Protein AF-0000000074159944 (afdb_homodimer)

Foldseek 3Di:
DDWDWDAACNDIAIEAEDPPDDVVLVVVQCCLAQQNVCCRNPPDPQKDWHYKYWDDFDDDVSHTQKTWIFTQIAGNVVGGTDGGTEIERAEKEFEWEWEAAPVPRFIKTKWKWADDPVVPGRTATATFMDHDDSVPPRLVVHQVSCCQQQVDHDDSVQWDWLAWDDQCVSYYPYIYTYIYGYDYDHPVVVVVRAQDWGHDDPRDTIGMHMDTLVPVCVVHDDDRRNSNSVSVVVVVVVVVVVVPPPD/DDWDWDAACNDIAIEAEDPVDDDVLVVVQCCLAQQNVCCSNPPDPQKDWRYKYWDDFDDDVSHTQKTWIFTQIAGNVVGDTDGGTEIERAEKEFEWEWEAAPVPRFIKTKWKWADDPVVPGRTATATFMDHDDSVPPRLVVHQVSCCQQQVDHDDSVQWDWLAWDDQCVSYYPYIYTYIYGYDYDHPVVVVVRAQDWGHDDPRDTIGMHMDTLVPVCVVHDGDRRNSNSVSVVVVVVVVVVVVPPPD

Radius of gyration: 23.15 Å; Cα contacts (8 Å, |Δi|>4): 1146; chains: 2; bounding box: 74×56×47 Å

Nearest PDB structures (foldseek):
  1khz-assembly1_B  TM=8.061E-01  e=1.344E-12  Escherichia coli
  9drf-assembly4_H  TM=7.857E-01  e=4.510E-12  Klebsiella pneumoniae
  1khz-assembly1_A  TM=7.782E-01  e=5.408E-12  Escherichia coli
  1ga7-assembly1_A  TM=7.471E-01  e=1.052E-11  Escherichia coli
  9dsz-assembly3_E  TM=7.545E-01  e=7.758E-11  Klebsiella pneumoniae

Organism: Giardia intestinalis (strain ATCC 50803 / WB clone C6) (NCBI:txid184922)

Solvent-accessible surface area (backbone atoms only — not comparable to full-atom values): 25478 Å² total; per-residue (Å²): 113,52,73,48,77,46,66,45,70,87,37,83,26,48,32,38,38,47,80,90,54,59,62,72,64,47,52,57,48,49,68,64,33,46,57,58,42,49,45,30,64,61,35,32,86,43,41,47,68,66,32,36,37,45,50,40,76,40,66,56,82,96,37,80,47,33,42,29,32,38,37,47,31,27,30,63,85,77,69,32,54,38,76,26,53,26,42,39,60,31,42,31,30,36,40,44,42,36,38,26,30,69,86,76,64,50,47,28,30,50,30,29,32,28,64,24,49,31,58,27,27,46,67,40,62,37,43,45,55,45,73,58,65,78,80,66,53,60,61,60,49,45,36,52,37,36,30,46,43,65,68,48,83,61,58,74,86,54,55,41,79,73,52,61,28,25,46,43,42,78,39,21,38,29,37,37,35,33,28,33,33,78,43,78,38,52,68,66,56,54,63,65,45,46,65,36,78,33,43,66,67,85,54,35,64,22,35,19,39,68,43,49,50,76,74,37,68,82,74,48,47,38,41,65,43,47,42,48,52,52,52,49,49,51,56,52,53,59,57,56,63,60,64,62,62,82,107,114,50,74,48,78,44,66,44,71,87,37,83,25,49,32,37,39,47,80,91,54,57,62,70,63,48,53,54,48,49,69,63,34,46,56,58,44,48,44,30,63,61,35,33,86,43,41,48,68,69,30,36,38,45,48,42,76,39,67,55,81,94,38,80,47,33,42,29,33,37,36,47,30,26,30,64,85,76,70,30,54,40,75,26,53,24,41,37,59,31,41,31,30,36,41,44,42,34,38,26,31,66,86,78,63,50,49,29,31,51,31,29,31,28,63,23,49,30,60,27,28,47,67,38,65,38,44,43,57,46,72,57,64,78,80,65,53,60,62,61,50,45,37,51,38,37,31,45,43,64,68,47,82,62,57,75,84,54,56,41,78,73,51,60,28,25,46,44,42,79,39,21,39,29,38,36,36,34,29,32,33,77,43,78,38,53,68,65,55,54,62,66,46,45,65,37,77,33,43,64,67,85,54,35,63,22,33,19,40,68,44,49,50,77,74,40,68,80,76,48,48,36,40,64,44,50,43,48,50,53,51,50,48,50,57,53,52,60,58,57,63,58,64,62,62,82,106

pLDDT: mean 92.78, std 12.34, range [22.58, 98.94]

Secondary structure (DSSP, 8-state):
-EEEEEEETTEEEEEEE-TTS-HHHHHHHHHH-HHHHHHHHHS-TTEEEEEEEEEEEEEETTEEEEEEEEEEEEETTTTEEE--EEEE---EEEEEEEEEETTT--EEEEEEEEEEGGGTEEEEEE--EEE--TT--HHHHHHHHHHHHH-----GGG-EEEEEEES-TTTB--EEEEEEEEEEE-HHHHHHHTT-EE-SSTT--EEEEEEESTTGGGG--BHHHHHHHHHHHHHHHHHHTTTTTT-/-EEEEEEETTEEEEEEE-TTS-HHHHHHHHHH-HHHHHHHHHS-TTEEEEEEEEEEEEEETTEEEEEEEEEEEEETTTTEEE--EEEE---EEEEEEEEEETTT--EEEEEEEEEEGGGTEEEEEE--EEE--TT--HHHHHHHHHHHHH-----GGG-EEEEEEES-TTTB--EEEEEEEEEEE-HHHHHHHTT-EE-SSTT--EEEEEEESTTGGGG--BHHHHHHHHHHHHHHHHHHTTTTT--

Structure (mmCIF, N/CA/C/O backbone):
data_AF-0000000074159944-model_v1
#
loop_
_entity.id
_entity.type
_entity.pdbx_description
1 polymer 'ADP-sugar diphosphatase'
#
loop_
_atom_site.group_PDB
_atom_site.id
_atom_site.type_symbol
_atom_site.label_atom_id
_atom_site.label_alt_id
_atom_site.label_comp_id
_atom_site.label_asym_id
_atom_site.label_entity_id
_atom_site.label_seq_id
_atom_site.pdbx_PDB_ins_code
_atom_site.Cartn_x
_atom_site.Cartn_y
_atom_site.Cartn_z
_atom_site.occupancy
_atom_site.B_iso_or_equiv
_atom_site.auth_seq_id
_atom_site.auth_comp_id
_atom_site.auth_asym_id
_atom_site.auth_atom_id
_atom_site.pdbx_PDB_model_num
ATOM 1 N N . MET A 1 1 ? 32.938 -4.969 1.12 1 65.81 1 MET A N 1
ATOM 2 C CA . MET A 1 1 ? 31.625 -5.148 1.756 1 65.81 1 MET A CA 1
ATOM 3 C C . MET A 1 1 ? 31.781 -5.824 3.115 1 65.81 1 MET A C 1
ATOM 5 O O . MET A 1 1 ? 32.625 -6.688 3.295 1 65.81 1 MET A O 1
ATOM 9 N N . SER A 1 2 ? 31.344 -5.168 4.141 1 83.44 2 SER A N 1
ATOM 10 C CA . SER A 1 2 ? 31.391 -5.707 5.496 1 83.44 2 SER A CA 1
ATOM 11 C C . SER A 1 2 ? 30.188 -6.594 5.781 1 83.44 2 SER A C 1
ATOM 13 O O . SER A 1 2 ? 29.172 -6.531 5.066 1 83.44 2 SER A O 1
ATOM 15 N N . GLU A 1 3 ? 30.422 -7.637 6.598 1 89.88 3 GLU A N 1
ATOM 16 C CA . GLU A 1 3 ? 29.359 -8.57 6.953 1 89.88 3 GLU A CA 1
ATOM 17 C C . GLU A 1 3 ? 29.125 -8.602 8.461 1 89.88 3 GLU A C 1
ATOM 19 O O . GLU A 1 3 ? 30.078 -8.492 9.242 1 89.88 3 GLU A O 1
ATOM 24 N N . VAL A 1 4 ? 27.891 -8.656 8.828 1 92.19 4 VAL A N 1
ATOM 25 C CA . VAL A 1 4 ? 27.516 -8.906 10.211 1 92.19 4 VAL A CA 1
ATOM 26 C C . VAL A 1 4 ? 26.562 -10.102 10.273 1 92.19 4 VAL A C 1
ATOM 28 O O . VAL A 1 4 ? 26.141 -10.617 9.242 1 92.19 4 VAL A O 1
ATOM 31 N N . THR A 1 5 ? 26.344 -10.602 11.477 1 94.12 5 THR A N 1
ATOM 32 C CA . THR A 1 5 ? 25.453 -11.742 11.656 1 94.12 5 THR A CA 1
ATOM 33 C C . THR A 1 5 ? 24.219 -11.344 12.453 1 94.12 5 THR A C 1
ATOM 35 O O . THR A 1 5 ? 24.312 -10.617 13.438 1 94.12 5 THR A O 1
ATOM 38 N N . VAL A 1 6 ? 23.094 -11.805 12 1 94.31 6 VAL A N 1
ATOM 39 C CA . VAL A 1 6 ? 21.844 -11.633 12.742 1 94.31 6 VAL A CA 1
ATOM 40 C C . VAL A 1 6 ? 21.203 -13 12.992 1 94.31 6 VAL A C 1
ATOM 42 O O . VAL A 1 6 ? 21.578 -13.992 12.375 1 94.31 6 VAL A O 1
ATOM 45 N N . VAL A 1 7 ? 20.25 -13.016 13.938 1 94.94 7 VAL A N 1
ATOM 46 C CA . VAL A 1 7 ? 19.531 -14.25 14.227 1 94.94 7 VAL A CA 1
ATOM 47 C C . VAL A 1 7 ? 18.125 -14.18 13.641 1 94.94 7 VAL A C 1
ATOM 49 O O . VAL A 1 7 ? 17.359 -13.273 13.977 1 94.94 7 VAL A O 1
ATOM 52 N N . ILE A 1 8 ? 17.797 -15.07 12.734 1 96 8 ILE A N 1
ATOM 53 C CA . ILE A 1 8 ? 16.453 -15.195 12.172 1 96 8 ILE A CA 1
ATOM 54 C C . ILE A 1 8 ? 15.859 -16.547 12.562 1 96 8 ILE A C 1
ATOM 56 O O . ILE A 1 8 ? 16.359 -17.594 12.164 1 96 8 ILE A O 1
ATOM 60 N N . ARG A 1 9 ? 14.844 -16.531 13.336 1 92.69 9 ARG A N 1
ATOM 61 C CA . ARG A 1 9 ? 14.195 -17.734 13.867 1 92.69 9 ARG A CA 1
ATOM 62 C C . ARG A 1 9 ? 15.219 -18.656 14.5 1 92.69 9 ARG A C 1
ATOM 64 O O . ARG A 1 9 ? 15.234 -19.859 14.211 1 92.69 9 ARG A O 1
ATOM 71 N N . GLY A 1 10 ? 16.094 -18.109 15.25 1 90.44 10 GLY A N 1
ATOM 72 C CA . GLY A 1 10 ? 17.062 -18.891 16.016 1 90.44 10 GLY A CA 1
ATOM 73 C C . GLY A 1 10 ? 18.266 -19.312 15.203 1 90.44 10 GLY A C 1
ATOM 74 O O . GLY A 1 10 ? 19.172 -19.953 15.727 1 90.44 10 GLY A O 1
ATOM 75 N N . LYS A 1 11 ? 18.328 -18.984 13.992 1 94.75 11 LYS A N 1
ATOM 76 C CA . LYS A 1 11 ? 19.438 -19.344 13.117 1 94.75 11 LYS A CA 1
ATOM 77 C C . LYS A 1 11 ? 20.312 -18.125 12.805 1 94.75 11 LYS A C 1
ATOM 79 O O . LYS A 1 11 ? 19.797 -17.031 12.57 1 94.75 11 LYS A O 1
ATOM 84 N N . ASN A 1 12 ? 21.594 -18.297 12.773 1 96.56 12 ASN A N 1
ATOM 85 C CA . ASN A 1 12 ? 22.516 -17.234 12.375 1 96.56 12 ASN A CA 1
ATOM 86 C C . ASN A 1 12 ? 22.5 -17.031 10.859 1 96.56 12 ASN A C 1
ATOM 88 O O . ASN A 1 12 ? 22.672 -17.984 10.094 1 96.56 12 ASN A O 1
ATOM 92 N N . VAL A 1 13 ? 22.281 -15.836 10.461 1 96.75 13 VAL A N 1
ATOM 93 C CA . VAL A 1 13 ? 22.25 -15.484 9.047 1 96.75 13 VAL A CA 1
ATOM 94 C C . VAL A 1 13 ? 23.188 -14.312 8.773 1 96.75 13 VAL A C 1
ATOM 96 O O . VAL A 1 13 ? 23.219 -13.344 9.539 1 96.75 13 VAL A O 1
ATOM 99 N N . SER A 1 14 ? 23.953 -14.461 7.734 1 96.44 14 SER A N 1
ATOM 100 C CA . SER A 1 14 ? 24.891 -13.398 7.371 1 96.44 14 SER A CA 1
ATOM 101 C C . SER A 1 14 ? 24.172 -12.234 6.703 1 96.44 14 SER A C 1
ATOM 103 O O . SER A 1 14 ? 23.266 -12.438 5.895 1 96.44 14 SER A O 1
ATOM 105 N N . VAL A 1 15 ? 24.531 -10.992 7.043 1 95.69 15 VAL A N 1
ATOM 106 C CA . VAL A 1 15 ? 24.016 -9.766 6.449 1 95.69 15 VAL A CA 1
ATOM 107 C C . VAL A 1 15 ? 25.156 -8.984 5.809 1 95.69 15 VAL A C 1
ATOM 109 O O . VAL A 1 15 ? 26.094 -8.562 6.496 1 95.69 15 VAL A O 1
ATOM 112 N N . THR A 1 16 ? 25.078 -8.859 4.543 1 95.44 16 THR A N 1
ATOM 113 C CA . THR A 1 16 ? 26.031 -8.023 3.824 1 95.44 16 THR A CA 1
ATOM 114 C C . THR A 1 16 ? 25.625 -6.559 3.877 1 95.44 16 THR A C 1
ATOM 116 O O . THR A 1 16 ? 24.453 -6.227 3.656 1 95.44 16 THR A O 1
ATOM 119 N N . LEU A 1 17 ? 26.547 -5.68 4.164 1 92.5 17 LEU A N 1
ATOM 120 C CA . LEU A 1 17 ? 26.266 -4.254 4.312 1 92.5 17 LEU A CA 1
ATOM 121 C C . LEU A 1 17 ? 26.875 -3.459 3.168 1 92.5 17 LEU A C 1
ATOM 123 O O . LEU A 1 17 ? 27.875 -3.879 2.582 1 92.5 17 LEU A O 1
ATOM 127 N N . PRO A 1 18 ? 26.219 -2.324 2.885 1 84.81 18 PRO A N 1
ATOM 128 C CA . PRO A 1 18 ? 26.875 -1.438 1.92 1 84.81 18 PRO A CA 1
ATOM 129 C C . PRO A 1 18 ? 28.203 -0.897 2.43 1 84.81 18 PRO A C 1
ATOM 131 O O . PRO A 1 18 ? 28.453 -0.883 3.639 1 84.81 18 PRO A O 1
ATOM 134 N N . ALA A 1 19 ? 29.016 -0.371 1.518 1 80.25 19 ALA A N 1
ATOM 135 C CA . ALA A 1 19 ? 30.375 0.068 1.842 1 80.25 19 ALA A CA 1
ATOM 136 C C . ALA A 1 19 ? 30.344 1.287 2.758 1 80.25 19 ALA A C 1
ATOM 138 O O . ALA A 1 19 ? 31.266 1.493 3.551 1 80.25 19 ALA A O 1
ATOM 139 N N . ASP A 1 20 ? 29.297 2.043 2.719 1 80.06 20 ASP A N 1
ATOM 140 C CA . ASP A 1 20 ? 29.281 3.314 3.434 1 80.06 20 ASP A CA 1
ATOM 141 C C . ASP A 1 20 ? 28.672 3.148 4.828 1 80.06 20 ASP A C 1
ATOM 143 O O . ASP A 1 20 ? 28.438 4.137 5.531 1 80.06 20 ASP A O 1
ATOM 147 N N . VAL A 1 21 ? 28.453 1.921 5.219 1 83.69 21 VAL A N 1
ATOM 148 C CA . VAL A 1 21 ? 27.844 1.682 6.523 1 83.69 21 VAL A CA 1
ATOM 149 C C . VAL A 1 21 ? 28.859 1.059 7.469 1 83.69 21 VAL A C 1
ATOM 151 O O . VAL A 1 21 ? 29.562 0.116 7.098 1 83.69 21 VAL A O 1
ATOM 154 N N . GLU A 1 22 ? 29 1.604 8.656 1 85.56 22 GLU A N 1
ATOM 155 C CA . GLU A 1 22 ? 29.875 1.05 9.68 1 85.56 22 GLU A CA 1
ATOM 156 C C . GLU A 1 22 ? 29.25 -0.175 10.344 1 85.56 22 GLU A C 1
ATOM 158 O O . GLU A 1 22 ? 28.188 -0.079 10.953 1 85.56 22 GLU A O 1
ATOM 163 N N . PRO A 1 23 ? 29.922 -1.272 10.25 1 88.19 23 PRO A N 1
ATOM 164 C CA . PRO A 1 23 ? 29.297 -2.549 10.602 1 88.19 23 PRO A CA 1
ATOM 165 C C . PRO A 1 23 ? 28.891 -2.619 12.07 1 88.19 23 PRO A C 1
ATOM 167 O O . PRO A 1 23 ? 27.781 -3.062 12.383 1 88.19 23 PRO A O 1
ATOM 170 N N . VAL A 1 24 ? 29.781 -2.197 12.992 1 85.19 24 VAL A N 1
ATOM 171 C CA . VAL A 1 24 ? 29.484 -2.354 14.414 1 85.19 24 VAL A CA 1
ATOM 172 C C . VAL A 1 24 ? 28.297 -1.472 14.797 1 85.19 24 VAL A C 1
ATOM 174 O O . VAL A 1 24 ? 27.344 -1.94 15.43 1 85.19 24 VAL A O 1
ATOM 177 N N . MET A 1 25 ? 28.328 -0.313 14.359 1 84.25 25 MET A N 1
ATOM 178 C CA . MET A 1 25 ? 27.266 0.633 14.664 1 84.25 25 MET A CA 1
ATOM 179 C C . MET A 1 25 ? 25.953 0.191 14.016 1 84.25 25 MET A C 1
ATOM 181 O O . MET A 1 25 ? 24.891 0.237 14.656 1 84.25 25 MET A O 1
ATOM 185 N N . PHE A 1 26 ? 26.016 -0.257 12.844 1 88 26 PHE A N 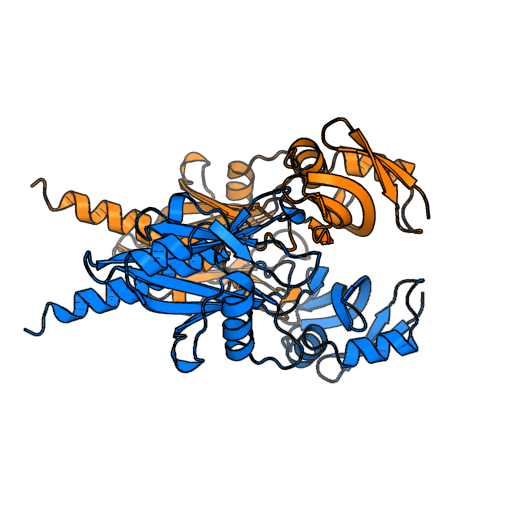1
ATOM 186 C CA . PHE A 1 26 ? 24.797 -0.641 12.125 1 88 26 PHE A CA 1
ATOM 187 C C . PHE A 1 26 ? 24.188 -1.903 12.719 1 88 26 PHE A C 1
ATOM 189 O O . PHE A 1 26 ? 22.969 -2.021 12.82 1 88 26 PHE A O 1
ATOM 196 N N . SER A 1 27 ? 25.078 -2.793 13.102 1 88.62 27 SER A N 1
ATOM 197 C CA . SER A 1 27 ? 24.594 -3.996 13.773 1 88.62 27 SER A CA 1
ATOM 198 C C . SER A 1 27 ? 23.797 -3.65 15.023 1 88.62 27 SER A C 1
ATOM 200 O O . SER A 1 27 ? 22.734 -4.238 15.273 1 88.62 27 SER A O 1
ATOM 202 N N . SER A 1 28 ? 24.266 -2.703 15.727 1 89.44 28 SER A N 1
ATOM 203 C CA . SER A 1 28 ? 23.562 -2.244 16.922 1 89.44 28 SER A CA 1
ATOM 204 C C . SER A 1 28 ? 22.234 -1.582 16.562 1 89.44 28 SER A C 1
ATOM 206 O O . SER A 1 28 ? 21.234 -1.774 17.25 1 89.44 28 SER A O 1
ATOM 208 N N . MET A 1 29 ? 22.188 -0.858 15.531 1 89.31 29 MET A N 1
ATOM 209 C CA . MET A 1 29 ? 20.969 -0.188 15.078 1 89.31 29 MET A CA 1
ATOM 210 C C . MET A 1 29 ? 19.922 -1.203 14.625 1 89.31 29 MET A C 1
ATOM 212 O O . MET A 1 29 ? 18.734 -1.044 14.914 1 89.31 29 MET A O 1
ATOM 216 N N . LEU A 1 30 ? 20.391 -2.266 13.953 1 90.44 30 LEU A N 1
ATOM 217 C CA . LEU A 1 30 ? 19.469 -3.305 13.484 1 90.44 30 LEU A CA 1
ATOM 218 C C . LEU A 1 30 ? 18.781 -3.992 14.656 1 90.44 30 LEU A C 1
ATOM 220 O O . LEU A 1 30 ? 17.594 -4.32 14.578 1 90.44 30 LEU A O 1
ATOM 224 N N . LYS A 1 31 ? 19.5 -4.102 15.742 1 87.88 31 LYS A N 1
ATOM 225 C CA . LYS A 1 31 ? 19 -4.809 16.906 1 87.88 31 LYS A CA 1
ATOM 226 C C . LYS A 1 31 ? 17.859 -4.035 17.578 1 87.88 31 LYS A C 1
ATOM 228 O O . LYS A 1 31 ? 16.984 -4.625 18.203 1 87.88 31 LYS A O 1
ATOM 233 N N . VAL A 1 32 ? 17.859 -2.74 17.375 1 89.94 32 VAL A N 1
ATOM 234 C CA . VAL A 1 32 ? 16.844 -1.955 18.062 1 89.94 32 VAL A CA 1
ATOM 235 C C . VAL A 1 32 ? 15.789 -1.481 17.062 1 89.94 32 VAL A C 1
ATOM 237 O O . VAL A 1 32 ? 14.766 -0.922 17.453 1 89.94 32 VAL A O 1
ATOM 240 N N . TYR A 1 33 ? 16.016 -1.661 15.828 1 94.5 33 TYR A N 1
ATOM 241 C CA . TYR A 1 33 ? 15.039 -1.313 14.805 1 94.5 33 TYR A CA 1
ATOM 242 C C . TYR A 1 33 ? 13.875 -2.295 14.812 1 94.5 33 TYR A C 1
ATOM 244 O O . TYR A 1 33 ? 13.969 -3.383 14.234 1 94.5 33 TYR A O 1
ATOM 252 N N . LYS A 1 34 ? 12.773 -1.929 15.367 1 95 34 LYS A N 1
ATOM 253 C CA . LYS A 1 34 ? 11.656 -2.801 15.719 1 95 34 LYS A CA 1
ATOM 254 C C . LYS A 1 34 ? 11.133 -3.555 14.5 1 95 34 LYS A C 1
ATOM 256 O O . LYS A 1 34 ? 10.922 -4.766 14.555 1 95 34 LYS A O 1
ATOM 261 N N . PRO A 1 35 ? 10.914 -2.869 13.352 1 96.62 35 PRO A N 1
ATOM 262 C CA . PRO A 1 35 ? 10.406 -3.607 12.195 1 96.62 35 PRO A CA 1
ATOM 263 C C . PRO A 1 35 ? 11.281 -4.793 11.812 1 96.62 35 PRO A C 1
ATOM 265 O O . PRO A 1 35 ? 10.773 -5.887 11.555 1 96.62 35 PRO A O 1
ATOM 268 N N . PHE A 1 36 ? 12.57 -4.641 11.828 1 97.19 36 PHE A N 1
ATOM 269 C CA . PHE A 1 36 ? 13.492 -5.703 11.445 1 97.19 36 PHE A CA 1
ATOM 270 C C . PHE A 1 36 ? 13.531 -6.793 12.508 1 97.19 36 PHE A C 1
ATOM 272 O O . PHE A 1 36 ? 13.5 -7.984 12.188 1 97.19 36 PHE A O 1
ATOM 279 N N . ARG A 1 37 ? 13.609 -6.363 13.742 1 95.06 37 ARG A N 1
ATOM 280 C CA . ARG A 1 37 ? 13.633 -7.32 14.844 1 95.06 37 ARG A CA 1
ATOM 281 C C . ARG A 1 37 ? 12.406 -8.219 14.82 1 95.06 37 ARG A C 1
ATOM 283 O O . ARG A 1 37 ? 12.523 -9.445 14.93 1 95.06 37 ARG A O 1
ATOM 290 N N . GLU A 1 38 ? 11.266 -7.602 14.68 1 95.56 38 GLU A N 1
ATOM 291 C CA . GLU A 1 38 ? 10.023 -8.367 14.664 1 95.56 38 GLU A CA 1
ATOM 292 C C . GLU A 1 38 ? 9.945 -9.273 13.438 1 95.56 38 GLU A C 1
ATOM 294 O O . GLU A 1 38 ? 9.477 -10.414 13.531 1 95.56 38 GLU A O 1
ATOM 299 N N . TRP A 1 39 ? 10.375 -8.75 12.32 1 97.5 39 TRP A N 1
ATOM 300 C CA . TRP A 1 39 ? 10.414 -9.562 11.102 1 97.5 39 TRP A CA 1
ATOM 301 C C . TRP A 1 39 ? 11.281 -10.805 11.305 1 97.5 39 TRP A C 1
ATOM 303 O O . TRP A 1 39 ? 10.852 -11.922 11 1 97.5 39 TRP A O 1
ATOM 313 N N . CYS A 1 40 ? 12.453 -10.68 11.906 1 97 40 CYS A N 1
ATOM 314 C CA . CYS A 1 40 ? 13.375 -11.789 12.148 1 97 40 CYS A CA 1
ATOM 315 C C . CYS A 1 40 ? 12.773 -12.797 13.117 1 97 40 CYS A C 1
ATOM 317 O O . CYS A 1 40 ? 12.945 -14 12.961 1 97 40 CYS A O 1
ATOM 319 N N . GLU A 1 41 ? 12.055 -12.266 14.039 1 95.75 41 GLU A N 1
ATOM 320 C CA . GLU A 1 41 ? 11.516 -13.109 15.102 1 95.75 41 GLU A CA 1
ATOM 321 C C . GLU A 1 41 ? 10.258 -13.844 14.633 1 95.75 41 GLU A C 1
ATOM 323 O O . GLU A 1 41 ? 10.023 -14.992 15.008 1 95.75 41 GLU A O 1
ATOM 328 N N . GLU A 1 42 ? 9.492 -13.172 13.781 1 96.38 42 GLU A N 1
ATOM 329 C CA . GLU A 1 42 ? 8.141 -13.656 13.539 1 96.38 42 GLU A CA 1
ATOM 330 C C . GLU A 1 42 ? 8.031 -14.289 12.156 1 96.38 42 GLU A C 1
ATOM 332 O O . GLU A 1 42 ? 6.992 -14.867 11.812 1 96.38 42 GLU A O 1
ATOM 337 N N . ILE A 1 43 ? 9.086 -14.219 11.398 1 97.88 43 ILE A N 1
ATOM 338 C CA . ILE A 1 43 ? 9.031 -14.758 10.047 1 97.88 43 ILE A CA 1
ATOM 339 C C . ILE A 1 43 ? 8.578 -16.219 10.094 1 97.88 43 ILE A C 1
ATOM 341 O O . ILE A 1 43 ? 8.93 -16.953 11.016 1 97.88 43 ILE A O 1
ATOM 345 N N . ASP A 1 44 ? 7.738 -16.578 9.125 1 98.06 44 ASP A N 1
ATOM 346 C CA . ASP A 1 44 ? 7.16 -17.906 9.039 1 98.06 44 ASP A CA 1
ATOM 347 C C . ASP A 1 44 ? 8.242 -18.984 9.047 1 98.06 44 ASP A C 1
ATOM 349 O O . ASP A 1 44 ? 9.266 -18.844 8.375 1 98.06 44 ASP A O 1
ATOM 353 N N . GLU A 1 45 ? 8.062 -20.062 9.742 1 96.75 45 GLU A N 1
ATOM 354 C CA . GLU A 1 45 ? 9.055 -21.125 9.867 1 96.75 45 GLU A CA 1
ATOM 355 C C . GLU A 1 45 ? 9.281 -21.828 8.523 1 96.75 45 GLU A C 1
ATOM 357 O O . GLU A 1 45 ? 10.32 -22.469 8.32 1 96.75 45 GLU A O 1
ATOM 362 N N . ASN A 1 46 ? 8.297 -21.719 7.645 1 97.69 46 ASN A N 1
ATOM 363 C CA . ASN A 1 46 ? 8.414 -22.359 6.344 1 97.69 46 ASN A CA 1
ATOM 364 C C . ASN A 1 46 ? 9.188 -21.484 5.352 1 97.69 46 ASN A C 1
ATOM 366 O O . ASN A 1 46 ? 9.344 -21.859 4.188 1 97.69 46 ASN A O 1
ATOM 370 N N . LEU A 1 47 ? 9.68 -20.359 5.812 1 97.62 47 LEU A N 1
ATOM 371 C CA . LEU A 1 47 ? 10.633 -19.562 5.043 1 97.62 47 LEU A CA 1
ATOM 372 C C . LEU A 1 47 ? 12.055 -19.766 5.559 1 97.62 47 LEU A C 1
ATOM 374 O O . LEU A 1 47 ? 12.32 -19.594 6.75 1 97.62 47 LEU A O 1
ATOM 378 N N . ASP A 1 48 ? 12.883 -20.172 4.695 1 97.31 48 ASP A N 1
ATOM 379 C CA . ASP A 1 48 ? 14.297 -20.344 4.996 1 97.31 48 ASP A CA 1
ATOM 380 C C . ASP A 1 48 ? 15.133 -19.203 4.422 1 97.31 48 ASP A C 1
ATOM 382 O O . ASP A 1 48 ? 15.391 -19.172 3.219 1 97.31 48 ASP A O 1
ATOM 386 N N . VAL A 1 49 ? 15.523 -18.281 5.289 1 98.12 49 VAL A N 1
ATOM 387 C CA . VAL A 1 49 ? 16.344 -17.156 4.875 1 98.12 49 VAL A CA 1
ATOM 388 C C . VAL A 1 49 ? 17.828 -17.5 5.062 1 98.12 49 VAL A C 1
ATOM 390 O O . VAL A 1 49 ? 18.266 -17.781 6.18 1 98.12 49 VAL A O 1
ATOM 393 N N . ARG A 1 50 ? 18.609 -17.359 4.039 1 97.62 50 ARG A N 1
ATOM 394 C CA . ARG A 1 50 ? 19.984 -17.859 4.078 1 97.62 50 ARG A CA 1
ATOM 395 C C . ARG A 1 50 ? 20.984 -16.719 4.023 1 97.62 50 ARG A C 1
ATOM 397 O O . ARG A 1 50 ? 22.188 -16.922 4.242 1 97.62 50 ARG A O 1
ATOM 404 N N . GLY A 1 51 ? 20.516 -15.562 3.744 1 97.94 51 GLY A N 1
ATOM 405 C CA . GLY A 1 51 ? 21.359 -14.375 3.695 1 97.94 51 GLY A CA 1
ATOM 406 C C . GLY A 1 51 ? 20.578 -13.102 3.42 1 97.94 51 GLY A C 1
ATOM 407 O O . GLY A 1 51 ? 19.516 -13.148 2.799 1 97.94 51 GLY A O 1
ATOM 408 N N . LEU A 1 52 ? 21.094 -12.039 3.918 1 97.56 52 LEU A N 1
ATOM 409 C CA . LEU A 1 52 ? 20.531 -10.727 3.635 1 97.56 52 LEU A CA 1
ATOM 410 C C . LEU A 1 52 ? 21.578 -9.805 3.029 1 97.56 52 LEU A C 1
ATOM 412 O O . LEU A 1 52 ? 22.75 -9.867 3.4 1 97.56 52 LEU A O 1
ATOM 416 N N . THR A 1 53 ? 21.172 -9.062 2.086 1 96.75 53 THR A N 1
ATOM 417 C CA . THR A 1 53 ? 21.984 -7.969 1.561 1 96.75 53 THR A CA 1
ATOM 418 C C . THR A 1 53 ? 21.281 -6.629 1.746 1 96.75 53 THR A C 1
ATOM 420 O O . THR A 1 53 ? 20.281 -6.348 1.08 1 96.75 53 THR A O 1
ATOM 423 N N . VAL A 1 54 ? 21.797 -5.789 2.662 1 96.12 54 VAL A N 1
ATOM 424 C CA . VAL A 1 54 ? 21.25 -4.445 2.838 1 96.12 54 VAL A CA 1
ATOM 425 C C . VAL A 1 54 ? 21.609 -3.58 1.632 1 96.12 54 VAL A C 1
ATOM 427 O O . VAL A 1 54 ? 22.781 -3.504 1.242 1 96.12 54 VAL A O 1
ATOM 430 N N . GLN A 1 55 ? 20.625 -2.965 1.084 1 94.81 55 GLN A N 1
ATOM 431 C CA . GLN A 1 55 ? 20.844 -2.211 -0.146 1 94.81 55 GLN A CA 1
ATOM 432 C C . GLN A 1 55 ? 20.781 -0.708 0.111 1 94.81 55 GLN A C 1
ATOM 434 O O . GLN A 1 55 ? 21.391 0.078 -0.624 1 94.81 55 GLN A O 1
ATOM 439 N N . SER A 1 56 ? 20.031 -0.326 1.083 1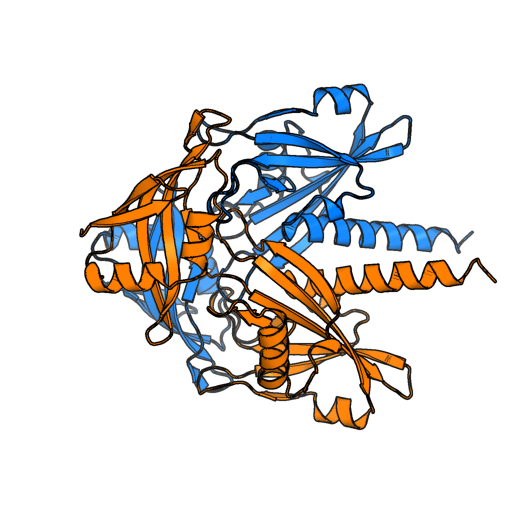 93.94 56 SER A N 1
ATOM 440 C CA . SER A 1 56 ? 19.984 1.08 1.469 1 93.94 56 SER A CA 1
ATOM 441 C C . SER A 1 56 ? 19.406 1.25 2.873 1 93.94 56 SER A C 1
ATOM 443 O O . SER A 1 56 ? 18.656 0.402 3.348 1 93.94 56 SER A O 1
ATOM 445 N N . VAL A 1 57 ? 19.781 2.354 3.506 1 94.31 57 VAL A N 1
ATOM 446 C CA . VAL A 1 57 ? 19.297 2.742 4.824 1 94.31 57 VAL A CA 1
ATOM 447 C C . VAL A 1 57 ? 18.938 4.227 4.824 1 94.31 57 VAL A C 1
ATOM 449 O O . VAL A 1 57 ? 19.719 5.059 4.363 1 94.31 57 VAL A O 1
ATOM 452 N N . ASP A 1 58 ? 17.812 4.535 5.234 1 94.62 58 ASP A N 1
ATOM 453 C CA . ASP A 1 58 ? 17.422 5.91 5.523 1 94.62 58 ASP A CA 1
ATOM 454 C C . ASP A 1 58 ? 17.359 6.164 7.027 1 94.62 58 ASP A C 1
ATOM 456 O O . ASP A 1 58 ? 16.703 5.426 7.766 1 94.62 58 ASP A O 1
ATOM 460 N N . TYR A 1 59 ? 18.031 7.199 7.391 1 92.38 59 TYR A N 1
ATOM 461 C CA . TYR A 1 59 ? 18.062 7.531 8.812 1 92.38 59 TYR A CA 1
ATOM 462 C C . TYR A 1 59 ? 17.094 8.656 9.133 1 92.38 59 TYR A C 1
ATOM 464 O O . TYR A 1 59 ? 16.953 9.602 8.352 1 92.38 59 TYR A O 1
ATOM 472 N N . PHE A 1 60 ? 16.375 8.5 10.148 1 89.75 60 PHE A N 1
ATOM 473 C CA . PHE A 1 60 ? 15.602 9.555 10.797 1 89.75 60 PHE A CA 1
ATOM 474 C C . PHE A 1 60 ? 16.234 9.969 12.109 1 89.75 60 PHE A C 1
ATOM 476 O O . PHE A 1 60 ? 15.953 9.391 13.156 1 89.75 60 PHE A O 1
ATOM 483 N N . GLY A 1 61 ? 17.031 10.977 12.062 1 87.62 61 GLY A N 1
ATOM 484 C CA . GLY A 1 61 ? 17.922 11.242 13.18 1 87.62 61 GLY A CA 1
ATOM 485 C C . GLY A 1 61 ? 18.953 10.148 13.398 1 87.62 61 GLY A C 1
ATOM 486 O O . GLY A 1 61 ? 19.688 9.781 12.469 1 87.62 61 GLY A O 1
ATOM 487 N N . ALA A 1 62 ? 18.938 9.586 14.578 1 86.31 62 ALA A N 1
ATOM 488 C CA . ALA A 1 62 ? 19.922 8.578 14.938 1 86.31 62 ALA A CA 1
ATOM 489 C C . ALA A 1 62 ? 19.375 7.168 14.734 1 86.31 62 ALA A C 1
ATOM 491 O O . ALA A 1 62 ? 20.078 6.18 14.953 1 86.31 62 ALA A O 1
ATOM 492 N N . ARG A 1 63 ? 18.203 7.164 14.211 1 89.44 63 ARG A N 1
ATOM 493 C CA . ARG A 1 63 ? 17.562 5.852 14.102 1 89.44 63 ARG A CA 1
ATOM 494 C C . ARG A 1 63 ? 17.344 5.473 12.641 1 89.44 63 ARG A C 1
ATOM 496 O O . ARG A 1 63 ? 17.25 6.348 11.773 1 89.44 63 ARG A O 1
ATOM 503 N N . ILE A 1 64 ? 17.234 4.152 12.445 1 93.19 64 ILE A N 1
ATOM 504 C CA . ILE A 1 64 ? 16.844 3.686 11.117 1 93.19 64 ILE A CA 1
ATOM 505 C C . ILE A 1 64 ? 15.375 4.047 10.867 1 93.19 64 ILE A C 1
ATOM 507 O O . ILE A 1 64 ? 14.508 3.736 11.68 1 93.19 64 ILE A O 1
ATOM 511 N N . GLY A 1 65 ? 15.172 4.797 9.781 1 94.12 65 GLY A N 1
ATOM 512 C CA . GLY A 1 65 ? 13.812 5.062 9.328 1 94.12 65 GLY A CA 1
ATOM 513 C C . GLY A 1 65 ? 13.281 4 8.383 1 94.12 65 GLY A C 1
ATOM 514 O O . GLY A 1 65 ? 12.258 3.371 8.664 1 94.12 65 GLY A O 1
ATOM 515 N N . PHE A 1 66 ? 13.977 3.848 7.285 1 96.44 66 PHE A N 1
ATOM 516 C CA . PHE A 1 66 ? 13.648 2.801 6.328 1 96.44 66 PHE A CA 1
ATOM 517 C C . PHE A 1 66 ? 14.867 1.937 6.031 1 96.44 66 PHE A C 1
ATOM 519 O O . PHE A 1 66 ? 16 2.426 6.051 1 96.44 66 PHE A O 1
ATOM 526 N N . LEU A 1 67 ? 14.617 0.709 5.852 1 97.12 67 LEU A N 1
ATOM 527 C CA . LEU A 1 67 ? 15.641 -0.262 5.488 1 97.12 67 LEU A CA 1
ATOM 528 C C . LEU A 1 67 ? 15.25 -1.012 4.219 1 97.12 67 LEU A C 1
ATOM 530 O O . LEU A 1 67 ? 14.125 -1.496 4.098 1 97.12 67 LEU A O 1
ATOM 534 N N . LYS A 1 68 ? 16.094 -1.039 3.246 1 97.44 68 LYS A N 1
ATOM 535 C CA . LYS A 1 68 ? 15.906 -1.817 2.025 1 97.44 68 LYS A CA 1
ATOM 536 C C . LYS A 1 68 ? 16.938 -2.936 1.921 1 97.44 68 LYS A C 1
ATOM 538 O O . LYS A 1 68 ? 18.141 -2.693 2.055 1 97.44 68 LYS A O 1
ATOM 543 N N . PHE A 1 69 ? 16.453 -4.156 1.717 1 97.81 69 PHE A N 1
ATOM 544 C CA . PHE A 1 69 ? 17.391 -5.27 1.599 1 97.81 69 PHE A CA 1
ATOM 545 C C . PHE A 1 69 ? 16.812 -6.363 0.706 1 97.81 69 PHE A C 1
ATOM 547 O O . PHE A 1 69 ? 15.625 -6.355 0.392 1 97.81 69 PHE A O 1
ATOM 554 N N . SER A 1 70 ? 17.656 -7.23 0.266 1 97.75 70 SER A N 1
ATOM 555 C CA . SER A 1 70 ? 17.297 -8.461 -0.429 1 97.75 70 SER A CA 1
ATOM 556 C C . SER A 1 70 ? 17.578 -9.688 0.438 1 97.75 70 SER A C 1
ATOM 558 O O . SER A 1 70 ? 18.656 -9.812 1.015 1 97.75 70 SER A O 1
ATOM 560 N N . ALA A 1 71 ? 16.625 -10.492 0.542 1 98 71 ALA A N 1
ATOM 561 C CA . ALA A 1 71 ? 16.75 -11.75 1.284 1 98 71 ALA A CA 1
ATOM 562 C C . ALA A 1 71 ? 16.891 -12.938 0.337 1 98 71 ALA A C 1
ATOM 564 O O . ALA A 1 71 ? 16.109 -13.062 -0.617 1 98 71 ALA A O 1
ATOM 565 N N . GLU A 1 72 ? 17.906 -13.68 0.555 1 97.69 72 GLU A N 1
ATOM 566 C CA . GLU A 1 72 ? 17.922 -15.008 -0.056 1 97.69 72 GLU A CA 1
ATOM 567 C C . GLU A 1 72 ? 17.016 -15.969 0.703 1 97.69 72 GLU A C 1
ATOM 569 O O . GLU A 1 72 ? 17.422 -16.547 1.711 1 97.69 72 GLU A O 1
ATOM 574 N N . ALA A 1 73 ? 15.836 -16.188 0.165 1 97.25 73 ALA A N 1
ATOM 575 C CA . ALA A 1 73 ? 14.812 -16.922 0.902 1 97.25 73 ALA A CA 1
ATOM 576 C C . ALA A 1 73 ? 14.266 -18.078 0.077 1 97.25 73 ALA A C 1
ATOM 578 O O . ALA A 1 73 ? 14.164 -17.984 -1.148 1 97.25 73 ALA A O 1
ATOM 579 N N . TYR A 1 74 ? 13.953 -19.109 0.771 1 96.88 74 TYR A N 1
ATOM 580 C CA . TYR A 1 74 ? 13.375 -20.312 0.178 1 96.88 74 TYR A CA 1
ATOM 581 C C . TYR A 1 74 ? 12.109 -20.734 0.916 1 96.88 74 TYR A C 1
ATOM 583 O O . TYR A 1 74 ? 12.031 -20.609 2.141 1 96.88 74 TYR A O 1
ATOM 591 N N . SER A 1 75 ? 11.148 -21.172 0.16 1 95.88 75 SER A N 1
ATOM 592 C CA . SER A 1 75 ? 9.969 -21.797 0.76 1 95.88 75 SER A CA 1
ATOM 593 C C . SER A 1 75 ? 10.211 -23.266 1.055 1 95.88 75 SER A C 1
ATOM 595 O O . SER A 1 75 ? 10.578 -24.031 0.159 1 95.88 75 SER A O 1
ATOM 597 N N . LYS A 1 76 ? 9.969 -23.641 2.242 1 94.44 76 LYS A N 1
ATOM 598 C CA . LYS A 1 76 ? 10.094 -25.047 2.6 1 94.44 76 LYS A CA 1
ATOM 599 C C . LYS A 1 76 ? 8.906 -25.859 2.074 1 94.44 76 LYS A C 1
ATOM 601 O O . LYS A 1 76 ? 8.969 -27.078 1.989 1 94.44 76 LYS A O 1
ATOM 606 N N . ILE A 1 77 ? 7.91 -25.156 1.755 1 90 77 ILE A N 1
ATOM 607 C CA . ILE A 1 77 ? 6.695 -25.812 1.283 1 90 77 ILE A CA 1
ATOM 608 C C . ILE A 1 77 ? 6.93 -26.406 -0.107 1 90 77 ILE A C 1
ATOM 610 O O . ILE A 1 77 ? 6.566 -27.547 -0.373 1 90 77 ILE A O 1
ATOM 614 N N . HIS A 1 78 ? 7.59 -25.625 -0.904 1 87.25 78 HIS A N 1
ATOM 615 C CA . HIS A 1 78 ? 7.766 -26.062 -2.283 1 87.25 78 HIS A CA 1
ATOM 616 C C . HIS A 1 78 ? 9.234 -26.312 -2.6 1 87.25 78 HIS A C 1
ATOM 618 O O . HIS A 1 78 ? 9.57 -26.766 -3.693 1 87.25 78 HIS A O 1
ATOM 624 N N . GLY A 1 79 ? 10.117 -25.906 -1.647 1 88.81 79 GLY A N 1
ATOM 625 C CA . GLY A 1 79 ? 11.539 -26.156 -1.813 1 88.81 79 GLY A CA 1
ATOM 626 C C . GLY A 1 79 ? 12.18 -25.25 -2.852 1 88.81 79 GLY A C 1
ATOM 627 O O . GLY A 1 79 ? 13.148 -25.641 -3.506 1 88.81 79 GLY A O 1
ATOM 628 N N . GLN A 1 80 ? 11.617 -24.109 -3.113 1 91.75 80 GLN A N 1
ATOM 629 C CA . GLN A 1 80 ? 12.125 -23.234 -4.164 1 91.75 80 GLN A CA 1
ATOM 630 C C . GLN A 1 80 ? 12.469 -21.859 -3.607 1 91.75 80 GLN A C 1
ATOM 632 O O . GLN A 1 80 ? 11.953 -21.453 -2.559 1 91.75 80 GLN A O 1
ATOM 637 N N . ARG A 1 81 ? 13.367 -21.219 -4.355 1 95.31 81 ARG A N 1
ATOM 638 C CA . ARG A 1 81 ? 13.664 -19.828 -4.035 1 95.31 81 ARG A CA 1
ATOM 639 C C . ARG A 1 81 ? 12.445 -18.938 -4.273 1 95.31 81 ARG A C 1
ATOM 641 O O . ARG A 1 81 ? 11.672 -19.172 -5.207 1 95.31 81 ARG A O 1
ATOM 648 N N . VAL A 1 82 ? 12.219 -18 -3.396 1 95.81 82 VAL A N 1
ATOM 649 C CA . VAL A 1 82 ? 11.094 -17.078 -3.525 1 95.81 82 VAL A CA 1
ATOM 650 C C . VAL A 1 82 ? 11.602 -15.641 -3.562 1 95.81 82 VAL A C 1
ATOM 652 O O . VAL A 1 82 ? 12.703 -15.352 -3.076 1 95.81 82 VAL A O 1
ATOM 655 N N . PRO A 1 83 ? 10.852 -14.711 -4.23 1 94.25 83 PRO A N 1
ATOM 656 C CA . PRO A 1 83 ? 11.273 -13.312 -4.266 1 94.25 83 PRO A CA 1
ATOM 657 C C . PRO A 1 83 ? 11.492 -12.727 -2.871 1 94.25 83 PRO A C 1
ATOM 659 O O . PRO A 1 83 ? 10.664 -12.914 -1.979 1 94.25 83 PRO A O 1
ATOM 662 N N . GLY A 1 84 ? 12.633 -11.953 -2.715 1 97.06 84 GLY A N 1
ATOM 663 C CA . GLY A 1 84 ? 13.031 -11.547 -1.378 1 97.06 84 GLY A CA 1
ATOM 664 C C . GLY A 1 84 ? 13.383 -10.078 -1.281 1 97.06 84 GLY A C 1
ATOM 665 O O . GLY A 1 84 ? 14.094 -9.664 -0.361 1 97.06 84 GLY A O 1
ATOM 666 N N . ILE A 1 85 ? 12.922 -9.258 -2.244 1 97.56 85 ILE A N 1
ATOM 667 C CA . ILE A 1 85 ? 13.172 -7.82 -2.16 1 97.56 85 ILE A CA 1
ATOM 668 C C . ILE A 1 85 ? 12.234 -7.195 -1.131 1 97.56 85 ILE A C 1
ATOM 670 O O . ILE A 1 85 ? 11.016 -7.32 -1.235 1 97.56 85 ILE A O 1
ATOM 674 N N . VAL A 1 86 ? 12.82 -6.539 -0.131 1 98.38 86 VAL A N 1
ATOM 675 C CA . VAL A 1 86 ? 12.031 -6.031 0.985 1 98.38 86 VAL A CA 1
ATOM 676 C C . VAL A 1 86 ? 12.32 -4.543 1.186 1 98.38 86 VAL A C 1
ATOM 678 O O . VAL A 1 86 ? 13.469 -4.148 1.393 1 98.38 86 VAL A O 1
ATOM 681 N N . PHE A 1 87 ? 11.375 -3.705 1.041 1 98.44 87 PHE A N 1
ATOM 682 C CA . PHE A 1 87 ? 11.406 -2.336 1.541 1 98.44 87 PHE A CA 1
ATOM 683 C C . PHE A 1 87 ? 10.727 -2.244 2.902 1 98.44 87 PHE A C 1
ATOM 685 O O . PHE A 1 87 ? 9.5 -2.252 2.99 1 98.44 87 PHE A O 1
ATOM 692 N N . MET A 1 88 ? 11.516 -2.125 3.941 1 97.88 88 MET A N 1
ATOM 693 C CA . MET A 1 88 ? 11.023 -2.16 5.316 1 97.88 88 MET A CA 1
ATOM 694 C C . MET A 1 88 ? 10.797 -0.75 5.848 1 97.88 88 MET A C 1
ATOM 696 O O . MET A 1 88 ? 11.75 -0.012 6.09 1 97.88 88 MET A O 1
ATOM 700 N N . ARG A 1 89 ? 9.562 -0.422 5.988 1 95.56 89 ARG A N 1
ATOM 701 C CA . ARG A 1 89 ? 9.148 0.884 6.492 1 95.56 89 ARG A CA 1
ATOM 702 C C . ARG A 1 89 ? 8.664 0.785 7.938 1 95.56 89 ARG A C 1
ATOM 704 O O . ARG A 1 89 ? 8.727 1.764 8.688 1 95.56 89 ARG A O 1
ATOM 711 N N . GLY A 1 90 ? 8.125 -0.329 8.281 1 95.38 90 GLY A N 1
ATOM 712 C CA . GLY A 1 90 ? 7.492 -0.505 9.578 1 95.38 90 GLY A CA 1
ATOM 713 C C . GLY A 1 90 ? 5.996 -0.254 9.555 1 95.38 90 GLY A C 1
ATOM 714 O O . GLY A 1 90 ? 5.43 0.045 8.5 1 95.38 90 GLY A O 1
ATOM 715 N N . GLY A 1 91 ? 5.402 -0.395 10.734 1 96 91 GLY A N 1
ATOM 716 C CA . GLY A 1 91 ? 3.959 -0.245 10.844 1 96 91 GLY A CA 1
ATOM 717 C C . GLY A 1 91 ? 3.502 1.2 10.789 1 96 91 GLY A C 1
ATOM 718 O O . GLY A 1 91 ? 4.289 2.115 11.047 1 96 91 GLY A O 1
ATOM 719 N N . SER A 1 92 ? 2.287 1.398 10.438 1 97.62 92 SER A N 1
ATOM 720 C CA . SER A 1 92 ? 1.659 2.715 10.391 1 97.62 92 SER A CA 1
ATOM 721 C C . SER A 1 92 ? 0.235 2.67 10.93 1 97.62 92 SER A C 1
ATOM 723 O O . SER A 1 92 ? -0.305 1.59 11.18 1 97.62 92 SER A O 1
ATOM 725 N N . VAL A 1 93 ? -0.3 3.84 11.141 1 98.56 93 VAL A N 1
ATOM 726 C CA . VAL A 1 93 ? -1.658 3.949 11.656 1 98.56 93 VAL A CA 1
ATOM 727 C C . VAL A 1 93 ? -2.387 5.098 10.961 1 98.56 93 VAL A C 1
ATOM 729 O O . VAL A 1 93 ? -1.783 6.125 10.648 1 98.56 93 VAL A O 1
ATOM 732 N N . GLY A 1 94 ? -3.613 4.879 10.602 1 98.69 94 GLY A N 1
ATOM 733 C CA . GLY A 1 94 ? -4.504 5.895 10.07 1 98.69 94 GLY A CA 1
ATOM 734 C C . GLY A 1 94 ? -5.797 6.027 10.844 1 98.69 94 GLY A C 1
ATOM 735 O O . GLY A 1 94 ? -6.273 5.055 11.438 1 98.69 94 GLY A O 1
ATOM 736 N N . VAL A 1 95 ? -6.34 7.203 10.867 1 98.88 95 VAL A N 1
ATOM 737 C CA . VAL A 1 95 ? -7.586 7.469 11.57 1 98.88 95 VAL A CA 1
ATOM 738 C C . VAL A 1 95 ? -8.578 8.156 10.641 1 98.88 95 VAL A C 1
ATOM 740 O O . VAL A 1 95 ? -8.219 9.109 9.945 1 98.88 95 VAL A O 1
ATOM 743 N N . LEU A 1 96 ? -9.766 7.629 10.578 1 98.94 96 LEU A N 1
ATOM 744 C CA . LEU A 1 96 ? -10.875 8.297 9.922 1 98.94 96 LEU A CA 1
ATOM 745 C C . LEU A 1 96 ? -11.711 9.094 10.93 1 98.94 96 LEU A C 1
ATOM 747 O O . LEU A 1 96 ? -12.555 8.523 11.617 1 98.94 96 LEU A O 1
ATOM 751 N N . PRO A 1 97 ? -11.43 10.367 11.031 1 98.88 97 PRO A N 1
ATOM 752 C CA . PRO A 1 97 ? -12.289 11.188 11.883 1 98.88 97 PRO A CA 1
ATOM 753 C C . PRO A 1 97 ? -13.617 11.547 11.211 1 98.88 97 PRO A C 1
ATOM 755 O O . PRO A 1 97 ? -13.617 12.164 10.148 1 98.88 97 PRO A O 1
ATOM 758 N N . VAL A 1 98 ? -14.672 11.172 11.812 1 98.81 98 VAL A N 1
ATOM 759 C CA . VAL A 1 98 ? -16.016 11.523 11.352 1 98.81 98 VAL A CA 1
ATOM 760 C C . VAL A 1 98 ? -16.625 12.555 12.289 1 98.81 98 VAL A C 1
ATOM 762 O O . VAL A 1 98 ? -16.875 12.266 13.469 1 98.81 98 VAL A O 1
ATOM 765 N N . LEU A 1 99 ? -16.797 13.742 11.758 1 98.69 99 LEU A N 1
ATOM 766 C CA . LEU A 1 99 ? -17.422 14.82 12.5 1 98.69 99 LEU A CA 1
ATOM 767 C C . LEU A 1 99 ? -18.906 14.945 12.117 1 98.69 99 LEU A C 1
ATOM 769 O O . LEU A 1 99 ? -19.234 15.016 10.93 1 98.69 99 LEU A O 1
ATOM 773 N N . ILE A 1 100 ? -19.734 14.992 13.094 1 98.5 100 ILE A N 1
ATOM 774 C CA . ILE A 1 100 ? -21.188 15.062 12.875 1 98.5 100 ILE A CA 1
ATOM 775 C C . ILE A 1 100 ? -21.703 16.422 13.32 1 98.5 100 ILE A C 1
ATOM 777 O O . ILE A 1 100 ? -21.625 16.781 14.5 1 98.5 100 ILE A O 1
ATOM 781 N N . ASP A 1 101 ? -22.234 17.203 12.328 1 98.31 101 ASP A N 1
ATOM 782 C CA . ASP A 1 101 ? -22.828 18.484 12.664 1 98.31 101 ASP A CA 1
ATOM 783 C C . ASP A 1 101 ? -24 18.312 13.625 1 98.31 101 ASP A C 1
ATOM 785 O O . ASP A 1 101 ? -24.969 17.625 13.32 1 98.31 101 ASP A O 1
ATOM 789 N N . GLU A 1 102 ? -23.938 18.984 14.695 1 97.62 102 GLU A N 1
ATOM 790 C CA . GLU A 1 102 ? -24.922 18.766 15.758 1 97.62 102 GLU A CA 1
ATOM 791 C C . GLU A 1 102 ? -26.297 19.234 15.336 1 97.62 102 GLU A C 1
ATOM 793 O O . GLU A 1 102 ? -27.312 18.734 15.828 1 97.62 102 GLU A O 1
ATOM 798 N N . LYS A 1 103 ? -26.422 20.125 14.438 1 97.56 103 LYS A N 1
ATOM 799 C CA . LYS A 1 103 ? -27.703 20.703 14.023 1 97.56 103 LYS A CA 1
ATOM 800 C C . LYS A 1 103 ? -28.297 19.938 12.844 1 97.56 103 LYS A C 1
ATOM 802 O O . LYS A 1 103 ? -29.484 19.625 12.828 1 97.56 103 LYS A O 1
ATOM 807 N N . THR A 1 104 ? -27.484 19.594 11.898 1 97.81 104 THR A N 1
ATOM 808 C CA . THR A 1 104 ? -28 19.047 10.656 1 97.81 104 THR A CA 1
ATOM 809 C C . THR A 1 104 ? -27.812 17.531 10.617 1 97.81 104 THR A C 1
ATOM 811 O O . THR A 1 104 ? -28.375 16.844 9.773 1 97.81 104 THR A O 1
ATOM 814 N N . ALA A 1 105 ? -26.922 16.984 11.414 1 97.44 105 A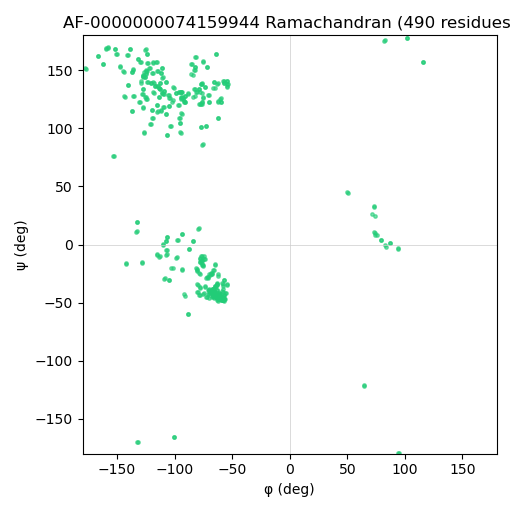LA A N 1
ATOM 815 C CA . ALA A 1 105 ? -26.562 15.562 11.461 1 97.44 105 ALA A CA 1
ATOM 816 C C . ALA A 1 105 ? -25.719 15.156 10.258 1 97.44 105 ALA A C 1
ATOM 818 O O . ALA A 1 105 ? -25.453 13.969 10.055 1 97.44 105 ALA A O 1
ATOM 819 N N . GLU A 1 106 ? -25.328 16.203 9.484 1 98 106 GLU A N 1
ATOM 820 C CA . GLU A 1 106 ? -24.438 15.938 8.352 1 98 106 GLU A CA 1
ATOM 821 C C . GLU A 1 106 ? -23.078 15.438 8.82 1 98 106 GLU A C 1
ATOM 823 O O . GLU A 1 106 ? -22.516 15.969 9.773 1 98 106 GLU A O 1
ATOM 828 N N . LYS A 1 107 ? -22.609 14.398 8.164 1 98.44 107 LYS A N 1
ATOM 829 C CA . LYS A 1 107 ? -21.312 13.836 8.516 1 98.44 107 LYS A CA 1
ATOM 830 C C . LYS A 1 107 ? -20.203 14.383 7.613 1 98.44 107 LYS A C 1
ATOM 832 O O . LYS A 1 107 ? -20.359 14.406 6.387 1 98.44 107 LYS A O 1
ATOM 837 N N . TYR A 1 108 ? -19.141 14.82 8.234 1 98.62 108 TYR A N 1
ATOM 838 C CA . TYR A 1 108 ? -17.922 15.266 7.562 1 98.62 108 TYR A CA 1
ATOM 839 C C . TYR A 1 108 ? -16.734 14.406 7.965 1 98.62 108 TYR A C 1
ATOM 841 O O . TYR A 1 108 ? -16.703 13.867 9.07 1 98.62 108 TYR A O 1
ATOM 849 N N . ILE A 1 109 ? -15.836 14.242 7.07 1 98.75 109 ILE A N 1
ATOM 850 C CA . ILE A 1 109 ? -14.57 13.625 7.445 1 98.75 109 ILE A CA 1
ATOM 851 C C . ILE A 1 109 ? -13.445 14.656 7.363 1 98.75 109 ILE A C 1
ATOM 853 O O . ILE A 1 109 ? -13.516 15.594 6.57 1 98.75 109 ILE A O 1
ATOM 857 N N . VAL A 1 110 ? -12.461 14.516 8.227 1 98.75 110 VAL A N 1
ATOM 858 C CA . VAL A 1 110 ? -11.281 15.375 8.258 1 98.75 110 VAL A CA 1
ATOM 859 C C . VAL A 1 110 ? -10.156 14.734 7.449 1 98.75 110 VAL A C 1
ATOM 861 O O . VAL A 1 110 ? -9.812 13.57 7.656 1 98.75 110 VAL A O 1
ATOM 864 N N . LEU A 1 111 ? -9.633 15.445 6.523 1 98.69 111 LEU A N 1
ATOM 865 C CA . LEU A 1 111 ? -8.523 15.008 5.68 1 98.69 111 LEU A CA 1
ATOM 866 C C . LEU A 1 111 ? -7.316 15.914 5.867 1 98.69 111 LEU A C 1
ATOM 868 O O . LEU A 1 111 ? -7.445 17.031 6.371 1 98.69 111 LEU A O 1
ATOM 872 N N . THR A 1 112 ? -6.215 15.391 5.57 1 98.12 112 THR A N 1
ATOM 873 C CA . THR A 1 112 ? -4.969 16.141 5.535 1 98.12 112 THR A CA 1
ATOM 874 C C . THR A 1 112 ? -4.445 16.25 4.109 1 98.12 112 THR A C 1
ATOM 876 O O . THR A 1 112 ? -4.523 15.297 3.336 1 98.12 112 THR A O 1
ATOM 879 N N . GLU A 1 113 ? -4.066 17.406 3.77 1 97.38 113 GLU A N 1
ATOM 880 C CA . GLU A 1 113 ? -3.469 17.688 2.467 1 97.38 113 GLU A CA 1
ATOM 881 C C . GLU A 1 113 ? -1.985 18.016 2.598 1 97.38 113 GLU A C 1
ATOM 883 O O . GLU A 1 113 ? -1.615 18.984 3.27 1 97.38 113 GLU A O 1
ATOM 888 N N . GLN A 1 114 ? -1.122 17.281 2.041 1 96.44 114 GLN A N 1
ATOM 889 C CA . GLN A 1 114 ? 0.322 17.469 2.133 1 96.44 114 GLN A CA 1
ATOM 890 C C . GLN A 1 114 ? 1.031 16.922 0.899 1 96.44 114 GLN A C 1
ATOM 892 O O . GLN A 1 114 ? 0.421 16.219 0.087 1 96.44 114 GLN A O 1
ATOM 897 N N . ALA A 1 115 ? 2.318 17.266 0.768 1 96.88 115 ALA A N 1
ATOM 898 C CA . ALA A 1 115 ? 3.111 16.797 -0.366 1 96.88 115 ALA A CA 1
ATOM 899 C C . ALA A 1 115 ? 3.455 15.32 -0.222 1 96.88 115 ALA A C 1
ATOM 901 O O . ALA A 1 115 ? 3.773 14.859 0.875 1 96.88 115 ALA A O 1
ATOM 902 N N . ARG A 1 116 ? 3.301 14.594 -1.306 1 97.94 116 ARG A N 1
ATOM 903 C CA . ARG A 1 116 ? 3.764 13.211 -1.435 1 97.94 116 ARG A CA 1
ATOM 904 C C . ARG A 1 116 ? 4.648 13.047 -2.666 1 97.94 116 ARG A C 1
ATOM 906 O O . ARG A 1 116 ? 4.152 12.766 -3.76 1 97.94 116 ARG A O 1
ATOM 913 N N . VAL A 1 117 ? 5.926 13.109 -2.49 1 98.38 117 VAL A N 1
ATOM 914 C CA . VAL A 1 117 ? 6.91 13.094 -3.566 1 98.38 117 VAL A CA 1
ATOM 915 C C . VAL A 1 117 ? 6.891 11.734 -4.266 1 98.38 117 VAL A C 1
ATOM 917 O O . VAL A 1 117 ? 6.996 11.656 -5.492 1 98.38 117 VAL A O 1
ATOM 920 N N . PRO A 1 118 ? 6.719 10.625 -3.557 1 98.62 118 PRO A N 1
ATOM 921 C CA . PRO A 1 118 ? 6.734 9.328 -4.234 1 98.62 118 PRO A CA 1
ATOM 922 C C . PRO A 1 118 ? 5.695 9.234 -5.348 1 98.62 118 PRO A C 1
ATOM 924 O O . PRO A 1 118 ? 5.934 8.57 -6.363 1 98.62 118 PRO A O 1
ATOM 927 N N . VAL A 1 119 ? 4.605 9.93 -5.172 1 98.56 119 VAL A N 1
ATOM 928 C CA . VAL A 1 119 ? 3.576 9.852 -6.199 1 98.56 119 VAL A CA 1
ATOM 929 C C . VAL A 1 119 ? 3.557 11.148 -7.012 1 98.56 119 VAL A C 1
ATOM 931 O O . VAL A 1 119 ? 2.619 11.391 -7.773 1 98.56 119 VAL A O 1
ATOM 934 N N . GLY A 1 120 ? 4.492 12.031 -6.777 1 98.31 120 GLY A N 1
ATOM 935 C CA . GLY A 1 120 ? 4.695 13.234 -7.566 1 98.31 120 GLY A CA 1
ATOM 936 C C . GLY A 1 120 ? 3.637 14.297 -7.328 1 98.31 120 GLY A C 1
ATOM 937 O O . GLY A 1 120 ? 3.268 15.031 -8.242 1 98.31 120 GLY A O 1
ATOM 938 N N . LYS A 1 121 ? 3.131 14.383 -6.137 1 98.25 121 LYS A N 1
ATOM 939 C CA . LYS A 1 121 ? 2.066 15.336 -5.84 1 98.25 121 LYS A CA 1
ATOM 940 C C . LYS A 1 121 ? 2.506 16.344 -4.777 1 98.25 121 LYS A C 1
ATOM 942 O O . LYS A 1 121 ? 3.029 15.953 -3.732 1 98.25 121 LYS A O 1
ATOM 947 N N . ALA A 1 122 ? 2.279 17.625 -5.07 1 97.5 122 ALA A N 1
ATOM 948 C CA . ALA A 1 122 ? 2.572 18.656 -4.094 1 97.5 122 ALA A CA 1
ATOM 949 C C . ALA A 1 122 ? 1.452 18.781 -3.066 1 97.5 122 ALA A C 1
ATOM 951 O O . ALA A 1 122 ? 1.641 19.375 -1.999 1 97.5 122 ALA A O 1
ATOM 952 N N . SER A 1 123 ? 0.342 18.312 -3.51 1 96.75 123 SER A N 1
ATOM 953 C CA . SER A 1 123 ? -0.855 18.281 -2.676 1 96.75 123 SER A CA 1
ATOM 954 C C . SER A 1 123 ? -1.602 16.969 -2.824 1 96.75 123 SER A C 1
ATOM 956 O O . SER A 1 123 ? -2.09 16.641 -3.908 1 96.75 123 SER A O 1
ATOM 958 N N . PHE A 1 124 ? -1.642 16.234 -1.74 1 97.94 124 PHE A N 1
ATOM 959 C CA . PHE A 1 124 ? -2.27 14.914 -1.733 1 97.94 124 PHE A CA 1
ATOM 960 C C . PHE A 1 124 ? -3.23 14.781 -0.56 1 97.94 124 PHE A C 1
ATOM 962 O O . PHE A 1 124 ? -2.848 14.992 0.592 1 97.94 124 PHE A O 1
ATOM 969 N N . LEU A 1 125 ? -4.512 14.469 -0.853 1 98.25 125 LEU A N 1
ATOM 970 C CA . LEU A 1 125 ? -5.566 14.383 0.152 1 98.25 125 LEU A CA 1
ATOM 971 C C . LEU A 1 125 ? -5.676 12.961 0.694 1 98.25 125 LEU A C 1
ATOM 973 O O . LEU A 1 125 ? -5.754 12 -0.077 1 98.25 125 LEU A O 1
ATOM 977 N N . GLU A 1 126 ? -5.648 12.805 1.994 1 98.75 126 GLU A N 1
ATOM 978 C CA . GLU A 1 126 ? -5.766 11.508 2.654 1 98.75 126 GLU A CA 1
ATOM 979 C C . GLU A 1 126 ? -6.199 11.664 4.109 1 98.75 126 GLU A C 1
ATOM 981 O O . GLU A 1 126 ? -6.207 12.773 4.645 1 98.75 126 GLU A O 1
ATOM 986 N N . ILE A 1 127 ? -6.574 10.586 4.754 1 98.88 127 ILE A N 1
ATOM 987 C CA . ILE A 1 127 ? -6.863 10.648 6.184 1 98.88 127 ILE A CA 1
ATOM 988 C C . ILE A 1 127 ? -5.562 10.82 6.965 1 98.88 127 ILE A C 1
ATOM 990 O O . ILE A 1 127 ? -4.488 10.461 6.48 1 98.88 127 ILE A O 1
ATOM 994 N N . PRO A 1 128 ? -5.672 11.438 8.148 1 98.44 128 PRO A N 1
ATOM 995 C CA . PRO A 1 128 ? -4.465 11.539 8.969 1 98.44 128 PRO A CA 1
ATOM 996 C C . PRO A 1 128 ? -3.844 10.18 9.281 1 98.44 128 PRO A C 1
ATOM 998 O O . PRO A 1 128 ? -4.566 9.211 9.508 1 98.44 128 PRO A O 1
ATOM 1001 N N . ALA A 1 129 ? -2.588 10.148 9.258 1 98 129 ALA A N 1
ATOM 1002 C CA . ALA A 1 129 ? -1.854 8.906 9.469 1 98 129 ALA A CA 1
ATOM 1003 C C . ALA A 1 129 ? -0.428 9.18 9.938 1 98 129 ALA A C 1
ATOM 1005 O O . ALA A 1 129 ? 0.04 10.32 9.891 1 98 129 ALA A O 1
ATOM 1006 N N . GLY A 1 130 ? 0.253 8.109 10.375 1 95.69 130 GLY A N 1
ATOM 1007 C CA . GLY A 1 130 ? 1.646 8.203 10.781 1 95.69 130 GLY A CA 1
ATOM 1008 C C . GLY A 1 130 ? 2.32 6.852 10.93 1 95.69 130 GLY A C 1
ATOM 1009 O O . GLY A 1 130 ? 1.647 5.824 11.016 1 95.69 130 GLY A O 1
ATOM 1010 N N . MET A 1 131 ? 3.551 6.902 10.93 1 94.38 131 MET A N 1
ATOM 1011 C CA . MET A 1 131 ? 4.344 5.691 11.133 1 94.38 131 MET A CA 1
ATOM 1012 C C . MET A 1 131 ? 4.473 5.367 12.617 1 94.38 131 MET A C 1
ATOM 1014 O O . MET A 1 131 ? 4.492 6.273 13.453 1 94.38 131 MET A O 1
ATOM 1018 N N . LEU A 1 132 ? 4.586 4.105 12.875 1 93.88 132 LEU A N 1
ATOM 1019 C CA . LEU A 1 132 ? 4.766 3.674 14.258 1 93.88 132 LEU A CA 1
ATOM 1020 C C . LEU A 1 132 ? 6.227 3.793 14.68 1 93.88 132 LEU A C 1
ATOM 1022 O O . LEU A 1 132 ? 7.125 3.725 13.836 1 93.88 132 LEU A O 1
ATOM 1026 N N . ASP A 1 133 ? 6.387 3.977 15.961 1 84.25 133 ASP A N 1
ATOM 1027 C CA . ASP A 1 133 ? 7.734 4.059 16.516 1 84.25 133 ASP A CA 1
ATOM 1028 C C . ASP A 1 133 ? 8.148 2.736 17.156 1 84.25 133 ASP A C 1
ATOM 1030 O O . ASP A 1 133 ? 7.527 1.699 16.906 1 84.25 133 ASP A O 1
ATOM 1034 N N . GLU A 1 134 ? 9.172 2.807 17.906 1 84.25 134 GLU A N 1
ATOM 1035 C CA . GLU A 1 134 ? 9.758 1.601 18.484 1 84.25 134 GLU A CA 1
ATOM 1036 C C . GLU A 1 134 ? 8.922 1.079 19.641 1 84.25 134 GLU A C 1
ATOM 1038 O O . GLU A 1 134 ? 9.062 -0.077 20.047 1 84.25 134 GLU A O 1
ATOM 1043 N N . ASN A 1 135 ? 8.07 1.912 20.172 1 83.19 135 ASN A N 1
ATOM 1044 C CA . ASN A 1 135 ? 7.297 1.5 21.328 1 83.19 135 ASN A CA 1
ATOM 1045 C C . ASN A 1 135 ? 6.086 0.661 20.938 1 83.19 135 ASN A C 1
ATOM 1047 O O . ASN A 1 135 ? 5.508 -0.039 21.766 1 83.19 135 ASN A O 1
ATOM 1051 N N . GLY A 1 136 ? 5.629 0.703 19.781 1 81.31 136 GLY A N 1
ATOM 1052 C CA . GLY A 1 136 ? 4.562 -0.132 19.25 1 81.31 136 GLY A CA 1
ATOM 1053 C C . GLY A 1 136 ? 3.191 0.245 19.781 1 81.31 136 GLY A C 1
ATOM 1054 O O . GLY A 1 136 ? 2.248 -0.545 19.703 1 81.31 136 GLY A O 1
ATOM 1055 N N . ASP A 1 137 ? 3.055 1.371 20.453 1 92.94 137 ASP A N 1
ATOM 1056 C CA . ASP A 1 137 ? 1.774 1.875 20.938 1 92.94 137 ASP A CA 1
ATOM 1057 C C . ASP A 1 137 ? 0.952 2.477 19.812 1 92.94 137 ASP A C 1
ATOM 1059 O O . ASP A 1 137 ? 0.903 3.699 19.656 1 92.94 137 ASP A O 1
ATOM 1063 N N . VAL A 1 138 ? 0.206 1.599 19.125 1 96.75 138 VAL A N 1
ATOM 1064 C CA . VAL A 1 138 ? -0.506 1.972 17.906 1 96.75 138 VAL A CA 1
ATOM 1065 C C . VAL A 1 138 ? -1.544 3.047 18.234 1 96.75 138 VAL A C 1
ATOM 1067 O O . VAL A 1 138 ? -1.601 4.082 17.562 1 96.75 138 VAL A O 1
ATOM 1070 N N . VAL A 1 139 ? -2.334 2.84 19.266 1 97.94 139 VAL A N 1
ATOM 1071 C CA . VAL A 1 139 ? -3.398 3.77 19.625 1 97.94 139 VAL A CA 1
ATOM 1072 C C . VAL A 1 139 ? -2.793 5.098 20.078 1 97.94 139 VAL A C 1
ATOM 1074 O O . VAL A 1 139 ? -3.299 6.168 19.719 1 97.94 139 VAL A O 1
ATOM 1077 N N . GLY A 1 140 ? -1.719 5.02 20.906 1 97.44 140 GLY A N 1
ATOM 1078 C CA . GLY A 1 140 ? -1.034 6.234 21.312 1 97.44 140 GLY A CA 1
ATOM 1079 C C . GLY A 1 140 ? -0.528 7.062 20.156 1 97.44 140 GLY A C 1
ATOM 1080 O O . GLY A 1 140 ? -0.661 8.289 20.156 1 97.44 140 GLY A O 1
ATOM 1081 N N . VAL A 1 141 ? 0.05 6.434 19.172 1 97.12 141 VAL A N 1
ATOM 1082 C CA . VAL A 1 141 ? 0.554 7.129 17.984 1 97.12 141 VAL A CA 1
ATOM 1083 C C . VAL A 1 141 ? -0.61 7.742 17.219 1 97.12 141 VAL A C 1
ATOM 1085 O O . VAL A 1 141 ? -0.517 8.875 16.734 1 97.12 141 VAL A O 1
ATOM 1088 N N . ALA A 1 142 ? -1.733 6.992 17.109 1 98.06 142 ALA A N 1
ATOM 1089 C CA . ALA A 1 142 ? -2.914 7.508 16.422 1 98.06 142 ALA A CA 1
ATOM 1090 C C . ALA A 1 142 ? -3.393 8.812 17.062 1 98.06 142 ALA A C 1
ATOM 1092 O O . ALA A 1 142 ? -3.658 9.789 16.359 1 98.06 142 ALA A O 1
ATOM 1093 N N . VAL A 1 143 ? -3.475 8.812 18.359 1 98.19 143 VAL A N 1
ATOM 1094 C CA . VAL A 1 143 ? -3.918 9.992 19.109 1 98.19 143 VAL A CA 1
ATOM 1095 C C . VAL A 1 143 ? -2.945 11.141 18.875 1 98.19 143 VAL A C 1
ATOM 1097 O O . VAL A 1 143 ? -3.363 12.273 18.625 1 98.19 143 VAL A O 1
ATOM 1100 N N . GLN A 1 144 ? -1.675 10.891 18.969 1 96.56 144 GLN A N 1
ATOM 1101 C CA . GLN A 1 144 ? -0.647 11.906 18.766 1 96.56 144 GLN A CA 1
ATOM 1102 C C . GLN A 1 144 ? -0.724 12.492 17.359 1 96.56 144 GLN A C 1
ATOM 1104 O O . GLN A 1 144 ? -0.678 13.711 17.172 1 96.56 144 GLN A O 1
ATOM 1109 N N . GLU A 1 145 ? -0.833 11.617 16.312 1 96.62 145 GLU A N 1
ATOM 1110 C CA . GLU A 1 145 ? -0.885 12.07 14.922 1 96.62 145 GLU A CA 1
ATOM 1111 C C . GLU A 1 145 ? -2.119 12.93 14.664 1 96.62 145 GLU A C 1
ATOM 1113 O O . GLU A 1 145 ? -2.057 13.914 13.93 1 96.62 145 GLU A O 1
ATOM 1118 N N . MET A 1 146 ? -3.24 12.555 15.25 1 97.62 146 MET A N 1
ATOM 1119 C CA . MET A 1 146 ? -4.465 13.344 15.102 1 97.62 146 MET A CA 1
ATOM 1120 C C . MET A 1 146 ? -4.27 14.758 15.625 1 97.62 146 MET A C 1
ATOM 1122 O O . MET A 1 146 ? -4.652 15.727 14.961 1 97.62 146 MET A O 1
ATOM 1126 N N . ALA A 1 147 ? -3.693 14.875 16.797 1 97.25 147 ALA A N 1
ATOM 1127 C CA . ALA A 1 147 ? -3.449 16.188 17.375 1 97.25 147 ALA A CA 1
ATOM 1128 C C . ALA A 1 147 ? -2.477 17 16.516 1 97.25 147 ALA A C 1
ATOM 1130 O O . ALA A 1 147 ? -2.727 18.172 16.219 1 97.25 147 ALA A O 1
ATOM 1131 N N . GLU A 1 148 ? -1.396 16.422 16.047 1 96.5 148 GLU A N 1
ATOM 1132 C CA . GLU A 1 148 ? -0.343 17.109 15.305 1 96.5 148 GLU A CA 1
ATOM 1133 C C . GLU A 1 148 ? -0.824 17.5 13.914 1 96.5 148 GLU A C 1
ATOM 1135 O O . GLU A 1 148 ? -0.522 18.594 13.438 1 96.5 148 GLU A O 1
ATOM 1140 N N . GLU A 1 149 ? -1.616 16.594 13.266 1 97.06 149 GLU A N 1
ATOM 1141 C CA . GLU A 1 149 ? -1.934 16.797 11.859 1 97.06 149 GLU A CA 1
ATOM 1142 C C . GLU A 1 149 ? -3.254 17.547 11.695 1 97.06 149 GLU A C 1
ATOM 1144 O O . GLU A 1 149 ? -3.514 18.141 10.648 1 97.06 149 GLU A O 1
ATOM 1149 N N . THR A 1 150 ? -4.156 17.531 12.703 1 97.12 150 THR A N 1
ATOM 1150 C CA . THR A 1 150 ? -5.48 18.109 12.5 1 97.12 150 THR A CA 1
ATOM 1151 C C . THR A 1 150 ? -5.809 19.109 13.602 1 97.12 150 THR A C 1
ATOM 1153 O O . THR A 1 150 ? -6.762 19.875 13.477 1 97.12 150 THR A O 1
ATOM 1156 N N . GLY A 1 151 ? -5.066 19.094 14.695 1 95.62 151 GLY A N 1
ATOM 1157 C CA . GLY A 1 151 ? -5.383 19.922 15.844 1 95.62 151 GLY A CA 1
ATOM 1158 C C . GLY A 1 151 ? -6.496 19.359 16.703 1 95.62 151 GLY A C 1
ATOM 1159 O O . GLY A 1 151 ? -6.891 19.969 17.703 1 95.62 151 GLY A O 1
ATOM 1160 N N . ILE A 1 152 ? -6.992 18.188 16.375 1 96.94 152 ILE A N 1
ATOM 1161 C CA . ILE A 1 152 ? -8.07 17.562 17.141 1 96.94 152 ILE A CA 1
ATOM 1162 C C . ILE A 1 152 ? -7.492 16.672 18.234 1 96.94 152 ILE A C 1
ATOM 1164 O O . ILE A 1 152 ? -6.742 15.727 17.938 1 96.94 152 ILE A O 1
ATOM 1168 N N . SER A 1 153 ? -7.824 16.922 19.406 1 96.56 153 SER A N 1
ATOM 1169 C CA . SER A 1 153 ? -7.402 16.094 20.547 1 96.56 153 SER A CA 1
ATOM 1170 C C . SER A 1 153 ? -8.383 14.961 20.797 1 96.56 153 SER A C 1
ATOM 1172 O O . SER A 1 153 ? -9.594 15.188 20.891 1 96.56 153 SER A O 1
ATOM 1174 N N . LEU A 1 154 ? -7.871 13.75 20.906 1 97.25 154 LEU A N 1
ATOM 1175 C CA . LEU A 1 154 ? -8.664 12.555 21.188 1 97.25 154 LEU A CA 1
ATOM 1176 C C . LEU A 1 154 ? -8.133 11.82 22.406 1 97.25 154 LEU A C 1
ATOM 1178 O O . LEU A 1 154 ? -6.953 11.922 22.734 1 97.25 154 LEU A O 1
ATOM 1182 N N . LYS A 1 155 ? -9.008 11.188 23.094 1 97.75 155 LYS A N 1
ATOM 1183 C CA . LYS A 1 155 ? -8.625 10.156 24.047 1 97.75 155 LYS A CA 1
ATOM 1184 C C . LYS A 1 155 ? -8.469 8.805 23.359 1 97.75 155 LYS A C 1
ATOM 1186 O O . LYS A 1 155 ? -9.062 8.555 22.312 1 97.75 155 LYS A O 1
ATOM 1191 N N . ARG A 1 156 ? -7.672 7.973 23.984 1 97.94 156 ARG A N 1
ATOM 1192 C CA . ARG A 1 156 ? -7.48 6.625 23.453 1 97.94 156 ARG A CA 1
ATOM 1193 C C . ARG A 1 156 ? -8.812 5.914 23.266 1 97.94 156 ARG A C 1
ATOM 1195 O O . ARG A 1 156 ? -9.016 5.203 22.281 1 97.94 156 ARG A O 1
ATOM 1202 N N . SER A 1 157 ? -9.773 6.176 24.156 1 97.94 157 SER A N 1
ATOM 1203 C CA . SER A 1 157 ? -11.07 5.496 24.172 1 97.94 157 SER A CA 1
ATOM 1204 C C . SER A 1 157 ? -11.961 5.98 23.031 1 97.94 157 SER A C 1
ATOM 1206 O O . SER A 1 157 ? -12.984 5.359 22.734 1 97.94 157 SER A O 1
ATOM 1208 N N . ASP A 1 158 ? -11.586 7.047 22.391 1 98.12 158 ASP A N 1
ATOM 1209 C CA . ASP A 1 158 ? -12.391 7.594 21.297 1 98.12 158 ASP A CA 1
ATOM 1210 C C . ASP A 1 158 ? -12.188 6.793 20.016 1 98.12 158 ASP A C 1
ATOM 1212 O O . ASP A 1 158 ? -12.953 6.934 19.062 1 98.12 158 ASP A O 1
ATOM 1216 N N . LEU A 1 159 ? -11.141 5.98 20 1 98.62 159 LEU A N 1
ATOM 1217 C CA . LEU A 1 159 ? -10.766 5.301 18.75 1 98.62 159 LEU A CA 1
ATOM 1218 C C . LEU A 1 159 ? -11.383 3.914 18.688 1 98.62 159 LEU A C 1
ATOM 1220 O O . LEU A 1 159 ? -11.336 3.154 19.656 1 98.62 159 LEU A O 1
ATOM 1224 N N . CYS A 1 160 ? -12 3.639 17.562 1 98.56 160 CYS A N 1
ATOM 1225 C CA . CYS A 1 160 ? -12.539 2.316 17.266 1 98.56 160 CYS A CA 1
ATOM 1226 C C . CYS A 1 160 ? -11.781 1.662 16.109 1 98.56 160 CYS A C 1
ATOM 1228 O O . CYS A 1 160 ? -11.586 2.277 15.062 1 98.56 160 CYS A O 1
ATOM 1230 N N . SER A 1 161 ? -11.453 0.432 16.266 1 98.56 161 SER A N 1
ATOM 1231 C CA . SER A 1 161 ? -10.609 -0.254 15.305 1 98.56 161 SER A CA 1
ATOM 1232 C C . SER A 1 161 ? -11.398 -0.644 14.055 1 98.56 161 SER A C 1
ATOM 1234 O O . SER A 1 161 ? -12.539 -1.092 14.156 1 98.56 161 SER A O 1
ATOM 1236 N N . LEU A 1 162 ? -10.812 -0.467 12.906 1 98.19 162 LEU A N 1
ATOM 1237 C CA . LEU A 1 162 ? -11.344 -0.959 11.641 1 98.19 162 LEU A CA 1
ATOM 1238 C C . LEU A 1 162 ? -10.523 -2.135 11.125 1 98.19 162 LEU A C 1
ATOM 1240 O O . LEU A 1 162 ? -10.766 -2.633 10.023 1 98.19 162 LEU A O 1
ATOM 1244 N N . GLY A 1 163 ? -9.492 -2.566 11.938 1 97.75 163 GLY A N 1
ATOM 1245 C CA . GLY A 1 163 ? -8.625 -3.668 11.547 1 97.75 163 GLY A CA 1
ATOM 1246 C C . GLY A 1 163 ? -7.281 -3.211 11.016 1 97.75 163 GLY A C 1
ATOM 1247 O O . GLY A 1 163 ? -7 -2.012 10.969 1 97.75 163 GLY A O 1
ATOM 1248 N N . SER A 1 164 ? -6.426 -4.156 10.688 1 98.19 164 SER A N 1
ATOM 1249 C CA . SER A 1 164 ? -5.094 -3.91 10.148 1 98.19 164 SER A CA 1
ATOM 1250 C C . SER A 1 164 ? -4.871 -4.691 8.859 1 98.19 164 SER A C 1
ATOM 1252 O O . SER A 1 164 ? -5.379 -5.805 8.703 1 98.19 164 SER A O 1
ATOM 1254 N N . TYR A 1 165 ? -4.152 -4.094 7.941 1 97.94 165 TYR A N 1
ATOM 1255 C CA . TYR A 1 165 ? -3.9 -4.777 6.68 1 97.94 165 TYR A CA 1
ATOM 1256 C C . TYR A 1 165 ? -2.529 -4.41 6.121 1 97.94 165 TYR A C 1
ATOM 1258 O O . TYR A 1 165 ? -2.02 -3.318 6.383 1 97.94 165 TYR A O 1
ATOM 1266 N N . TYR A 1 166 ? -1.963 -5.289 5.363 1 98.56 166 TYR A N 1
ATOM 1267 C CA . TYR A 1 166 ? -0.714 -5.02 4.66 1 98.56 166 TYR A CA 1
ATOM 1268 C C . TYR A 1 166 ? -0.961 -4.188 3.406 1 98.56 166 TYR A C 1
ATOM 1270 O O . TYR A 1 166 ? -1.854 -4.5 2.613 1 98.56 166 TYR A O 1
ATOM 1278 N N . THR A 1 167 ? -0.181 -3.148 3.156 1 97.88 167 THR A N 1
ATOM 1279 C CA . THR A 1 167 ? -0.425 -2.209 2.066 1 97.88 167 THR A CA 1
ATOM 1280 C C . THR A 1 167 ? 0.075 -2.773 0.741 1 97.88 167 THR A C 1
ATOM 1282 O O . THR A 1 167 ? -0.581 -2.623 -0.291 1 97.88 167 THR A O 1
ATOM 1285 N N . SER A 1 168 ? 1.188 -3.381 0.766 1 97.31 168 SER A N 1
ATOM 1286 C CA . SER A 1 168 ? 1.835 -3.949 -0.413 1 97.31 168 SER A CA 1
ATOM 1287 C C . SER A 1 168 ? 2.736 -5.121 -0.039 1 97.31 168 SER A C 1
ATOM 1289 O O . SER A 1 168 ? 3.961 -5.016 -0.114 1 97.31 168 SER A O 1
ATOM 1291 N N . PRO A 1 169 ? 2.133 -6.258 0.247 1 97.5 169 PRO A N 1
ATOM 1292 C CA . PRO A 1 169 ? 2.885 -7.367 0.842 1 97.5 169 PRO A CA 1
ATOM 1293 C C . PRO A 1 169 ? 3.957 -7.922 -0.093 1 97.5 169 PRO A C 1
ATOM 1295 O O . PRO A 1 169 ? 4.855 -8.641 0.35 1 97.5 169 PRO A O 1
ATOM 1298 N N . GLY A 1 170 ? 3.92 -7.656 -1.332 1 95.81 170 GLY A N 1
ATOM 1299 C CA . GLY A 1 170 ? 4.922 -8.133 -2.273 1 95.81 170 GLY A CA 1
ATOM 1300 C C . GLY A 1 170 ? 6.223 -7.355 -2.205 1 95.81 170 GLY A C 1
ATOM 1301 O O . GLY A 1 170 ? 7.246 -7.805 -2.723 1 95.81 170 GLY A O 1
ATOM 1302 N N . GLY A 1 171 ? 6.176 -6.184 -1.527 1 96.81 171 GLY A N 1
ATOM 1303 C CA . GLY A 1 171 ? 7.383 -5.371 -1.561 1 96.81 171 GLY A CA 1
ATOM 1304 C C . GLY A 1 171 ? 7.664 -4.664 -0.247 1 96.81 171 GLY A C 1
ATOM 1305 O O . GLY A 1 171 ? 8.766 -4.168 -0.028 1 96.81 171 GLY A O 1
ATOM 1306 N N . SER A 1 172 ? 6.703 -4.586 0.593 1 97.88 172 SER A N 1
ATOM 1307 C CA . SER A 1 172 ? 6.82 -3.801 1.816 1 97.88 172 SER A CA 1
ATOM 1308 C C . SER A 1 172 ? 6.262 -4.559 3.016 1 97.88 172 SER A C 1
ATOM 1310 O O . SER A 1 172 ? 5.305 -5.324 2.881 1 97.88 172 SER A O 1
ATOM 1312 N N . ASP A 1 173 ? 6.84 -4.25 4.156 1 98.06 173 ASP A N 1
ATOM 1313 C CA . ASP A 1 173 ? 6.406 -4.895 5.395 1 98.06 173 ASP A CA 1
ATOM 1314 C C . ASP A 1 173 ? 5.25 -4.125 6.035 1 98.06 173 ASP A C 1
ATOM 1316 O O . ASP A 1 173 ? 4.707 -4.551 7.055 1 98.06 173 ASP A O 1
ATOM 1320 N N . GLU A 1 174 ? 4.871 -3.057 5.5 1 97.69 174 GLU A N 1
ATOM 1321 C CA . GLU A 1 174 ? 4.012 -2.076 6.156 1 97.69 174 GLU A CA 1
ATOM 1322 C C . GLU A 1 174 ? 2.65 -2.676 6.496 1 97.69 174 GLU A C 1
ATOM 1324 O O . GLU A 1 174 ? 1.845 -2.943 5.602 1 97.69 174 GLU A O 1
ATOM 1329 N N . LEU A 1 175 ? 2.441 -2.885 7.773 1 97.81 175 LEU A N 1
ATOM 1330 C CA . LEU A 1 175 ? 1.127 -3.199 8.328 1 97.81 175 LEU A CA 1
ATOM 1331 C C . LEU A 1 175 ? 0.424 -1.935 8.805 1 97.81 175 LEU A C 1
ATOM 1333 O O . LEU A 1 175 ? 0.881 -1.287 9.75 1 97.81 175 LEU A O 1
ATOM 1337 N N . LEU A 1 176 ? -0.616 -1.545 8.188 1 98.25 176 LEU A N 1
ATOM 1338 C CA . LEU A 1 176 ? -1.38 -0.341 8.5 1 98.25 176 LEU A CA 1
ATOM 1339 C C . LEU A 1 176 ? -2.574 -0.668 9.391 1 98.25 176 LEU A C 1
ATOM 1341 O O . LEU A 1 176 ? -3.432 -1.473 9.016 1 98.25 176 LEU A O 1
ATOM 1345 N N . SER A 1 177 ? -2.611 -0.105 10.516 1 98.56 177 SER A N 1
ATOM 1346 C CA . SER A 1 177 ? -3.77 -0.202 11.398 1 98.56 177 SER A CA 1
ATOM 1347 C C . SER A 1 177 ? -4.715 0.977 11.203 1 98.56 177 SER A C 1
ATOM 1349 O O . SER A 1 177 ? -4.289 2.133 11.219 1 98.56 177 SER A O 1
ATOM 1351 N N . LEU A 1 178 ? -5.996 0.662 11.039 1 98.81 178 LEU A N 1
ATOM 1352 C CA . LEU A 1 178 ? -6.984 1.699 10.766 1 98.81 178 LEU A CA 1
ATOM 1353 C C . LEU A 1 178 ? -7.953 1.842 11.938 1 98.81 178 LEU A C 1
ATOM 1355 O O . LEU A 1 178 ? -8.391 0.842 12.508 1 98.81 178 LEU A O 1
ATOM 1359 N N . TYR A 1 179 ? -8.25 3.082 12.234 1 98.88 179 TYR A N 1
ATOM 1360 C CA . TYR A 1 179 ? -9.25 3.426 13.242 1 98.88 179 TYR A CA 1
ATOM 1361 C C . TYR A 1 179 ? -10.219 4.477 12.719 1 98.88 179 TYR A C 1
ATOM 1363 O O . TYR A 1 179 ? -9.93 5.156 11.727 1 98.88 179 TYR A O 1
ATOM 1371 N N . TYR A 1 180 ? -11.336 4.562 13.336 1 98.88 180 TYR A N 1
ATOM 1372 C CA . TYR A 1 180 ? -12.219 5.707 13.148 1 98.88 180 TYR A CA 1
ATOM 1373 C C . TYR A 1 180 ? -12.648 6.293 14.484 1 98.88 180 TYR A C 1
ATOM 1375 O O . TYR A 1 180 ? -12.492 5.652 15.531 1 98.88 180 TYR A O 1
ATOM 1383 N N . THR A 1 181 ? -13.023 7.508 14.477 1 98.81 181 THR A N 1
ATOM 1384 C CA . THR A 1 181 ? -13.664 8.172 15.609 1 98.81 181 THR A CA 1
ATOM 1385 C C . THR A 1 181 ? -14.836 9.023 15.141 1 98.81 181 THR A C 1
ATOM 1387 O O . THR A 1 181 ? -14.828 9.547 14.031 1 98.81 181 THR A O 1
ATOM 1390 N N . GLU A 1 182 ? -15.852 9.141 15.984 1 98.38 182 GLU A N 1
ATOM 1391 C CA . GLU A 1 182 ? -17 10.016 15.758 1 98.38 182 GLU A CA 1
ATOM 1392 C C . GLU A 1 182 ? -17.094 11.102 16.828 1 98.38 182 GLU A C 1
ATOM 1394 O O . GLU A 1 182 ? -16.875 10.828 18.016 1 98.38 182 GLU A O 1
ATOM 1399 N N . LYS A 1 183 ? -17.359 12.242 16.344 1 97.62 183 LYS A N 1
ATOM 1400 C CA . LYS A 1 183 ? -17.516 13.359 17.266 1 97.62 183 LYS A CA 1
ATOM 1401 C C . LYS A 1 183 ? -18.609 14.312 16.797 1 97.62 183 LYS A C 1
ATOM 1403 O O . LYS A 1 183 ? -18.625 14.727 15.641 1 97.62 183 LYS A O 1
ATOM 1408 N N . SER A 1 184 ? -19.562 14.609 17.656 1 98.19 184 SER A N 1
ATOM 1409 C CA . SER A 1 184 ? -20.531 15.672 17.406 1 98.19 184 SER A CA 1
ATOM 1410 C C . SER A 1 184 ? -19.906 17.047 17.641 1 98.19 184 SER A C 1
ATOM 1412 O O . SER A 1 184 ? -19.281 17.281 18.672 1 98.19 184 SER A O 1
ATOM 1414 N N . VAL A 1 185 ? -20.109 17.906 16.625 1 98.19 185 VAL A N 1
ATOM 1415 C CA . VAL A 1 185 ? -19.438 19.203 16.719 1 98.19 185 VAL A CA 1
ATOM 1416 C C . VAL A 1 185 ? -20.375 20.312 16.219 1 98.19 185 VAL A C 1
ATOM 1418 O O . VAL A 1 185 ? -21.344 20.031 15.516 1 98.19 185 VAL A O 1
ATOM 1421 N N . SER A 1 186 ? -20.078 21.578 16.547 1 97.94 186 SER A N 1
ATOM 1422 C CA . SER A 1 186 ? -20.844 22.719 16.062 1 97.94 186 SER A CA 1
ATOM 1423 C C . SER A 1 186 ? -20.406 23.125 14.664 1 97.94 186 SER A C 1
ATOM 1425 O O . SER A 1 186 ? -19.312 22.766 14.219 1 97.94 186 SER A O 1
ATOM 1427 N N . LYS A 1 187 ? -21.219 23.828 14.023 1 97.12 187 LYS A N 1
ATOM 1428 C CA . LYS A 1 187 ? -20.859 24.391 12.727 1 97.12 187 LYS A CA 1
ATOM 1429 C C . LYS A 1 187 ? -19.625 25.281 12.828 1 97.12 187 LYS A C 1
ATOM 1431 O O . LYS A 1 187 ? -18.781 25.266 11.93 1 97.12 187 LYS A O 1
ATOM 1436 N N . ASP A 1 188 ? -19.516 26 13.953 1 97.06 188 ASP A N 1
ATOM 1437 C CA . ASP A 1 188 ? -18.359 26.875 14.188 1 97.06 188 ASP A CA 1
ATOM 1438 C C . ASP A 1 188 ? -17.078 26.062 14.258 1 97.06 188 ASP A C 1
ATOM 1440 O O . ASP A 1 188 ? -16.047 26.469 13.727 1 97.06 188 ASP A O 1
ATOM 1444 N N . PHE A 1 189 ? -17.125 24.984 14.906 1 97 189 PHE A N 1
ATOM 1445 C CA . PHE A 1 189 ? -15.969 24.109 14.992 1 97 189 PHE A CA 1
ATOM 1446 C C . PHE A 1 189 ? -15.516 23.672 13.609 1 97 189 PHE A C 1
ATOM 1448 O O . PHE A 1 189 ? -14.32 23.719 13.297 1 97 189 PHE A O 1
ATOM 1455 N N . LEU A 1 190 ? -16.438 23.234 12.789 1 97.19 190 LEU A N 1
ATOM 1456 C CA . LEU A 1 190 ? -16.141 22.812 11.43 1 97.19 190 LEU A CA 1
ATOM 1457 C C . LEU A 1 190 ? -15.492 23.922 10.625 1 97.19 190 LEU A C 1
ATOM 1459 O O . LEU A 1 190 ? -14.469 23.719 9.977 1 97.19 190 LEU A O 1
ATOM 1463 N N . GLU A 1 191 ? -16.047 25.078 10.703 1 96.06 191 GLU A N 1
ATOM 1464 C CA . GLU A 1 191 ? -15.57 26.234 9.953 1 96.06 191 GLU A CA 1
ATOM 1465 C C . GLU A 1 191 ? -14.164 26.641 10.406 1 96.06 191 GLU A C 1
ATOM 1467 O O . GLU A 1 191 ? -13.344 27.062 9.594 1 96.06 191 GLU A O 1
ATOM 1472 N N . ASN A 1 192 ? -13.898 26.5 11.688 1 95.94 192 ASN A N 1
ATOM 1473 C CA . ASN A 1 192 ? -12.602 26.891 12.234 1 95.94 192 ASN A CA 1
ATOM 1474 C C . ASN A 1 192 ? -11.531 25.859 11.938 1 95.94 192 ASN A C 1
ATOM 1476 O O . ASN A 1 192 ? -10.336 26.172 11.945 1 95.94 192 ASN A O 1
ATOM 1480 N N . LEU A 1 193 ? -11.938 24.688 11.75 1 96.19 193 LEU A N 1
ATOM 1481 C CA . LEU A 1 193 ? -11.008 23.594 11.492 1 96.19 193 LEU A CA 1
ATOM 1482 C C . LEU A 1 193 ? -10.531 23.625 10.039 1 96.19 193 LEU A C 1
ATOM 1484 O O . LEU A 1 193 ? -9.336 23.438 9.773 1 96.19 193 LEU A O 1
ATOM 1488 N N . ALA A 1 194 ? -11.438 23.859 9.094 1 93.88 194 ALA A N 1
ATOM 1489 C CA . ALA A 1 194 ? -11.164 23.797 7.656 1 93.88 194 ALA A CA 1
ATOM 1490 C C . ALA A 1 194 ? -10.117 24.828 7.246 1 93.88 194 ALA A C 1
ATOM 1492 O O . ALA A 1 194 ? -10.234 26.016 7.566 1 93.88 194 ALA A O 1
ATOM 1493 N N . GLY A 1 195 ? -9.039 24.312 6.641 1 93.31 195 GLY A N 1
ATOM 1494 C CA . GLY A 1 195 ? -8.047 25.219 6.086 1 93.31 195 GLY A CA 1
ATOM 1495 C C . GLY A 1 195 ? -6.902 25.516 7.039 1 93.31 195 GLY A C 1
ATOM 1496 O O . GLY A 1 195 ? -5.926 26.156 6.664 1 93.31 195 GLY A O 1
ATOM 1497 N N . ARG A 1 196 ? -6.969 24.984 8.219 1 92.94 196 ARG A N 1
ATOM 1498 C CA . ARG A 1 196 ? -5.891 25.188 9.172 1 92.94 196 ARG A CA 1
ATOM 1499 C C . ARG A 1 196 ? -4.586 24.594 8.672 1 92.94 196 ARG A C 1
ATOM 1501 O O . ARG A 1 196 ? -4.59 23.516 8.047 1 92.94 196 ARG A O 1
ATOM 1508 N N . LEU A 1 197 ? -3.574 25.328 8.891 1 91 197 LEU A N 1
ATOM 1509 C CA . LEU A 1 197 ? -2.23 24.812 8.648 1 91 197 LEU A CA 1
ATOM 1510 C C . LEU A 1 197 ? -1.654 24.172 9.906 1 91 197 LEU A C 1
ATOM 1512 O O . LEU A 1 197 ? -1.626 24.797 10.969 1 91 197 LEU A O 1
ATOM 1516 N N . THR A 1 198 ? -1.294 22.938 9.781 1 91.88 198 THR A N 1
ATOM 1517 C CA . THR A 1 198 ? -0.764 22.188 10.906 1 91.88 198 THR A CA 1
ATOM 1518 C C . THR A 1 198 ? 0.52 21.453 10.516 1 91.88 198 THR A C 1
ATOM 1520 O O . THR A 1 198 ? 1.104 21.734 9.469 1 91.88 198 THR A O 1
ATOM 1523 N N . GLY A 1 199 ? 0.977 20.547 11.43 1 86.5 199 GLY A N 1
ATOM 1524 C CA . GLY A 1 199 ? 2.211 19.812 11.195 1 86.5 199 GLY A CA 1
ATOM 1525 C C . GLY A 1 199 ? 3.299 20.141 12.203 1 86.5 199 GLY A C 1
ATOM 1526 O O . GLY A 1 199 ? 3.221 21.156 12.906 1 86.5 199 GLY A O 1
ATOM 1527 N N . VAL A 1 200 ? 4.18 19.125 12.25 1 79.88 200 VAL A N 1
ATOM 1528 C CA . VAL A 1 200 ? 5.277 19.281 13.203 1 79.88 200 VAL A CA 1
ATOM 1529 C C . VAL A 1 200 ? 6.586 19.516 12.445 1 79.88 200 VAL A C 1
ATOM 1531 O O . VAL A 1 200 ? 6.891 18.797 11.484 1 79.88 200 VAL A O 1
ATOM 1534 N N . GLY A 1 201 ? 7.336 20.484 12.836 1 75.69 201 GLY A N 1
ATOM 1535 C CA . GLY A 1 201 ? 8.664 20.719 12.297 1 75.69 201 GLY A CA 1
ATOM 1536 C C . GLY A 1 201 ? 8.656 21.469 10.984 1 75.69 201 GLY A C 1
ATOM 1537 O O . GLY A 1 201 ? 7.59 21.766 10.438 1 75.69 201 GLY A O 1
ATOM 1538 N N . PRO A 1 202 ? 9.797 21.766 10.539 1 75.56 202 PRO A N 1
ATOM 1539 C CA . PRO A 1 202 ? 9.93 22.609 9.352 1 75.56 202 PRO A CA 1
ATOM 1540 C C . PRO A 1 202 ? 9.602 21.875 8.062 1 75.56 202 PRO A C 1
ATOM 1542 O O . PRO A 1 202 ? 9.367 22.5 7.023 1 75.56 202 PRO A O 1
ATOM 1545 N N . HIS A 1 203 ? 9.461 20.531 8.203 1 76 203 HIS A N 1
ATOM 1546 C CA . HIS A 1 203 ? 9.336 19.781 6.961 1 76 203 HIS A CA 1
ATOM 1547 C C . HIS A 1 203 ? 7.926 19.219 6.797 1 76 203 HIS A C 1
ATOM 1549 O O . HIS A 1 203 ? 7.645 18.516 5.832 1 76 203 HIS A O 1
ATOM 1555 N N . GLU A 1 204 ? 7.133 19.5 7.758 1 83.69 204 GLU A N 1
ATOM 1556 C CA . GLU A 1 204 ? 5.773 18.969 7.68 1 83.69 204 GLU A CA 1
ATOM 1557 C C . GLU A 1 204 ? 4.742 20.094 7.699 1 83.69 204 GLU A C 1
ATOM 1559 O O . GLU A 1 204 ? 4.543 20.75 8.727 1 83.69 204 GLU A O 1
ATOM 1564 N N . ARG A 1 205 ? 4.195 20.391 6.531 1 89.38 205 ARG A N 1
ATOM 1565 C CA . ARG A 1 205 ? 3.076 21.328 6.402 1 89.38 205 ARG A CA 1
ATOM 1566 C C . ARG A 1 205 ? 1.827 20.609 5.898 1 89.38 205 ARG A C 1
ATOM 1568 O O . ARG A 1 205 ? 1.827 20.047 4.801 1 89.38 205 ARG A O 1
ATOM 1575 N N . ILE A 1 206 ? 0.858 20.688 6.723 1 95.12 206 ILE A N 1
ATOM 1576 C CA . ILE A 1 206 ? -0.378 19.969 6.445 1 95.12 206 ILE A CA 1
ATOM 1577 C C . ILE A 1 206 ? -1.557 20.938 6.461 1 95.12 206 ILE A C 1
ATOM 1579 O O . ILE A 1 206 ? -1.709 21.719 7.398 1 95.12 206 ILE A O 1
ATOM 1583 N N . ILE A 1 207 ? -2.285 20.969 5.438 1 96.31 207 ILE A N 1
ATOM 1584 C CA . ILE A 1 207 ? -3.537 21.719 5.414 1 96.31 207 ILE A CA 1
ATOM 1585 C C . ILE A 1 207 ? -4.695 20.797 5.781 1 96.31 207 ILE A C 1
ATOM 1587 O O . ILE A 1 207 ? -4.855 19.719 5.191 1 96.31 207 ILE A O 1
ATOM 1591 N N . VAL A 1 208 ? -5.445 21.203 6.742 1 98.19 208 VAL A N 1
ATOM 1592 C CA . VAL A 1 208 ? -6.613 20.422 7.148 1 98.19 208 VAL A CA 1
ATOM 1593 C C . VAL A 1 208 ? -7.777 20.703 6.207 1 98.19 208 VAL A C 1
ATOM 1595 O O . VAL A 1 208 ? -8.086 21.875 5.922 1 98.19 208 VAL A O 1
ATOM 1598 N N . ARG A 1 209 ? -8.414 19.672 5.727 1 98.25 209 ARG A N 1
ATOM 1599 C CA . ARG A 1 209 ? -9.555 19.781 4.828 1 98.25 209 ARG A CA 1
ATOM 1600 C C . ARG A 1 209 ? -10.758 19.031 5.383 1 98.25 209 ARG A C 1
ATOM 1602 O O . ARG A 1 209 ? -10.609 18.016 6.066 1 98.25 209 ARG A O 1
ATOM 1609 N N . LEU A 1 210 ? -11.859 19.562 5.09 1 98.19 210 LEU A N 1
ATOM 1610 C CA . LEU A 1 210 ? -13.117 18.906 5.414 1 98.19 210 LEU A CA 1
ATOM 1611 C C . LEU A 1 210 ? -13.914 18.594 4.152 1 98.19 210 LEU A C 1
ATOM 1613 O O . LEU A 1 210 ? -13.938 19.391 3.213 1 98.19 210 LEU A O 1
ATOM 1617 N N . THR A 1 211 ? -14.477 17.484 4.141 1 98.06 211 THR A N 1
ATOM 1618 C CA . THR A 1 211 ? -15.422 17.125 3.086 1 98.06 211 THR A CA 1
ATOM 1619 C C . THR A 1 211 ? -16.562 16.281 3.645 1 98.06 211 THR A C 1
ATOM 1621 O O . THR A 1 211 ? -16.391 15.594 4.66 1 98.06 211 THR A O 1
ATOM 1624 N N . LYS A 1 212 ? -17.703 16.406 3.078 1 98.31 212 LYS A N 1
ATOM 1625 C CA . LYS A 1 212 ? -18.797 15.516 3.467 1 98.31 212 LYS A CA 1
ATOM 1626 C C . LYS A 1 212 ? -18.406 14.055 3.279 1 98.31 212 LYS A C 1
ATOM 1628 O O . LYS A 1 212 ? -17.734 13.703 2.307 1 98.31 212 LYS A O 1
ATOM 1633 N N . LEU A 1 213 ? -18.797 13.195 4.254 1 98.25 213 LEU A N 1
ATOM 1634 C CA . LEU A 1 213 ? -18.578 11.766 4.113 1 98.25 213 LEU A CA 1
ATOM 1635 C C . LEU A 1 213 ? -19.219 11.234 2.832 1 98.25 213 LEU A C 1
ATOM 1637 O O . LEU A 1 213 ? -18.594 10.477 2.086 1 98.25 213 LEU A O 1
ATOM 1641 N N . ALA A 1 214 ? -20.453 11.672 2.67 1 96.19 214 ALA A N 1
ATOM 1642 C CA . ALA A 1 214 ? -21.141 11.305 1.435 1 96.19 214 ALA A CA 1
ATOM 1643 C C . ALA A 1 214 ? -20.391 11.82 0.213 1 96.19 214 ALA A C 1
ATOM 1645 O O . ALA A 1 214 ? -20.047 13.008 0.139 1 96.19 214 ALA A O 1
ATOM 1646 N N . GLY A 1 215 ? -20.016 10.914 -0.678 1 95.44 215 GLY A N 1
ATOM 1647 C CA . GLY A 1 215 ? -19.344 11.32 -1.901 1 95.44 215 GLY A CA 1
ATOM 1648 C C . GLY A 1 215 ? -17.844 11.43 -1.745 1 95.44 215 GLY A C 1
ATOM 1649 O O . GLY A 1 215 ? -17.141 11.805 -2.688 1 95.44 215 GLY A O 1
ATOM 1650 N N . SER A 1 216 ? -17.297 11.133 -0.589 1 97.5 216 SER A N 1
ATOM 1651 C CA . SER A 1 216 ? -15.875 11.336 -0.316 1 97.5 216 SER A CA 1
ATOM 1652 C C . SER A 1 216 ? -15.016 10.336 -1.0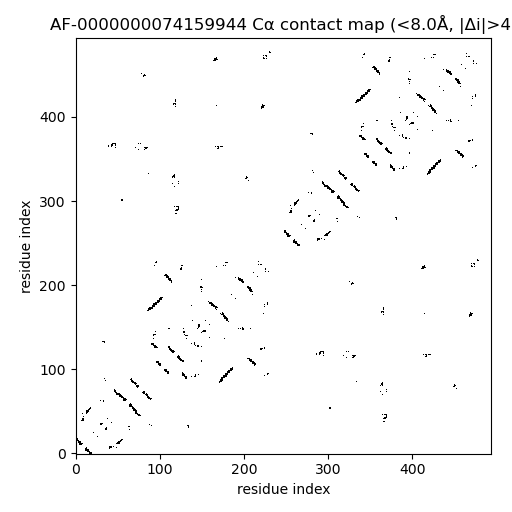81 1 97.5 216 SER A C 1
ATOM 1654 O O . SER A 1 216 ? -13.867 10.625 -1.414 1 97.5 216 SER A O 1
ATOM 1656 N N . LEU A 1 217 ? -15.531 9.156 -1.378 1 96.94 217 LEU A N 1
ATOM 1657 C CA . LEU A 1 217 ? -14.773 8.109 -2.057 1 96.94 217 LEU A CA 1
ATOM 1658 C C . LEU A 1 217 ? -14.25 8.609 -3.4 1 96.94 217 LEU A C 1
ATOM 1660 O O . LEU A 1 217 ? -13.133 8.266 -3.805 1 96.94 217 LEU A O 1
ATOM 1664 N N . GLU A 1 218 ? -14.969 9.43 -4.051 1 95.75 218 GLU A N 1
ATOM 1665 C CA . GLU A 1 218 ? -14.617 9.898 -5.387 1 95.75 218 GLU A CA 1
ATOM 1666 C C . GLU A 1 218 ? -13.508 10.945 -5.332 1 95.75 218 GLU A C 1
ATOM 1668 O O . GLU A 1 218 ? -12.914 11.281 -6.359 1 95.75 218 GLU A O 1
ATOM 1673 N N . LYS A 1 219 ? -13.234 11.453 -4.164 1 96.25 219 LYS A N 1
ATOM 1674 C CA . LYS A 1 219 ? -12.281 12.547 -4.012 1 96.25 219 LYS A CA 1
ATOM 1675 C C . LYS A 1 219 ? -10.906 12.016 -3.594 1 96.25 219 LYS A C 1
ATOM 1677 O O . LYS A 1 219 ? -9.93 12.766 -3.566 1 96.25 219 LYS A O 1
ATOM 1682 N N . LEU A 1 220 ? -10.875 10.758 -3.238 1 98.25 220 LEU A N 1
ATOM 1683 C CA . LEU A 1 220 ? -9.664 10.203 -2.654 1 98.25 220 LEU A CA 1
ATOM 1684 C C . LEU A 1 220 ? -9.062 9.133 -3.564 1 98.25 220 LEU A C 1
ATOM 1686 O O . LEU A 1 220 ? -9.789 8.438 -4.273 1 98.25 220 LEU A O 1
ATOM 1690 N N . THR A 1 221 ? -7.754 9.023 -3.498 1 97.94 221 THR A N 1
ATOM 1691 C CA . THR A 1 221 ? -7.078 8.125 -4.426 1 97.94 221 THR A CA 1
ATOM 1692 C C . THR A 1 221 ? -6.066 7.25 -3.689 1 97.94 221 THR A C 1
ATOM 1694 O O . THR A 1 221 ? -5.191 6.645 -4.312 1 97.94 221 THR A O 1
ATOM 1697 N N . ASP A 1 222 ? -6.07 7.234 -2.416 1 98.5 222 ASP A N 1
ATOM 1698 C CA . ASP A 1 222 ? -5.156 6.387 -1.66 1 98.5 222 ASP A CA 1
ATOM 1699 C C . ASP A 1 222 ? -5.906 5.246 -0.97 1 98.5 222 ASP A C 1
ATOM 1701 O O . ASP A 1 222 ? -7.039 5.43 -0.519 1 98.5 222 ASP A O 1
ATOM 1705 N N . GLY A 1 223 ? -5.246 4.152 -0.937 1 98.38 223 GLY A N 1
ATOM 1706 C CA . GLY A 1 223 ? -5.863 2.941 -0.423 1 98.38 223 GLY A CA 1
ATOM 1707 C C . GLY A 1 223 ? -6.301 3.062 1.024 1 98.38 223 GLY A C 1
ATOM 1708 O O . GLY A 1 223 ? -7.387 2.605 1.392 1 98.38 223 GLY A O 1
ATOM 1709 N N . LYS A 1 224 ? -5.512 3.646 1.868 1 98.5 224 LYS A N 1
ATOM 1710 C CA . LYS A 1 224 ? -5.797 3.738 3.297 1 98.5 224 LYS A CA 1
ATOM 1711 C C . LYS A 1 224 ? -7.105 4.484 3.549 1 98.5 224 LYS A C 1
ATOM 1713 O O . LYS A 1 224 ? -7.941 4.039 4.336 1 98.5 224 LYS A O 1
ATOM 1718 N N . SER A 1 225 ? -7.305 5.645 2.887 1 98.88 225 SER A N 1
ATOM 1719 C CA . SER A 1 225 ? -8.516 6.441 3.068 1 98.88 225 SER A CA 1
ATOM 1720 C C . SER A 1 225 ? -9.742 5.707 2.543 1 98.88 225 SER A C 1
ATOM 1722 O O . SER A 1 225 ? -10.781 5.672 3.207 1 98.88 225 SER A O 1
ATOM 1724 N N . LEU A 1 226 ? -9.594 5.125 1.375 1 98.81 226 LEU A N 1
ATOM 1725 C CA . LEU A 1 226 ? -10.711 4.402 0.769 1 98.81 226 LEU A CA 1
ATOM 1726 C C . LEU A 1 226 ? -11.141 3.23 1.643 1 98.81 226 LEU A C 1
ATOM 1728 O O . LEU A 1 226 ? -12.336 3.037 1.885 1 98.81 226 LEU A O 1
ATOM 1732 N N . LEU A 1 227 ? -10.164 2.502 2.109 1 98.75 227 LEU A N 1
ATOM 1733 C CA . LEU A 1 227 ? -10.461 1.356 2.963 1 98.75 227 LEU A CA 1
ATOM 1734 C C . LEU A 1 227 ? -11.141 1.804 4.254 1 98.75 227 LEU A C 1
ATOM 1736 O O . LEU A 1 227 ? -12.117 1.196 4.688 1 98.75 227 LEU A O 1
ATOM 1740 N N . ALA A 1 228 ? -10.609 2.844 4.867 1 98.88 228 ALA A N 1
ATOM 1741 C CA . ALA A 1 228 ? -11.188 3.338 6.117 1 98.88 228 ALA A CA 1
ATOM 1742 C C . ALA A 1 228 ? -12.648 3.711 5.938 1 98.88 228 ALA A C 1
ATOM 1744 O O . ALA A 1 228 ? -13.5 3.326 6.746 1 98.88 228 ALA A O 1
ATOM 1745 N N . ILE A 1 229 ? -12.961 4.422 4.875 1 98.69 229 ILE A N 1
ATOM 1746 C CA . ILE A 1 229 ? -14.32 4.883 4.625 1 98.69 229 ILE A CA 1
ATOM 1747 C C . ILE A 1 229 ? -15.227 3.689 4.34 1 98.69 229 ILE A C 1
ATOM 1749 O O . ILE A 1 229 ? -16.328 3.596 4.883 1 98.69 229 ILE A O 1
ATOM 1753 N N . LEU A 1 230 ? -14.781 2.77 3.529 1 98.25 230 LEU A N 1
ATOM 1754 C CA . LEU A 1 230 ? -15.594 1.62 3.145 1 98.25 230 LEU A CA 1
ATOM 1755 C C . LEU A 1 230 ? -15.859 0.717 4.344 1 98.25 230 LEU A C 1
ATOM 1757 O O . LEU A 1 230 ? -16.969 0.209 4.512 1 98.25 230 LEU A O 1
ATOM 1761 N N . LEU A 1 231 ? -14.82 0.488 5.145 1 98.06 231 LEU A N 1
ATOM 1762 C CA . LEU A 1 231 ? -14.992 -0.337 6.336 1 98.06 231 LEU A CA 1
ATOM 1763 C C . LEU A 1 231 ? -15.914 0.345 7.34 1 98.06 231 LEU A C 1
ATOM 1765 O O . LEU A 1 231 ? -16.75 -0.312 7.977 1 98.06 231 LEU A O 1
ATOM 1769 N N . TYR A 1 232 ? -15.742 1.662 7.504 1 98.25 232 TYR A N 1
ATOM 1770 C CA . TYR A 1 232 ? -16.625 2.436 8.367 1 98.25 232 TYR A CA 1
ATOM 1771 C C . TYR A 1 232 ? -18.078 2.312 7.914 1 98.25 232 TYR A C 1
ATOM 1773 O O . TYR A 1 232 ? -18.969 2.049 8.727 1 98.25 232 TYR A O 1
ATOM 1781 N N . ASP A 1 233 ? -18.297 2.494 6.59 1 96.12 233 ASP A N 1
ATOM 1782 C CA . ASP A 1 233 ? -19.641 2.4 6.035 1 96.12 233 ASP A CA 1
ATOM 1783 C C . ASP A 1 233 ? -20.234 1.014 6.27 1 96.12 233 ASP A C 1
ATOM 1785 O O . ASP A 1 233 ? -21.406 0.887 6.605 1 96.12 233 ASP A O 1
ATOM 1789 N N . ARG A 1 234 ? -19.438 0.054 6.035 1 93.75 234 ARG A N 1
ATOM 1790 C CA . ARG A 1 234 ? -19.891 -1.314 6.246 1 93.75 234 ARG A CA 1
ATOM 1791 C C . ARG A 1 234 ? -20.297 -1.538 7.703 1 93.75 234 ARG A C 1
ATOM 1793 O O . ARG A 1 234 ? -21.328 -2.141 7.977 1 93.75 234 ARG A O 1
ATOM 1800 N N . LEU A 1 235 ? -19.469 -1.085 8.609 1 94.19 235 LEU A N 1
ATOM 1801 C CA . LEU A 1 235 ? -19.719 -1.237 10.039 1 94.19 235 LEU A CA 1
ATOM 1802 C C . LEU A 1 235 ? -21.016 -0.529 10.445 1 94.19 235 LEU A C 1
ATOM 1804 O O . LEU A 1 235 ? -21.812 -1.077 11.203 1 94.19 235 LEU A O 1
ATOM 1808 N N . LYS A 1 236 ? -21.25 0.668 9.914 1 92.88 236 LYS A N 1
ATOM 1809 C CA . LYS A 1 236 ? -22.422 1.473 10.289 1 92.88 236 LYS A CA 1
ATOM 1810 C C . LYS A 1 236 ? -23.688 0.971 9.594 1 92.88 236 LYS A C 1
ATOM 1812 O O . LYS A 1 236 ? -24.781 1.132 10.109 1 92.88 236 LYS A O 1
ATOM 1817 N N . GLY A 1 237 ? -23.547 0.513 8.273 1 83.31 237 GLY A N 1
ATOM 1818 C CA . GLY A 1 237 ? -24.688 -0.093 7.598 1 83.31 237 GLY A CA 1
ATOM 1819 C C . GLY A 1 237 ? -25.172 -1.364 8.266 1 83.31 237 GLY A C 1
ATOM 1820 O O . GLY A 1 237 ? -26.375 -1.66 8.258 1 83.31 237 GLY A O 1
ATOM 1821 N N . SER A 1 238 ? -24.312 -2.221 8.664 1 69.94 238 SER A N 1
ATOM 1822 C CA . SER A 1 238 ? -24.672 -3.451 9.367 1 69.94 238 SER A CA 1
ATOM 1823 C C . SER A 1 238 ? -25.344 -3.152 10.703 1 69.94 238 SER A C 1
ATOM 1825 O O . SER A 1 238 ? -26.188 -3.92 11.164 1 69.94 238 SER A O 1
ATOM 1827 N N . GLN A 1 239 ? -24.922 -2.102 11.352 1 56.12 239 GLN A N 1
ATOM 1828 C CA . GLN A 1 239 ? -25.516 -1.722 12.633 1 56.12 239 GLN A CA 1
ATOM 1829 C C . GLN A 1 239 ? -26.906 -1.13 12.438 1 56.12 239 GLN A C 1
ATOM 1831 O O . GLN A 1 239 ? -27.766 -1.271 13.305 1 56.12 239 GLN A O 1
ATOM 1836 N N . GLY A 1 240 ? -27.172 -0.364 11.375 1 46.44 240 GLY A N 1
ATOM 1837 C CA . GLY A 1 240 ? -28.5 0.164 11.109 1 46.44 240 GLY A CA 1
ATOM 1838 C C . GLY A 1 240 ? -29.5 -0.909 10.727 1 46.44 240 GLY A C 1
ATOM 1839 O O . GLY A 1 240 ? -30.703 -0.779 11.016 1 46.44 240 GLY A O 1
ATOM 1840 N N . GLY A 1 241 ? -29.266 -1.977 9.922 1 38.75 241 GLY A N 1
ATOM 1841 C CA . GLY A 1 241 ? -30.25 -3.014 9.648 1 38.75 241 GLY A CA 1
ATOM 1842 C C . GLY A 1 241 ? -30.672 -3.766 10.898 1 38.75 241 GLY A C 1
ATOM 1843 O O . GLY A 1 241 ? -31.609 -4.555 10.859 1 38.75 241 GLY A O 1
ATOM 1844 N N . ALA A 1 242 ? -30 -3.893 11.852 1 35.72 242 ALA A N 1
ATOM 1845 C CA . ALA A 1 242 ? -30.422 -4.637 13.031 1 35.72 242 ALA A CA 1
ATOM 1846 C C . ALA A 1 242 ? -31.5 -3.875 13.797 1 35.72 242 ALA A C 1
ATOM 1848 O O . ALA A 1 242 ? -32.188 -4.449 14.641 1 35.72 242 ALA A O 1
ATOM 1849 N N . PHE A 1 243 ? -31.547 -2.586 13.734 1 32.59 243 PHE A N 1
ATOM 1850 C CA . PHE A 1 243 ? -32.594 -1.991 14.562 1 32.59 243 PHE A CA 1
ATOM 1851 C C . PHE A 1 243 ? -33.969 -2.135 13.898 1 32.59 243 PHE A C 1
ATOM 1853 O O . PHE A 1 243 ? -34.969 -1.706 14.453 1 32.59 243 PHE A O 1
ATOM 1860 N N . ALA A 1 244 ? -34.062 -2.549 12.648 1 34.62 244 ALA A N 1
ATOM 1861 C CA . ALA A 1 244 ? -35.438 -2.562 12.172 1 34.62 244 ALA A CA 1
ATOM 1862 C C . ALA A 1 244 ? -36.25 -3.662 12.859 1 34.62 244 ALA A C 1
ATOM 1864 O O . ALA A 1 244 ? -37.469 -3.607 12.898 1 34.62 244 ALA A O 1
ATOM 1865 N N . SER A 1 245 ? -35.688 -4.867 12.953 1 29.41 245 SER A N 1
ATOM 1866 C CA . SER A 1 245 ? -36.75 -5.863 13.203 1 29.41 245 SER A CA 1
ATOM 1867 C C . SER A 1 245 ? -37.25 -5.789 14.641 1 29.41 245 SER A C 1
ATOM 1869 O O . SER A 1 245 ? -38.281 -6.336 14.961 1 29.41 245 SER A O 1
ATOM 1871 N N . HIS A 1 246 ? -36.344 -5.637 15.609 1 26.52 246 HIS A N 1
ATOM 1872 C CA . HIS A 1 246 ? -37 -6.125 16.812 1 26.52 246 HIS A CA 1
ATOM 1873 C C . HIS A 1 246 ? -37.969 -5.086 17.375 1 26.52 246 HIS A C 1
ATOM 1875 O O . HIS A 1 246 ? -38.5 -5.254 18.469 1 26.52 246 HIS A O 1
ATOM 1881 N N . SER A 1 247 ? -38.312 -4.039 16.562 1 22.58 247 SER A N 1
ATOM 1882 C CA . SER A 1 247 ? -39.562 -3.602 17.172 1 22.58 247 SER A CA 1
ATOM 1883 C C . SER A 1 247 ? -40.719 -4.438 16.688 1 22.58 247 SER A C 1
ATOM 1885 O O . SER A 1 247 ? -40.781 -4.852 15.531 1 22.58 247 SER A O 1
ATOM 1887 N N . MET B 1 1 ? 31.469 8.531 -6.488 1 66.19 1 MET B N 1
ATOM 1888 C CA . MET B 1 1 ? 30.062 8.578 -6.895 1 66.19 1 MET B CA 1
ATOM 1889 C C . MET B 1 1 ? 29.922 9.258 -8.25 1 66.19 1 MET B C 1
ATOM 1891 O O . MET B 1 1 ? 30.641 10.203 -8.555 1 66.19 1 MET B O 1
ATOM 1895 N N . SER B 1 2 ? 29.391 8.547 -9.203 1 83.56 2 SER B N 1
ATOM 1896 C CA . SER B 1 2 ? 29.156 9.078 -10.539 1 83.56 2 SER B CA 1
ATOM 1897 C C . SER B 1 2 ? 27.812 9.812 -10.617 1 83.56 2 SER B C 1
ATOM 1899 O O . SER B 1 2 ? 26.953 9.625 -9.75 1 83.56 2 SER B O 1
ATOM 1901 N N . GLU B 1 3 ? 27.797 10.867 -11.453 1 90.12 3 GLU B N 1
ATOM 1902 C CA . GLU B 1 3 ? 26.578 11.664 -11.617 1 90.12 3 GLU B CA 1
ATOM 1903 C C . GLU B 1 3 ? 26.109 11.648 -13.07 1 90.12 3 GLU B C 1
ATOM 1905 O O . GLU B 1 3 ? 26.922 11.648 -13.992 1 90.12 3 GLU B O 1
ATOM 1910 N N . VAL B 1 4 ? 24.844 11.547 -13.219 1 92.31 4 VAL B N 1
ATOM 1911 C CA . VAL B 1 4 ? 24.203 11.742 -14.523 1 92.31 4 VAL B CA 1
ATOM 1912 C C . VAL B 1 4 ? 23.125 12.812 -14.422 1 92.31 4 VAL B C 1
ATOM 1914 O O . VAL B 1 4 ? 22.812 13.281 -13.32 1 92.31 4 VAL B O 1
ATOM 1917 N N . THR B 1 5 ? 22.641 13.258 -15.562 1 94.19 5 THR B N 1
ATOM 1918 C CA . THR B 1 5 ? 21.594 14.281 -15.586 1 94.19 5 THR B CA 1
ATOM 1919 C C . THR B 1 5 ? 20.312 13.734 -16.172 1 94.19 5 THR B C 1
ATOM 1921 O O . THR B 1 5 ? 20.328 13.008 -17.172 1 94.19 5 THR B O 1
ATOM 1924 N N . VAL B 1 6 ? 19.219 14.062 -15.531 1 94.44 6 VAL B N 1
ATOM 1925 C CA . VAL B 1 6 ? 17.906 13.734 -16.062 1 94.44 6 VAL B CA 1
ATOM 1926 C C . VAL B 1 6 ? 17.062 15.008 -16.188 1 94.44 6 VAL B C 1
ATOM 1928 O O . VAL B 1 6 ? 17.422 16.047 -15.625 1 94.44 6 VAL B O 1
ATOM 1931 N N . VAL B 1 7 ? 15.984 14.898 -16.969 1 95.06 7 VAL B N 1
ATOM 1932 C CA . VAL B 1 7 ? 15.086 16.047 -17.125 1 95.06 7 VAL B CA 1
ATOM 1933 C C . VAL B 1 7 ? 13.812 15.805 -16.312 1 95.06 7 VAL B C 1
ATOM 1935 O O . VAL B 1 7 ? 13.109 14.805 -16.516 1 95.06 7 VAL B O 1
ATOM 1938 N N . ILE B 1 8 ? 13.531 16.656 -15.352 1 96.12 8 ILE B N 1
ATOM 1939 C CA . ILE B 1 8 ? 12.297 16.625 -14.578 1 96.12 8 ILE B CA 1
ATOM 1940 C C . ILE B 1 8 ? 11.484 17.875 -14.852 1 96.12 8 ILE B C 1
ATOM 1942 O O . ILE B 1 8 ? 11.914 18.984 -14.531 1 96.12 8 ILE B O 1
ATOM 1946 N N . ARG B 1 9 ? 10.359 17.734 -15.438 1 92.75 9 ARG B N 1
ATOM 1947 C CA . ARG B 1 9 ? 9.492 18.828 -15.844 1 92.75 9 ARG B CA 1
ATOM 1948 C C . ARG B 1 9 ? 10.266 19.875 -16.625 1 92.75 9 ARG B C 1
ATOM 1950 O O . ARG B 1 9 ? 10.195 21.078 -16.328 1 92.75 9 ARG B O 1
ATOM 1957 N N . GLY B 1 10 ? 11.07 19.438 -17.531 1 90.56 10 GLY B N 1
ATOM 1958 C CA . GLY B 1 10 ? 11.781 20.328 -18.438 1 90.56 10 GLY B CA 1
ATOM 1959 C C . GLY B 1 10 ? 13.055 20.891 -17.828 1 90.56 10 GLY B C 1
ATOM 1960 O O . GLY B 1 10 ? 13.773 21.656 -18.484 1 90.56 10 GLY B O 1
ATOM 1961 N N . LYS B 1 11 ? 13.352 20.578 -16.625 1 94.88 11 LYS B N 1
ATOM 1962 C CA . LYS B 1 11 ? 14.547 21.078 -15.945 1 94.88 11 LYS B CA 1
ATOM 1963 C C . LYS B 1 11 ? 15.594 19.984 -15.797 1 94.88 11 LYS B C 1
ATOM 1965 O O . LYS B 1 11 ? 15.258 18.844 -15.492 1 94.88 11 LYS B O 1
ATOM 1970 N N . ASN B 1 12 ? 16.844 20.312 -15.984 1 96.62 12 ASN B N 1
ATOM 1971 C CA . ASN B 1 12 ? 17.938 19.375 -15.75 1 96.62 12 ASN B CA 1
ATOM 1972 C C . ASN B 1 12 ? 18.203 19.188 -14.258 1 96.62 12 ASN B C 1
ATOM 1974 O O . ASN B 1 12 ? 18.375 20.156 -13.523 1 96.62 12 ASN B O 1
ATOM 1978 N N . VAL B 1 13 ? 18.203 17.984 -13.836 1 96.81 13 VAL B N 1
ATOM 1979 C CA . VAL B 1 13 ? 18.438 17.641 -12.438 1 96.81 13 VAL B CA 1
ATOM 1980 C C . VAL B 1 13 ? 19.547 16.594 -12.344 1 96.81 13 VAL B C 1
ATOM 1982 O O . VAL B 1 13 ? 19.578 15.625 -13.109 1 96.81 13 VAL B O 1
ATOM 1985 N N . SER B 1 14 ? 20.453 16.844 -11.445 1 96.5 14 SER B N 1
ATOM 1986 C CA . SER B 1 14 ? 21.562 15.906 -11.25 1 96.5 14 SER B CA 1
ATOM 1987 C C . SER B 1 14 ? 21.094 14.672 -10.484 1 96.5 14 SER B C 1
ATOM 1989 O O . SER B 1 14 ? 20.312 14.773 -9.531 1 96.5 14 SER B O 1
ATOM 1991 N N . VAL B 1 15 ? 21.547 13.477 -10.891 1 95.81 15 VAL B N 1
ATOM 1992 C CA . VAL B 1 15 ? 21.281 12.203 -10.227 1 95.81 15 VAL B CA 1
ATOM 1993 C C . VAL B 1 15 ? 22.609 11.57 -9.789 1 95.81 15 VAL B C 1
ATOM 1995 O O . VAL B 1 15 ? 23.453 11.258 -10.625 1 95.81 15 VAL B O 1
ATOM 1998 N N . THR B 1 16 ? 22.75 11.445 -8.531 1 95.5 16 THR B N 1
ATOM 1999 C CA . THR B 1 16 ? 23.906 10.75 -7.988 1 95.5 16 THR B CA 1
ATOM 2000 C C . THR B 1 16 ? 23.672 9.242 -7.984 1 95.5 16 THR B C 1
ATOM 2002 O O . THR B 1 16 ? 22.609 8.773 -7.582 1 95.5 16 THR B O 1
ATOM 2005 N N . LEU B 1 17 ? 24.641 8.477 -8.43 1 92.69 17 LEU B N 1
ATOM 2006 C CA . LEU B 1 17 ? 24.516 7.031 -8.539 1 92.69 17 LEU B CA 1
ATOM 2007 C C . LEU B 1 17 ? 25.406 6.328 -7.52 1 92.69 17 LEU B C 1
ATOM 2009 O O . LEU B 1 17 ? 26.422 6.871 -7.105 1 92.69 17 LEU B O 1
ATOM 2013 N N . PRO B 1 18 ? 24.938 5.125 -7.141 1 85.25 18 PRO B N 1
ATOM 2014 C CA . PRO B 1 18 ? 25.844 4.332 -6.305 1 85.25 18 PRO B CA 1
ATOM 2015 C C . PRO B 1 18 ? 27.125 3.945 -7.035 1 85.25 18 PRO B C 1
ATOM 2017 O O . PRO B 1 18 ? 27.156 3.941 -8.266 1 85.25 18 PRO B O 1
ATOM 2020 N N . ALA B 1 19 ? 28.141 3.527 -6.27 1 80.62 19 ALA B N 1
ATOM 2021 C CA . ALA B 1 19 ? 29.453 3.244 -6.82 1 80.62 19 ALA B CA 1
ATOM 2022 C C . ALA B 1 19 ? 29.422 2.021 -7.73 1 80.62 19 ALA B C 1
ATOM 2024 O O . ALA B 1 19 ? 30.219 1.916 -8.672 1 80.62 19 ALA B O 1
ATOM 2025 N N . ASP B 1 20 ? 28.484 1.149 -7.523 1 80.44 20 ASP B N 1
ATOM 2026 C CA . ASP B 1 20 ? 28.5 -0.124 -8.234 1 80.44 20 ASP B CA 1
ATOM 2027 C C . ASP B 1 20 ? 27.656 -0.047 -9.508 1 80.44 20 ASP B C 1
ATOM 2029 O O . ASP B 1 20 ? 27.438 -1.061 -10.172 1 80.44 20 ASP B O 1
ATOM 2033 N N . VAL B 1 21 ? 27.234 1.142 -9.852 1 84.06 21 VAL B N 1
ATOM 2034 C CA . VAL B 1 21 ? 26.391 1.294 -11.039 1 84.06 21 VAL B CA 1
ATOM 2035 C C . VAL B 1 21 ? 27.172 2.023 -12.133 1 84.06 21 VAL B C 1
ATOM 2037 O O . VAL B 1 21 ? 27.797 3.051 -11.875 1 84.06 21 VAL B O 1
ATOM 2040 N N . GLU B 1 22 ? 27.172 1.488 -13.328 1 85.94 22 GLU B N 1
ATOM 2041 C CA . GLU B 1 22 ? 27.797 2.133 -14.477 1 85.94 22 GLU B CA 1
ATOM 2042 C C . GLU B 1 22 ? 26.938 3.266 -15.016 1 85.94 22 GLU B C 1
ATOM 2044 O O . GLU B 1 22 ? 25.797 3.035 -15.453 1 85.94 22 GLU B O 1
ATOM 2049 N N . PRO B 1 23 ? 27.484 4.426 -15.031 1 88.44 23 PRO B N 1
ATOM 2050 C CA . PRO B 1 23 ? 26.656 5.613 -15.266 1 88.44 23 PRO B CA 1
ATOM 2051 C C . PRO B 1 23 ? 26 5.617 -16.641 1 88.44 23 PRO B C 1
ATOM 2053 O O . PRO B 1 23 ? 24.812 5.914 -16.766 1 88.44 23 PRO B O 1
ATOM 2056 N N . VAL B 1 24 ? 26.75 5.297 -17.703 1 85.44 24 VAL B N 1
ATOM 2057 C CA . VAL B 1 24 ? 26.219 5.402 -19.062 1 85.44 24 VAL B CA 1
ATOM 2058 C C . VAL B 1 24 ? 25.094 4.379 -19.25 1 85.44 24 VAL B C 1
ATOM 2060 O O . VAL B 1 24 ? 24 4.723 -19.703 1 85.44 24 VAL B O 1
ATOM 2063 N N . MET B 1 25 ? 25.344 3.238 -18.828 1 84.56 25 MET B N 1
ATOM 2064 C CA . MET B 1 25 ? 24.359 2.168 -18.969 1 84.56 25 MET B CA 1
ATOM 2065 C C . MET B 1 25 ? 23.125 2.457 -18.109 1 84.56 25 MET B C 1
ATOM 2067 O O . MET B 1 25 ? 22 2.277 -18.562 1 84.56 25 MET B O 1
ATOM 2071 N N . PHE B 1 26 ? 23.328 2.92 -16.953 1 88.44 26 PHE B N 1
ATOM 2072 C CA . PHE B 1 26 ? 22.219 3.164 -16.031 1 88.44 26 PHE B CA 1
ATOM 2073 C C . PHE B 1 26 ? 21.375 4.336 -16.516 1 88.44 26 PHE B C 1
ATOM 2075 O O . PHE B 1 26 ? 20.141 4.305 -16.406 1 88.44 26 PHE B O 1
ATOM 2082 N N . SER B 1 27 ? 22.062 5.32 -17.031 1 88.81 27 SER B N 1
ATOM 2083 C CA . SER B 1 27 ? 21.328 6.453 -17.594 1 88.81 27 SER B CA 1
ATOM 2084 C C . SER B 1 27 ? 20.391 6 -18.703 1 88.81 27 SER B C 1
ATOM 2086 O O . SER B 1 27 ? 19.25 6.453 -18.766 1 88.81 27 SER B O 1
ATOM 2088 N N . SER B 1 28 ? 20.844 5.109 -19.484 1 89.69 28 SER B N 1
ATOM 2089 C CA . SER B 1 28 ? 20.016 4.559 -20.547 1 89.69 28 SER B CA 1
ATOM 2090 C C . SER B 1 28 ? 18.859 3.746 -19.984 1 89.69 28 SER B C 1
ATOM 2092 O O . SER B 1 28 ? 17.75 3.812 -20.5 1 89.69 28 SER B O 1
ATOM 2094 N N . MET B 1 29 ? 19.062 3.039 -18.969 1 89.69 29 MET B N 1
ATOM 2095 C CA . MET B 1 29 ? 18.031 2.234 -18.328 1 89.69 29 MET B CA 1
ATOM 2096 C C . MET B 1 29 ? 16.953 3.123 -17.703 1 89.69 29 MET B C 1
ATOM 2098 O O . MET B 1 29 ? 15.766 2.82 -17.797 1 89.69 29 MET B O 1
ATOM 2102 N N . LEU B 1 30 ? 17.391 4.234 -17.109 1 90.62 30 LEU B N 1
ATOM 2103 C CA . LEU B 1 30 ? 16.453 5.16 -16.484 1 90.62 30 LEU B CA 1
ATOM 2104 C C . LEU B 1 30 ? 15.5 5.746 -17.516 1 90.62 30 LEU B C 1
ATOM 2106 O O . LEU B 1 30 ? 14.312 5.934 -17.25 1 90.62 30 LEU B O 1
ATOM 2110 N N . LYS B 1 31 ? 16.016 5.926 -18.703 1 88 31 LYS B N 1
ATOM 2111 C CA . LYS B 1 31 ? 15.242 6.559 -19.766 1 88 31 LYS B CA 1
ATOM 2112 C C . LYS B 1 31 ? 14.109 5.645 -20.234 1 88 31 LYS B C 1
ATOM 2114 O O . LYS B 1 31 ? 13.078 6.121 -20.719 1 88 31 LYS B O 1
ATOM 2119 N N . VAL B 1 32 ? 14.312 4.367 -20.062 1 90.06 32 VAL B N 1
ATOM 2120 C CA . VAL B 1 32 ? 13.289 3.461 -20.578 1 90.06 32 VAL B CA 1
ATOM 2121 C C . VAL B 1 32 ? 12.484 2.875 -19.422 1 90.06 32 VAL B C 1
ATOM 2123 O O . VAL B 1 32 ? 11.484 2.186 -19.641 1 90.06 32 VAL B O 1
ATOM 2126 N N . TYR B 1 33 ? 12.883 3.096 -18.234 1 94.5 33 TYR B N 1
ATOM 2127 C CA . TYR B 1 33 ? 12.133 2.646 -17.078 1 94.5 33 TYR B CA 1
ATOM 2128 C C . TYR B 1 33 ? 10.875 3.48 -16.875 1 94.5 33 TYR B C 1
ATOM 2130 O O . TYR B 1 33 ? 10.93 4.578 -16.312 1 94.5 33 TYR B O 1
ATOM 2138 N N . LYS B 1 34 ? 9.75 2.984 -17.25 1 95.06 34 LYS B N 1
ATOM 2139 C CA . LYS B 1 34 ? 8.492 3.711 -17.406 1 95.06 34 LYS B CA 1
ATOM 2140 C C . LYS B 1 34 ? 8.094 4.41 -16.109 1 95.06 34 LYS B C 1
ATOM 2142 O O . LYS B 1 34 ? 7.73 5.59 -16.109 1 95.06 34 LYS B O 1
ATOM 2147 N N . PRO B 1 35 ? 8.148 3.719 -14.945 1 96.69 35 PRO B N 1
ATOM 2148 C CA . PRO B 1 35 ? 7.746 4.402 -13.711 1 96.69 35 PRO B CA 1
ATOM 2149 C C . PRO B 1 35 ? 8.531 5.688 -13.469 1 96.69 35 PRO B C 1
ATOM 2151 O O . PRO B 1 35 ? 7.945 6.719 -13.117 1 96.69 35 PRO B O 1
ATOM 2154 N N . PHE B 1 36 ? 9.805 5.688 -13.703 1 97.25 36 PHE B N 1
ATOM 2155 C CA . PHE B 1 36 ? 10.648 6.855 -13.469 1 97.25 36 PHE B CA 1
ATOM 2156 C C . PHE B 1 36 ? 10.383 7.934 -14.516 1 97.25 36 PHE B C 1
ATOM 2158 O O . PHE B 1 36 ? 10.258 9.109 -14.18 1 97.25 36 PHE B O 1
ATOM 2165 N N . ARG B 1 37 ? 10.305 7.504 -15.742 1 95.12 37 ARG B N 1
ATOM 2166 C CA . ARG B 1 37 ? 10.039 8.445 -16.828 1 95.12 37 ARG B CA 1
ATOM 2167 C C . ARG B 1 37 ? 8.727 9.188 -16.594 1 95.12 37 ARG B C 1
ATOM 2169 O O . ARG B 1 37 ? 8.68 10.414 -16.703 1 95.12 37 ARG B O 1
ATOM 2176 N N . GLU B 1 38 ? 7.715 8.438 -16.266 1 95.62 38 GLU B N 1
ATOM 2177 C CA . GLU B 1 38 ? 6.41 9.055 -16.047 1 95.62 38 GLU B CA 1
ATOM 2178 C C . GLU B 1 38 ? 6.426 9.953 -14.82 1 95.62 38 GLU B C 1
ATOM 2180 O O . GLU B 1 38 ? 5.812 11.023 -14.82 1 95.62 38 GLU B O 1
ATOM 2185 N N . TRP B 1 39 ? 7.094 9.5 -13.789 1 97.5 39 TRP B N 1
ATOM 2186 C CA . TRP B 1 39 ? 7.234 10.32 -12.594 1 97.5 39 TRP B CA 1
ATOM 2187 C C . TRP B 1 39 ? 7.898 11.656 -12.922 1 97.5 39 TRP B C 1
ATOM 2189 O O . TRP B 1 39 ? 7.398 12.719 -12.539 1 97.5 39 TRP B O 1
ATOM 2199 N N . CYS B 1 40 ? 8.961 11.672 -13.703 1 97.06 40 CYS B N 1
ATOM 2200 C CA . CYS B 1 40 ? 9.695 12.875 -14.086 1 97.06 40 CYS B CA 1
ATOM 2201 C C . CYS B 1 40 ? 8.82 13.797 -14.93 1 97.06 40 CYS B C 1
ATOM 2203 O O . CYS B 1 40 ? 8.875 15.016 -14.789 1 97.06 40 CYS B O 1
ATOM 2205 N N . GLU B 1 41 ? 8.031 13.172 -15.727 1 95.75 41 GLU B N 1
ATOM 2206 C CA . GLU B 1 41 ? 7.223 13.938 -16.672 1 95.75 41 GLU B CA 1
ATOM 2207 C C . GLU B 1 41 ? 5.984 14.523 -15.992 1 95.75 41 GLU B C 1
ATOM 2209 O O . GLU B 1 41 ? 5.559 15.633 -16.312 1 95.75 41 GLU B O 1
ATOM 2214 N N . GLU B 1 42 ? 5.457 13.766 -15.039 1 96.38 42 GLU B N 1
ATOM 2215 C CA . GLU B 1 42 ? 4.113 14.086 -14.57 1 96.38 42 GLU B CA 1
ATOM 2216 C C . GLU B 1 42 ? 4.152 14.719 -13.18 1 96.38 42 GLU B C 1
ATOM 2218 O O . GLU B 1 42 ? 3.123 15.172 -12.664 1 96.38 42 GLU B O 1
ATOM 2223 N N . ILE B 1 43 ? 5.324 14.781 -12.609 1 97.88 43 ILE B N 1
ATOM 2224 C CA . ILE B 1 43 ? 5.422 15.32 -11.258 1 97.88 43 ILE B CA 1
ATOM 2225 C C . ILE B 1 43 ? 4.793 16.719 -11.219 1 97.88 43 ILE B C 1
ATOM 2227 O O . ILE B 1 43 ? 4.898 17.484 -12.18 1 97.88 43 ILE B O 1
ATOM 2231 N N . ASP B 1 44 ? 4.082 16.984 -10.125 1 98.12 44 ASP B N 1
ATOM 2232 C CA . ASP B 1 44 ? 3.369 18.234 -9.922 1 98.12 44 ASP B CA 1
ATOM 2233 C C . ASP B 1 44 ? 4.301 19.438 -10.102 1 98.12 44 ASP B C 1
ATOM 2235 O O . ASP B 1 44 ? 5.43 19.422 -9.609 1 98.12 44 ASP B O 1
ATOM 2239 N N . GLU B 1 45 ? 3.879 20.469 -10.75 1 96.75 45 GLU B N 1
ATOM 2240 C CA . GLU B 1 45 ? 4.699 21.641 -11.023 1 96.75 45 GLU B CA 1
ATOM 2241 C C . GLU B 1 45 ? 5.059 22.375 -9.734 1 96.75 45 GLU B C 1
ATOM 2243 O O . GLU B 1 45 ? 6.027 23.125 -9.695 1 96.75 45 GLU B O 1
ATOM 2248 N N . ASN B 1 46 ? 4.254 22.156 -8.703 1 97.75 46 ASN B N 1
ATOM 2249 C CA . ASN B 1 46 ? 4.508 22.812 -7.43 1 97.75 46 ASN B CA 1
ATOM 2250 C C . ASN B 1 46 ? 5.531 22.062 -6.59 1 97.75 46 ASN B C 1
ATOM 2252 O O . ASN B 1 46 ? 5.832 22.453 -5.465 1 97.75 46 ASN B O 1
ATOM 2256 N N . LEU B 1 47 ? 6.078 20.984 -7.145 1 97.62 47 LEU B N 1
ATOM 2257 C CA . LEU B 1 47 ? 7.234 20.328 -6.547 1 97.62 47 LEU B CA 1
ATOM 2258 C C . LEU B 1 47 ? 8.516 20.703 -7.289 1 97.62 47 LEU B C 1
ATOM 2260 O O . LEU B 1 47 ? 8.602 20.547 -8.508 1 97.62 47 LEU B O 1
ATOM 2264 N N . ASP B 1 48 ? 9.414 21.203 -6.57 1 97.31 48 ASP B N 1
ATOM 2265 C CA . ASP B 1 48 ? 10.734 21.562 -7.098 1 97.31 48 ASP B CA 1
ATOM 2266 C C . ASP B 1 48 ? 11.781 20.531 -6.68 1 97.31 48 ASP B C 1
ATOM 2268 O O . ASP B 1 48 ? 12.242 20.531 -5.535 1 97.31 48 ASP B O 1
ATOM 2272 N N . VAL B 1 49 ? 12.141 19.641 -7.613 1 98.12 49 VAL B N 1
ATOM 2273 C CA . VAL B 1 49 ? 13.148 18.625 -7.348 1 98.12 49 VAL B CA 1
ATOM 2274 C C . VAL B 1 49 ? 14.523 19.141 -7.777 1 98.12 49 VAL B C 1
ATOM 2276 O O . VAL B 1 49 ? 14.734 19.469 -8.945 1 98.12 49 VAL B O 1
ATOM 2279 N N . ARG B 1 50 ? 15.477 19.125 -6.887 1 97.62 50 ARG B N 1
ATOM 2280 C CA . ARG B 1 50 ? 16.75 19.781 -7.148 1 97.62 50 ARG B CA 1
ATOM 2281 C C . ARG B 1 50 ? 17.875 18.766 -7.27 1 97.62 50 ARG B C 1
ATOM 2283 O O . ARG B 1 50 ? 19 19.109 -7.672 1 97.62 50 ARG B O 1
ATOM 2290 N N . GLY B 1 51 ? 17.594 17.562 -6.938 1 98 51 GLY B N 1
ATOM 2291 C CA . GLY B 1 51 ? 18.562 16.484 -7.039 1 98 51 GLY B CA 1
ATOM 2292 C C . GLY B 1 51 ? 18 15.133 -6.648 1 98 51 GLY B C 1
ATOM 2293 O O . GLY B 1 51 ? 17.047 15.062 -5.863 1 98 51 GLY B O 1
ATOM 2294 N N . LEU B 1 52 ? 18.562 14.141 -7.227 1 97.62 52 LEU B N 1
ATOM 2295 C CA . LEU B 1 52 ? 18.219 12.766 -6.867 1 97.62 52 LEU B CA 1
ATOM 2296 C C . LEU B 1 52 ? 19.453 11.984 -6.449 1 97.62 52 LEU B C 1
ATOM 2298 O O . LEU B 1 52 ? 20.531 12.18 -7.008 1 97.62 52 LEU B O 1
ATOM 2302 N N . THR B 1 53 ? 19.297 11.203 -5.457 1 96.81 53 THR B N 1
ATOM 2303 C CA . THR B 1 53 ? 20.312 10.227 -5.082 1 96.81 53 THR B CA 1
ATOM 2304 C C . THR B 1 53 ? 19.75 8.812 -5.16 1 96.81 53 THR B C 1
ATOM 2306 O O . THR B 1 53 ? 18.922 8.414 -4.344 1 96.81 53 THR B O 1
ATOM 2309 N N . VAL B 1 54 ? 20.203 8.031 -6.164 1 96.19 54 VAL B N 1
ATOM 2310 C CA . VAL B 1 54 ? 19.812 6.629 -6.262 1 96.19 54 VAL B CA 1
ATOM 2311 C C . VAL B 1 54 ? 20.469 5.828 -5.141 1 96.19 54 VAL B C 1
ATOM 2313 O O . VAL B 1 54 ? 21.688 5.902 -4.941 1 96.19 54 VAL B O 1
ATOM 2316 N N . GLN B 1 55 ? 19.672 5.094 -4.453 1 94.81 55 GLN B N 1
ATOM 2317 C CA . GLN B 1 55 ? 20.172 4.387 -3.281 1 94.81 55 GLN B CA 1
ATOM 2318 C C . GLN B 1 55 ? 20.25 2.883 -3.539 1 94.81 55 GLN B C 1
ATOM 2320 O O . GLN B 1 55 ? 21.047 2.182 -2.918 1 94.81 55 GLN B O 1
ATOM 2325 N N . SER B 1 56 ? 19.406 2.404 -4.375 1 94 56 SER B N 1
ATOM 2326 C CA . SER B 1 56 ? 19.469 0.998 -4.762 1 94 56 SER B CA 1
ATOM 2327 C C . SER B 1 56 ? 18.688 0.745 -6.055 1 94 56 SER B C 1
ATOM 2329 O O . SER B 1 56 ? 17.766 1.492 -6.391 1 94 56 SER B O 1
ATOM 2331 N N . VAL B 1 57 ? 19.078 -0.315 -6.742 1 94.44 57 VAL B N 1
ATOM 2332 C CA . VAL B 1 57 ? 18.438 -0.772 -7.965 1 94.44 57 VAL B CA 1
ATOM 2333 C C . VAL B 1 57 ? 18.266 -2.289 -7.926 1 94.44 57 VAL B C 1
ATOM 2335 O O . VAL B 1 57 ? 19.203 -3.016 -7.602 1 94.44 57 VAL B O 1
ATOM 2338 N N . ASP B 1 58 ? 17.125 -2.729 -8.156 1 94.69 58 ASP B N 1
ATOM 2339 C CA . ASP B 1 58 ? 16.859 -4.145 -8.391 1 94.69 58 ASP B CA 1
ATOM 2340 C C . ASP B 1 58 ? 16.594 -4.414 -9.867 1 94.69 58 ASP B C 1
ATOM 2342 O O . ASP B 1 58 ? 15.734 -3.766 -10.477 1 94.69 58 ASP B O 1
ATOM 2346 N N . TYR B 1 59 ? 17.312 -5.379 -10.344 1 92.44 59 TYR B N 1
ATOM 2347 C CA . TYR B 1 59 ? 17.141 -5.719 -11.75 1 92.44 59 TYR B CA 1
ATOM 2348 C C . TYR B 1 59 ? 16.266 -6.957 -11.914 1 92.44 59 TYR B C 1
ATOM 2350 O O . TYR B 1 59 ? 16.375 -7.906 -11.133 1 92.44 59 TYR B O 1
ATOM 2358 N N . PHE B 1 60 ? 15.383 -6.891 -12.797 1 89.69 60 PHE B N 1
ATOM 2359 C CA . PHE B 1 60 ? 14.641 -8.031 -13.312 1 89.69 60 PHE B CA 1
ATOM 2360 C C . PHE B 1 60 ? 15.109 -8.391 -14.719 1 89.69 60 PHE B C 1
ATOM 2362 O O . PHE B 1 60 ? 14.586 -7.867 -15.703 1 89.69 60 PHE B O 1
ATOM 2369 N N . GLY B 1 61 ? 16.016 -9.297 -14.812 1 87.62 61 GLY B N 1
ATOM 2370 C CA . GLY B 1 61 ? 16.734 -9.469 -16.062 1 87.62 61 GLY B CA 1
ATOM 2371 C C . GLY B 1 61 ? 17.578 -8.266 -16.438 1 87.62 61 GLY B C 1
ATOM 2372 O O . GLY B 1 61 ? 18.406 -7.801 -15.641 1 87.62 61 GLY B O 1
ATOM 2373 N N . ALA B 1 62 ? 17.297 -7.707 -17.594 1 86.38 62 ALA B N 1
ATOM 2374 C CA . ALA B 1 62 ? 18.094 -6.59 -18.094 1 86.38 62 ALA B CA 1
ATOM 2375 C C . ALA B 1 62 ? 17.406 -5.258 -17.781 1 86.38 62 ALA B C 1
ATOM 2377 O O . ALA B 1 62 ? 17.953 -4.191 -18.094 1 86.38 62 ALA B O 1
ATOM 2378 N N . ARG B 1 63 ? 16.344 -5.391 -17.094 1 89.56 63 ARG B N 1
ATOM 2379 C CA . ARG B 1 63 ? 15.586 -4.16 -16.859 1 89.56 63 ARG B CA 1
ATOM 2380 C C . ARG B 1 63 ? 15.562 -3.799 -15.383 1 89.56 63 ARG B C 1
ATOM 2382 O O . ARG B 1 63 ? 15.719 -4.668 -14.523 1 89.56 63 ARG B O 1
ATOM 2389 N N . ILE B 1 64 ? 15.328 -2.498 -15.156 1 93.19 64 ILE B N 1
ATOM 2390 C CA . ILE B 1 64 ? 15.102 -2.068 -13.781 1 93.19 64 ILE B CA 1
ATOM 2391 C C . ILE B 1 64 ? 13.758 -2.596 -13.297 1 93.19 64 ILE B C 1
ATOM 2393 O O . ILE B 1 64 ? 12.727 -2.396 -13.953 1 93.19 64 ILE B O 1
ATOM 2397 N N . GLY B 1 65 ? 13.812 -3.35 -12.203 1 94.12 65 GLY B N 1
ATOM 2398 C CA . GLY B 1 65 ? 12.594 -3.768 -11.539 1 94.12 65 GLY B CA 1
ATOM 2399 C C . GLY B 1 65 ? 12.102 -2.77 -10.508 1 94.12 65 GLY B C 1
ATOM 2400 O O . GLY B 1 65 ? 10.977 -2.266 -10.609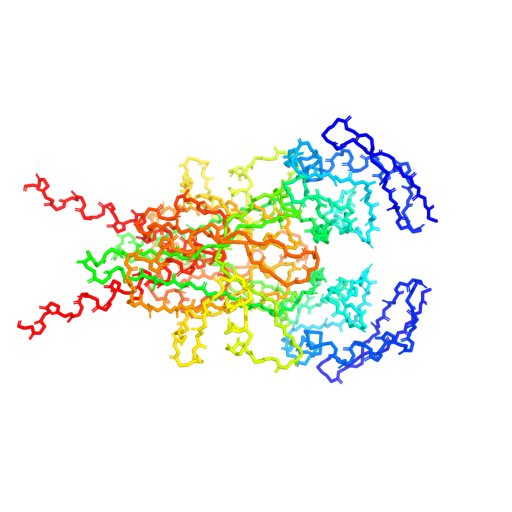 1 94.12 65 GLY B O 1
ATOM 2401 N N . PHE B 1 66 ? 12.938 -2.527 -9.531 1 96.5 66 PHE B N 1
ATOM 2402 C CA . PHE B 1 66 ? 12.656 -1.516 -8.523 1 96.5 66 PHE B CA 1
ATOM 2403 C C . PHE B 1 66 ? 13.797 -0.51 -8.43 1 96.5 66 PHE B C 1
ATOM 2405 O O . PHE B 1 66 ? 14.961 -0.864 -8.633 1 96.5 66 PHE B O 1
ATOM 2412 N N . LEU B 1 67 ? 13.438 0.683 -8.195 1 97.19 67 LEU B N 1
ATOM 2413 C CA . LEU B 1 67 ? 14.383 1.772 -7.996 1 97.19 67 LEU B CA 1
ATOM 2414 C C . LEU B 1 67 ? 14.125 2.486 -6.672 1 97.19 67 LEU B C 1
ATOM 2416 O O . LEU B 1 67 ? 12.984 2.842 -6.367 1 97.19 67 LEU B O 1
ATOM 2420 N N . LYS B 1 68 ? 15.117 2.621 -5.84 1 97.5 68 LYS B N 1
ATOM 2421 C CA . LYS B 1 68 ? 15.039 3.387 -4.602 1 97.5 68 LYS B CA 1
ATOM 2422 C C . LYS B 1 68 ? 15.93 4.621 -4.656 1 97.5 68 LYS B C 1
ATOM 2424 O O . LYS B 1 68 ? 17.109 4.527 -4.992 1 97.5 68 LYS B O 1
ATOM 2429 N N . PHE B 1 69 ? 15.336 5.77 -4.375 1 97.81 69 PHE B N 1
ATOM 2430 C CA . PHE B 1 69 ? 16.141 6.992 -4.402 1 97.81 69 PHE B CA 1
ATOM 2431 C C . PHE B 1 69 ? 15.586 8.016 -3.416 1 97.81 69 PHE B C 1
ATOM 2433 O O . PHE B 1 69 ? 14.477 7.863 -2.91 1 97.81 69 PHE B O 1
ATOM 2440 N N . SER B 1 70 ? 16.375 8.984 -3.113 1 97.81 70 SER B N 1
ATOM 2441 C CA . SER B 1 70 ? 15.992 10.172 -2.357 1 97.81 70 SER B CA 1
ATOM 2442 C C . SER B 1 70 ? 15.969 11.406 -3.244 1 97.81 70 SER B C 1
ATOM 2444 O O . SER B 1 70 ? 16.922 11.656 -3.99 1 97.81 70 SER B O 1
ATOM 2446 N N . ALA B 1 71 ? 14.93 12.102 -3.182 1 98.06 71 ALA B N 1
ATOM 2447 C CA . ALA B 1 71 ? 14.781 13.352 -3.924 1 98.06 71 ALA B CA 1
ATOM 2448 C C . ALA B 1 71 ? 14.922 14.555 -2.998 1 98.06 71 ALA B C 1
ATOM 2450 O O . ALA B 1 71 ? 14.305 14.602 -1.932 1 98.06 71 ALA B O 1
ATOM 2451 N N . GLU B 1 72 ? 15.805 15.414 -3.375 1 97.69 72 GLU B N 1
ATOM 2452 C CA . GLU B 1 72 ? 15.758 16.734 -2.762 1 97.69 72 GLU B CA 1
ATOM 2453 C C . GLU B 1 72 ? 14.633 17.578 -3.352 1 97.69 72 GLU B C 1
ATOM 2455 O O . GLU B 1 72 ? 14.797 18.203 -4.402 1 97.69 72 GLU B O 1
ATOM 2460 N N . ALA B 1 73 ? 13.539 17.656 -2.625 1 97.31 73 ALA B N 1
ATOM 2461 C CA . ALA B 1 73 ? 12.32 18.25 -3.174 1 97.31 73 ALA B CA 1
ATOM 2462 C C . ALA B 1 73 ? 11.781 19.344 -2.256 1 97.31 73 ALA B C 1
ATOM 2464 O O . ALA B 1 73 ? 11.898 19.25 -1.032 1 97.31 73 ALA B O 1
ATOM 2465 N N . TYR B 1 74 ? 11.234 20.328 -2.883 1 96.88 74 TYR B N 1
ATOM 2466 C CA . TYR B 1 74 ? 10.625 21.453 -2.189 1 96.88 74 TYR B CA 1
ATOM 2467 C C . TYR B 1 74 ? 9.219 21.719 -2.703 1 96.88 74 TYR B C 1
ATOM 2469 O O . TYR B 1 74 ? 8.953 21.578 -3.9 1 96.88 74 TYR B O 1
ATOM 2477 N N . SER B 1 75 ? 8.344 22.016 -1.797 1 95.94 75 SER B N 1
ATOM 2478 C CA . SER B 1 75 ? 7.02 22.484 -2.188 1 95.94 75 SER B CA 1
ATOM 2479 C C . SER B 1 75 ? 7.027 23.984 -2.5 1 95.94 75 SER B C 1
ATOM 2481 O O . SER B 1 75 ? 7.441 24.797 -1.669 1 95.94 75 SER B O 1
ATOM 2483 N N . LYS B 1 76 ? 6.535 24.328 -3.623 1 94.5 76 LYS B N 1
ATOM 2484 C CA . LYS B 1 76 ? 6.418 25.734 -3.98 1 94.5 76 LYS B CA 1
ATOM 2485 C C . LYS B 1 76 ? 5.242 26.391 -3.254 1 94.5 76 LYS B C 1
ATOM 2487 O O . LYS B 1 76 ? 5.164 27.609 -3.172 1 94.5 76 LYS B O 1
ATOM 2492 N N . ILE B 1 77 ? 4.418 25.578 -2.777 1 90.19 77 ILE B N 1
ATOM 2493 C CA . ILE B 1 77 ? 3.225 26.078 -2.102 1 90.19 77 ILE B CA 1
ATOM 2494 C C . ILE B 1 77 ? 3.615 26.703 -0.764 1 90.19 77 ILE B C 1
ATOM 2496 O O . ILE B 1 77 ? 3.162 27.797 -0.428 1 90.19 77 ILE B O 1
ATOM 2500 N N . HIS B 1 78 ? 4.488 26.016 -0.1 1 87.38 78 HIS B N 1
ATOM 2501 C CA . HIS B 1 78 ? 4.84 26.484 1.235 1 87.38 78 HIS B CA 1
ATOM 2502 C C . HIS B 1 78 ? 6.301 26.906 1.304 1 87.38 78 HIS B C 1
ATOM 2504 O O . HIS B 1 78 ? 6.762 27.406 2.33 1 87.38 78 HIS B O 1
ATOM 2510 N N . GLY B 1 79 ? 7.055 26.625 0.219 1 88.81 79 GLY B N 1
ATOM 2511 C CA . GLY B 1 79 ? 8.445 27.031 0.146 1 88.81 79 GLY B CA 1
ATOM 2512 C C . GLY B 1 79 ? 9.359 26.234 1.059 1 88.81 79 GLY B C 1
ATOM 2513 O O . GLY B 1 79 ? 10.359 26.75 1.56 1 88.81 79 GLY B O 1
ATOM 2514 N N . GLN B 1 80 ? 9.008 25.031 1.38 1 91.81 80 GLN B N 1
ATOM 2515 C CA . GLN B 1 80 ? 9.773 24.219 2.322 1 91.81 80 GLN B CA 1
ATOM 2516 C C . GLN B 1 80 ? 10.188 22.891 1.704 1 91.81 80 GLN B C 1
ATOM 2518 O O . GLN B 1 80 ? 9.562 22.422 0.75 1 91.81 80 GLN B O 1
ATOM 2523 N N . ARG B 1 81 ? 11.266 22.375 2.293 1 95.38 81 ARG B N 1
ATOM 2524 C CA . ARG B 1 81 ? 11.672 21.031 1.914 1 95.38 81 ARG B CA 1
ATOM 2525 C C . ARG B 1 81 ? 10.617 20 2.34 1 95.38 81 ARG B C 1
ATOM 2527 O O . ARG B 1 81 ? 10 20.156 3.393 1 95.38 81 ARG B O 1
ATOM 2534 N N . VAL B 1 82 ? 10.359 19.031 1.503 1 95.88 82 VAL B N 1
ATOM 2535 C CA . VAL B 1 82 ? 9.391 17.984 1.806 1 95.88 82 VAL B CA 1
ATOM 2536 C C . VAL B 1 82 ? 10.07 16.625 1.749 1 95.88 82 VAL B C 1
ATOM 2538 O O . VAL B 1 82 ? 11.094 16.469 1.086 1 95.88 82 VAL B O 1
ATOM 2541 N N . PRO B 1 83 ? 9.555 15.633 2.518 1 94.38 83 PRO B N 1
ATOM 2542 C CA . PRO B 1 83 ? 10.133 14.289 2.473 1 94.38 83 PRO B CA 1
ATOM 2543 C C . PRO B 1 83 ? 10.195 13.719 1.059 1 94.38 83 PRO B C 1
ATOM 2545 O O . PRO B 1 83 ? 9.211 13.789 0.318 1 94.38 83 PRO B O 1
ATOM 2548 N N . GLY B 1 84 ? 11.375 13.094 0.716 1 97.06 84 GLY B N 1
ATOM 2549 C CA . GLY B 1 84 ? 11.602 12.734 -0.674 1 97.06 84 GLY B CA 1
ATOM 2550 C C . GLY B 1 84 ? 12.109 11.312 -0.846 1 97.06 84 GLY B C 1
ATOM 2551 O O . GLY B 1 84 ? 12.688 10.977 -1.88 1 97.06 84 GLY B O 1
ATOM 2552 N N . ILE B 1 85 ? 11.922 10.453 0.166 1 97.56 85 ILE B N 1
ATOM 2553 C CA . ILE B 1 85 ? 12.32 9.055 0.023 1 97.56 85 ILE B CA 1
ATOM 2554 C C . ILE B 1 85 ? 11.312 8.312 -0.842 1 97.56 85 ILE B C 1
ATOM 2556 O O . ILE B 1 85 ? 10.117 8.297 -0.535 1 97.56 85 ILE B O 1
ATOM 2560 N N . VAL B 1 86 ? 11.797 7.723 -1.931 1 98.38 86 VAL B N 1
ATOM 2561 C CA . VAL B 1 86 ? 10.898 7.109 -2.904 1 98.38 86 VAL B CA 1
ATOM 2562 C C . VAL B 1 86 ? 11.328 5.664 -3.164 1 98.38 86 VAL B C 1
ATOM 2564 O O . VAL B 1 86 ? 12.461 5.41 -3.564 1 98.38 86 VAL B O 1
ATOM 2567 N N . PHE B 1 87 ? 10.523 4.723 -2.877 1 98.44 87 PHE B N 1
ATOM 2568 C CA . PHE B 1 87 ? 10.633 3.361 -3.385 1 98.44 87 PHE B CA 1
ATOM 2569 C C . PHE B 1 87 ? 9.758 3.172 -4.617 1 98.44 87 PHE B C 1
ATOM 2571 O O . PHE B 1 87 ? 8.539 3.039 -4.504 1 98.44 87 PHE B O 1
ATOM 2578 N N . MET B 1 88 ? 10.375 3.135 -5.77 1 97.88 88 MET B N 1
ATOM 2579 C CA . MET B 1 88 ? 9.656 3.096 -7.043 1 97.88 88 MET B CA 1
ATOM 2580 C C . MET B 1 88 ? 9.523 1.663 -7.543 1 97.88 88 MET B C 1
ATOM 2582 O O . MET B 1 88 ? 10.508 1.043 -7.945 1 97.88 88 MET B O 1
ATOM 2586 N N . ARG B 1 89 ? 8.328 1.188 -7.484 1 95.62 89 ARG B N 1
ATOM 2587 C CA . ARG B 1 89 ? 8 -0.163 -7.93 1 95.62 89 ARG B CA 1
ATOM 2588 C C . ARG B 1 89 ? 7.273 -0.138 -9.273 1 95.62 89 ARG B C 1
ATOM 2590 O O . ARG B 1 89 ? 7.316 -1.112 -10.023 1 95.62 89 ARG B O 1
ATOM 2597 N N . GLY B 1 90 ? 6.543 0.901 -9.508 1 95.44 90 GLY B N 1
ATOM 2598 C CA . GLY B 1 90 ? 5.691 0.99 -10.688 1 95.44 90 GLY B CA 1
ATOM 2599 C C . GLY B 1 90 ? 4.262 0.558 -10.422 1 95.44 90 GLY B C 1
ATOM 2600 O O . GLY B 1 90 ? 3.916 0.198 -9.289 1 95.44 90 GLY B O 1
ATOM 2601 N N . GLY B 1 91 ? 3.475 0.62 -11.492 1 96.12 91 GLY B N 1
ATOM 2602 C CA . GLY B 1 91 ? 2.062 0.294 -11.367 1 96.12 91 GLY B CA 1
ATOM 2603 C C . GLY B 1 91 ? 1.801 -1.196 -11.258 1 96.12 91 GLY B C 1
ATOM 2604 O O . GLY B 1 91 ? 2.637 -2.01 -11.648 1 96.12 91 GLY B O 1
ATOM 2605 N N . SER B 1 92 ? 0.692 -1.543 -10.711 1 97.62 92 SER B N 1
ATOM 2606 C CA . SER B 1 92 ? 0.245 -2.926 -10.57 1 97.62 92 SER B CA 1
ATOM 2607 C C . SER B 1 92 ? -1.245 -3.057 -10.859 1 97.62 92 SER B C 1
ATOM 2609 O O . SER B 1 92 ? -1.946 -2.053 -11.008 1 97.62 92 SER B O 1
ATOM 2611 N N . VAL B 1 93 ? -1.666 -4.285 -10.984 1 98.56 93 VAL B N 1
ATOM 2612 C CA . VAL B 1 93 ? -3.068 -4.566 -11.273 1 98.56 93 VAL B CA 1
ATOM 2613 C C . VAL B 1 93 ? -3.529 -5.781 -10.477 1 98.56 93 VAL B C 1
ATOM 2615 O O . VAL B 1 93 ? -2.76 -6.723 -10.273 1 98.56 93 VAL B O 1
ATOM 2618 N N . GLY B 1 94 ? -4.699 -5.707 -9.922 1 98.69 94 GLY B N 1
ATOM 2619 C CA . GLY B 1 94 ? -5.355 -6.82 -9.25 1 98.69 94 GLY B CA 1
ATOM 2620 C C . GLY B 1 94 ? -6.738 -7.117 -9.805 1 98.69 94 GLY B C 1
ATOM 2621 O O . GLY B 1 94 ? -7.418 -6.219 -10.305 1 98.69 94 GLY B O 1
ATOM 2622 N N . VAL B 1 95 ? -7.125 -8.344 -9.742 1 98.88 95 VAL B N 1
ATOM 2623 C CA . VAL B 1 95 ? -8.43 -8.766 -10.234 1 98.88 95 VAL B CA 1
ATOM 2624 C C . VAL B 1 95 ? -9.164 -9.562 -9.156 1 98.88 95 VAL B C 1
ATOM 2626 O O . VAL B 1 95 ? -8.578 -10.453 -8.539 1 98.88 95 VAL B O 1
ATOM 2629 N N . LEU B 1 96 ? -10.383 -9.18 -8.906 1 98.94 96 LEU B N 1
ATOM 2630 C CA . LEU B 1 96 ? -11.281 -9.977 -8.078 1 98.94 96 LEU B CA 1
ATOM 2631 C C . LEU B 1 96 ? -12.172 -10.867 -8.938 1 98.94 96 LEU B C 1
ATOM 2633 O O . LEU B 1 96 ? -13.18 -10.414 -9.477 1 98.94 96 LEU B O 1
ATOM 2637 N N . PRO B 1 97 ? -11.758 -12.109 -9.094 1 98.88 97 PRO B N 1
ATOM 2638 C CA . PRO B 1 97 ? -12.656 -13.031 -9.805 1 98.88 97 PRO B CA 1
ATOM 2639 C C . PRO B 1 97 ? -13.789 -13.539 -8.922 1 98.88 97 PRO B C 1
ATOM 2641 O O . PRO B 1 97 ? -13.547 -14.148 -7.879 1 98.88 97 PRO B O 1
ATOM 2644 N N . VAL B 1 98 ?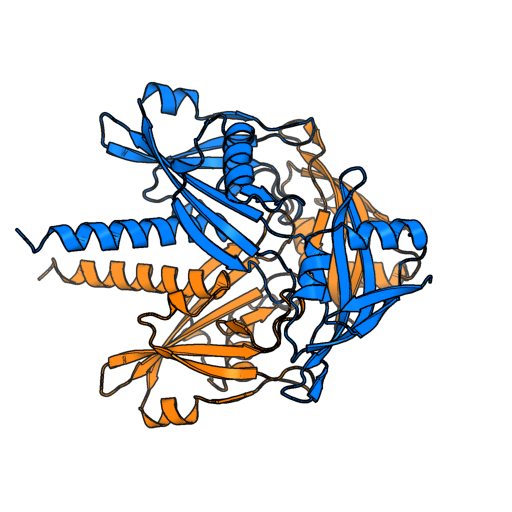 -14.969 -13.289 -9.336 1 98.81 98 VAL B N 1
ATOM 2645 C CA . VAL B 1 98 ? -16.156 -13.789 -8.656 1 98.81 98 VAL B CA 1
ATOM 2646 C C . VAL B 1 98 ? -16.797 -14.898 -9.492 1 98.81 98 VAL B C 1
ATOM 2648 O O . VAL B 1 98 ? -17.266 -14.656 -10.609 1 98.81 98 VAL B O 1
ATOM 2651 N N . LEU B 1 99 ? -16.734 -16.094 -8.953 1 98.69 99 LEU B N 1
ATOM 2652 C CA . LEU B 1 99 ? -17.359 -17.25 -9.594 1 98.69 99 LEU B CA 1
ATOM 2653 C C . LEU B 1 99 ? -18.719 -17.547 -8.969 1 98.69 99 LEU B C 1
ATOM 2655 O O . LEU B 1 99 ? -18.828 -17.656 -7.742 1 98.69 99 LEU B O 1
ATOM 2659 N N . ILE B 1 100 ? -19.688 -17.703 -9.797 1 98.5 100 ILE B N 1
ATOM 2660 C CA . ILE B 1 100 ? -21.062 -17.938 -9.344 1 98.5 100 ILE B CA 1
ATOM 2661 C C . ILE B 1 100 ? -21.484 -19.359 -9.703 1 98.5 100 ILE B C 1
ATOM 2663 O O . ILE B 1 100 ? -21.547 -19.719 -10.883 1 98.5 100 ILE B O 1
ATOM 2667 N N . ASP B 1 101 ? -21.734 -20.188 -8.641 1 98.31 101 ASP B N 1
ATOM 2668 C CA . ASP B 1 101 ? -22.219 -21.547 -8.883 1 98.31 101 ASP B CA 1
ATOM 2669 C C . ASP B 1 101 ? -23.547 -21.516 -9.641 1 98.31 101 ASP B C 1
ATOM 2671 O O . ASP B 1 101 ? -24.531 -20.938 -9.164 1 98.31 101 ASP B O 1
ATOM 2675 N N . GLU B 1 102 ? -23.594 -22.188 -10.711 1 97.56 102 GLU B N 1
ATOM 2676 C CA . GLU B 1 102 ? -24.75 -22.109 -11.594 1 97.56 102 GLU B CA 1
ATOM 2677 C C . GLU B 1 102 ? -25.984 -22.734 -10.945 1 97.56 102 GLU B C 1
ATOM 2679 O O . GLU B 1 102 ? -27.109 -22.359 -11.258 1 97.56 102 GLU B O 1
ATOM 2684 N N . LYS B 1 103 ? -25.844 -23.625 -10.062 1 97.56 103 LYS B N 1
ATOM 2685 C CA . LYS B 1 103 ? -26.969 -24.344 -9.445 1 97.56 103 LYS B CA 1
ATOM 2686 C C . LYS B 1 103 ? -27.438 -23.625 -8.18 1 97.56 103 LYS B C 1
ATOM 2688 O O . LYS B 1 103 ? -28.641 -23.453 -7.965 1 97.56 103 LYS B O 1
ATOM 2693 N N . THR B 1 104 ? -26.531 -23.203 -7.375 1 97.75 104 THR B N 1
ATOM 2694 C CA . THR B 1 104 ? -26.906 -22.688 -6.059 1 97.75 104 THR B CA 1
ATOM 2695 C C . THR B 1 104 ? -26.891 -21.156 -6.051 1 97.75 104 THR B C 1
ATOM 2697 O O . THR B 1 104 ? -27.391 -20.531 -5.113 1 97.75 104 THR B O 1
ATOM 2700 N N . ALA B 1 105 ? -26.203 -20.531 -6.973 1 97.44 105 ALA B N 1
ATOM 2701 C CA . ALA B 1 105 ? -26.047 -19.078 -7.07 1 97.44 105 ALA B CA 1
ATOM 2702 C C . ALA B 1 105 ? -25.062 -18.562 -6.02 1 97.44 105 ALA B C 1
ATOM 2704 O O . ALA B 1 105 ? -24.906 -17.359 -5.848 1 97.44 105 ALA B O 1
ATOM 2705 N N . GLU B 1 106 ? -24.406 -19.547 -5.332 1 98 106 GLU B N 1
ATOM 2706 C CA . GLU B 1 106 ? -23.391 -19.156 -4.355 1 98 106 GLU B CA 1
ATOM 2707 C C . GLU B 1 106 ? -22.188 -18.5 -5.035 1 98 106 GLU B C 1
ATOM 2709 O O . GLU B 1 106 ? -21.734 -18.984 -6.074 1 98 106 GLU B O 1
ATOM 2714 N N . LYS B 1 107 ? -21.75 -17.406 -4.461 1 98.44 107 LYS B N 1
ATOM 2715 C CA . LYS B 1 107 ? -20.609 -16.688 -5.016 1 98.44 107 LYS B CA 1
ATOM 2716 C C . LYS B 1 107 ? -19.312 -17.094 -4.312 1 98.44 107 LYS B C 1
ATOM 2718 O O . LYS B 1 107 ? -19.25 -17.125 -3.082 1 98.44 107 LYS B O 1
ATOM 2723 N N . TYR B 1 108 ? -18.312 -17.406 -5.102 1 98.62 108 TYR B N 1
ATOM 2724 C CA . TYR B 1 108 ? -16.953 -17.703 -4.648 1 98.62 108 TYR B CA 1
ATOM 2725 C C . TYR B 1 108 ? -15.961 -16.719 -5.238 1 98.62 108 TYR B C 1
ATOM 2727 O O . TYR B 1 108 ? -16.172 -16.188 -6.332 1 98.62 108 TYR B O 1
ATOM 2735 N N . ILE B 1 109 ? -14.953 -16.438 -4.508 1 98.81 109 ILE B N 1
ATOM 2736 C CA . ILE B 1 109 ? -13.852 -15.68 -5.082 1 98.81 109 ILE B CA 1
ATOM 2737 C C . ILE B 1 109 ? -12.609 -16.562 -5.191 1 98.81 109 ILE B C 1
ATOM 2739 O O . ILE B 1 109 ? -12.438 -17.5 -4.406 1 98.81 109 ILE B O 1
ATOM 2743 N N . VAL B 1 110 ? -11.805 -16.312 -6.195 1 98.75 110 VAL B N 1
ATOM 2744 C CA . VAL B 1 110 ? -10.555 -17.016 -6.438 1 98.75 110 VAL B CA 1
ATOM 2745 C C . VAL B 1 110 ? -9.391 -16.234 -5.812 1 98.75 110 VAL B C 1
ATOM 2747 O O . VAL B 1 110 ? -9.234 -15.047 -6.062 1 98.75 110 VAL B O 1
ATOM 2750 N N . LEU B 1 111 ? -8.641 -16.875 -5 1 98.69 111 LEU B N 1
ATOM 2751 C CA . LEU B 1 111 ? -7.469 -16.312 -4.352 1 98.69 111 LEU B CA 1
ATOM 2752 C C . LEU B 1 111 ? -6.207 -17.062 -4.742 1 98.69 111 LEU B C 1
ATOM 2754 O O . LEU B 1 111 ? -6.281 -18.203 -5.23 1 98.69 111 LEU B O 1
ATOM 2758 N N . THR B 1 112 ? -5.141 -16.406 -4.629 1 98.12 112 THR B N 1
ATOM 2759 C CA . THR B 1 112 ? -3.824 -17.016 -4.809 1 98.12 112 THR B CA 1
ATOM 2760 C C . THR B 1 112 ? -3.059 -17.047 -3.49 1 98.12 112 THR B C 1
ATOM 2762 O O . THR B 1 112 ? -3.115 -16.094 -2.711 1 98.12 112 THR B O 1
ATOM 2765 N N . GLU B 1 113 ? -2.492 -18.141 -3.219 1 97.31 113 GLU B N 1
ATOM 2766 C CA . GLU B 1 113 ? -1.656 -18.328 -2.037 1 97.31 113 GLU B CA 1
ATOM 2767 C C . GLU B 1 113 ? -0.186 -18.469 -2.418 1 97.31 113 GLU B C 1
ATOM 2769 O O . GLU B 1 113 ? 0.18 -19.391 -3.156 1 97.31 113 GLU B O 1
ATOM 2774 N N . GLN B 1 114 ? 0.667 -17.625 -2.008 1 96.5 114 GLN B N 1
ATOM 2775 C CA . GLN B 1 114 ? 2.088 -17.656 -2.338 1 96.5 114 GLN B CA 1
ATOM 2776 C C . GLN B 1 114 ? 2.918 -17.016 -1.231 1 96.5 114 GLN B C 1
ATOM 2778 O O . GLN B 1 114 ? 2.371 -16.391 -0.319 1 96.5 114 GLN B O 1
ATOM 2783 N N . ALA B 1 115 ? 4.238 -17.203 -1.318 1 96.88 115 ALA B N 1
ATOM 2784 C CA . ALA B 1 115 ? 5.145 -16.625 -0.326 1 96.88 115 ALA B CA 1
ATOM 2785 C C . ALA B 1 115 ? 5.281 -15.117 -0.509 1 96.88 115 ALA B C 1
ATOM 2787 O O . ALA B 1 115 ? 5.355 -14.625 -1.638 1 96.88 115 ALA B O 1
ATOM 2788 N N . ARG B 1 116 ? 5.223 -14.406 0.592 1 97.94 116 ARG B N 1
ATOM 2789 C CA . ARG B 1 116 ? 5.531 -12.984 0.658 1 97.94 116 ARG B CA 1
ATOM 2790 C C . ARG B 1 116 ? 6.582 -12.703 1.727 1 97.94 116 ARG B C 1
ATOM 2792 O O . ARG B 1 116 ? 6.246 -12.477 2.891 1 97.94 116 ARG B O 1
ATOM 2799 N N . VAL B 1 117 ? 7.805 -12.602 1.34 1 98.38 117 VAL B N 1
ATOM 2800 C CA . VAL B 1 117 ? 8.945 -12.453 2.236 1 98.38 117 VAL B CA 1
ATOM 2801 C C . VAL B 1 117 ? 8.883 -11.102 2.943 1 98.38 117 VAL B C 1
ATOM 2803 O O . VAL B 1 117 ? 9.18 -11.008 4.137 1 98.38 117 VAL B O 1
ATOM 2806 N N . PRO B 1 118 ? 8.461 -10.039 2.281 1 98.62 118 PRO B N 1
ATOM 2807 C CA . PRO B 1 118 ? 8.438 -8.742 2.961 1 98.62 118 PRO B CA 1
ATOM 2808 C C . PRO B 1 118 ? 7.59 -8.758 4.234 1 98.62 118 PRO B C 1
ATOM 2810 O O . PRO B 1 118 ? 7.906 -8.062 5.199 1 98.62 118 PRO B O 1
ATOM 2813 N N . VAL B 1 119 ? 6.586 -9.578 4.234 1 98.56 119 VAL B N 1
ATOM 2814 C CA . VAL B 1 119 ? 5.738 -9.617 5.422 1 98.56 119 VAL B CA 1
ATOM 2815 C C . VAL B 1 119 ? 6.004 -10.891 6.211 1 98.56 119 VAL B C 1
ATOM 2817 O O . VAL B 1 119 ? 5.242 -11.242 7.117 1 98.56 119 VAL B O 1
ATOM 2820 N N . GLY B 1 120 ? 6.984 -11.664 5.82 1 98.31 120 GLY B N 1
ATOM 2821 C CA . GLY B 1 120 ? 7.457 -12.828 6.555 1 98.31 120 GLY B CA 1
ATOM 2822 C C . GLY B 1 120 ? 6.508 -14.008 6.48 1 98.31 120 GLY B C 1
ATOM 2823 O O . GLY B 1 120 ? 6.387 -14.773 7.441 1 98.31 120 GLY B O 1
ATOM 2824 N N . LYS B 1 121 ? 5.82 -14.164 5.395 1 98.25 121 LYS B N 1
ATOM 2825 C CA . LYS B 1 121 ? 4.844 -15.242 5.27 1 98.25 121 LYS B CA 1
ATOM 2826 C C . LYS B 1 121 ? 5.223 -16.203 4.141 1 98.25 121 LYS B C 1
ATOM 2828 O O . LYS B 1 121 ? 5.52 -15.766 3.025 1 98.25 121 LYS B O 1
ATOM 2833 N N . ALA B 1 122 ? 5.211 -17.484 4.449 1 97.5 122 ALA B N 1
ATOM 2834 C CA . ALA B 1 122 ? 5.461 -18.5 3.43 1 97.5 122 ALA B CA 1
ATOM 2835 C C . ALA B 1 122 ? 4.211 -18.766 2.596 1 97.5 122 ALA B C 1
ATOM 2837 O O . ALA B 1 122 ? 4.293 -19.344 1.507 1 97.5 122 ALA B O 1
ATOM 2838 N N . SER B 1 123 ? 3.127 -18.438 3.211 1 96.81 123 SER B N 1
ATOM 2839 C CA . SER B 1 123 ? 1.814 -18.547 2.582 1 96.81 123 SER B CA 1
ATOM 2840 C C . SER B 1 123 ? 0.953 -17.328 2.865 1 96.81 123 SER B C 1
ATOM 2842 O O . SER B 1 123 ? 0.615 -17.047 4.016 1 96.81 123 SER B O 1
ATOM 2844 N N . PHE B 1 124 ? 0.657 -16.625 1.808 1 97.94 124 PHE B N 1
ATOM 2845 C CA . PHE B 1 124 ? -0.116 -15.383 1.916 1 97.94 124 PHE B CA 1
ATOM 2846 C C . PHE B 1 124 ? -1.271 -15.383 0.921 1 97.94 124 PHE B C 1
ATOM 2848 O O . PHE B 1 124 ? -1.062 -15.562 -0.281 1 97.94 124 PHE B O 1
ATOM 2855 N N . LEU B 1 125 ? -2.508 -15.227 1.429 1 98.25 125 LEU B N 1
ATOM 2856 C CA . LEU B 1 125 ? -3.719 -15.273 0.616 1 98.25 125 LEU B CA 1
ATOM 2857 C C . LEU B 1 125 ? -4.098 -13.883 0.115 1 98.25 125 LEU B C 1
ATOM 2859 O O . LEU B 1 125 ? -4.16 -12.938 0.899 1 98.25 125 LEU B O 1
ATOM 2863 N N . GLU B 1 126 ? -4.309 -13.742 -1.166 1 98.75 126 GLU B N 1
ATOM 2864 C CA . GLU B 1 126 ? -4.691 -12.477 -1.782 1 98.75 126 GLU B CA 1
ATOM 2865 C C . GLU B 1 126 ? -5.336 -12.695 -3.148 1 98.75 126 GLU B C 1
ATOM 2867 O O . GLU B 1 126 ? -5.293 -13.805 -3.688 1 98.75 126 GLU B O 1
ATOM 2872 N N . ILE B 1 127 ? -5.934 -11.672 -3.721 1 98.88 127 ILE B N 1
ATOM 2873 C CA . ILE B 1 127 ? -6.449 -11.781 -5.082 1 98.88 127 ILE B CA 1
ATOM 2874 C C . ILE B 1 127 ? -5.285 -11.805 -6.07 1 98.88 127 ILE B C 1
ATOM 2876 O O . ILE B 1 127 ? -4.195 -11.312 -5.766 1 98.88 127 ILE B O 1
ATOM 2880 N N . PRO B 1 128 ? -5.516 -12.438 -7.219 1 98.44 128 PRO B N 1
ATOM 2881 C CA . PRO B 1 128 ? -4.457 -12.414 -8.227 1 98.44 128 PRO B CA 1
ATOM 2882 C C . PRO B 1 128 ? -4.062 -10.992 -8.633 1 98.44 128 PRO B C 1
ATOM 2884 O O . PRO B 1 128 ? -4.922 -10.109 -8.719 1 98.44 128 PRO B O 1
ATOM 2887 N N . ALA B 1 129 ? -2.83 -10.812 -8.82 1 98 129 ALA B N 1
ATOM 2888 C CA . ALA B 1 129 ? -2.297 -9.492 -9.141 1 98 129 ALA B CA 1
ATOM 2889 C C . ALA B 1 129 ? -0.947 -9.602 -9.844 1 98 129 ALA B C 1
ATOM 2891 O O . ALA B 1 129 ? -0.35 -10.68 -9.891 1 98 129 ALA B O 1
ATOM 2892 N N . GLY B 1 130 ? -0.474 -8.453 -10.375 1 95.69 130 GLY B N 1
ATOM 2893 C CA . GLY B 1 130 ? 0.833 -8.383 -11.008 1 95.69 130 GLY B CA 1
ATOM 2894 C C . GLY B 1 130 ? 1.306 -6.961 -11.25 1 95.69 130 GLY B C 1
ATOM 2895 O O . GLY B 1 130 ? 0.509 -6.023 -11.211 1 95.69 130 GLY B O 1
ATOM 2896 N N . MET B 1 131 ? 2.506 -6.867 -11.453 1 94.44 131 MET B N 1
ATOM 2897 C CA . MET B 1 131 ? 3.1 -5.57 -11.766 1 94.44 131 MET B CA 1
ATOM 2898 C C . MET B 1 131 ? 2.947 -5.246 -13.25 1 94.44 131 MET B C 1
ATOM 2900 O O . MET B 1 131 ? 2.945 -6.148 -14.086 1 94.44 131 MET B O 1
ATOM 2904 N N . LEU B 1 132 ? 2.869 -3.971 -13.508 1 93.88 132 LEU B N 1
ATOM 2905 C CA . LEU B 1 132 ? 2.768 -3.533 -14.898 1 93.88 132 LEU B CA 1
ATOM 2906 C C . LEU B 1 132 ? 4.145 -3.482 -15.555 1 93.88 132 LEU B C 1
ATOM 2908 O O . LEU B 1 132 ? 5.156 -3.293 -14.875 1 93.88 132 LEU B O 1
ATOM 2912 N N . ASP B 1 133 ? 4.113 -3.66 -16.844 1 84.12 133 ASP B N 1
ATOM 2913 C CA . ASP B 1 133 ? 5.352 -3.584 -17.609 1 84.12 133 ASP B CA 1
ATOM 2914 C C . ASP B 1 133 ? 5.492 -2.227 -18.297 1 84.12 133 ASP B C 1
ATOM 2916 O O . ASP B 1 133 ? 4.805 -1.27 -17.938 1 84.12 133 ASP B O 1
ATOM 2920 N N . GLU B 1 134 ? 6.375 -2.184 -19.203 1 83.88 134 GLU B N 1
ATOM 2921 C CA . GLU B 1 134 ? 6.711 -0.922 -19.859 1 83.88 134 GLU B CA 1
ATOM 2922 C C . GLU B 1 134 ? 5.633 -0.514 -20.859 1 83.88 134 GLU B C 1
ATOM 2924 O O . GLU B 1 134 ? 5.559 0.648 -21.266 1 83.88 134 GLU B O 1
ATOM 2929 N N . ASN B 1 135 ? 4.82 -1.447 -21.25 1 82.81 135 ASN B N 1
ATOM 2930 C CA . ASN B 1 135 ? 3.816 -1.139 -22.25 1 82.81 135 ASN B CA 1
ATOM 2931 C C . ASN B 1 135 ? 2.596 -0.452 -21.656 1 82.81 135 ASN B C 1
ATOM 2933 O O . ASN B 1 135 ? 1.81 0.171 -22.359 1 82.81 135 ASN B O 1
ATOM 2937 N N . GLY B 1 136 ? 2.336 -0.549 -20.438 1 81.19 136 GLY B N 1
ATOM 2938 C CA . GLY B 1 136 ? 1.278 0.153 -19.734 1 81.19 136 GLY B CA 1
ATOM 2939 C C . GLY B 1 136 ? -0.106 -0.387 -20.031 1 81.19 136 GLY B C 1
ATOM 2940 O O . GLY B 1 136 ? -1.108 0.284 -19.781 1 81.19 136 GLY B O 1
ATOM 2941 N N . ASP B 1 137 ? -0.216 -1.527 -20.703 1 92.81 137 ASP B N 1
ATOM 2942 C CA . ASP B 1 137 ? -1.491 -2.182 -20.984 1 92.81 137 ASP B CA 1
ATOM 2943 C C . ASP B 1 137 ? -2.037 -2.867 -19.734 1 92.81 137 ASP B C 1
ATOM 2945 O O . ASP B 1 137 ? -1.919 -4.086 -19.578 1 92.81 137 ASP B O 1
ATOM 2949 N N . VAL B 1 138 ? -2.768 -2.088 -18.922 1 96.75 138 VAL B N 1
ATOM 2950 C CA . VAL B 1 138 ? -3.219 -2.533 -17.609 1 96.75 138 VAL B CA 1
ATOM 2951 C C . VAL B 1 138 ? -4.156 -3.727 -17.75 1 96.75 138 VAL B C 1
ATOM 2953 O O . VAL B 1 138 ? -3.979 -4.754 -17.094 1 96.75 138 VAL B O 1
ATOM 2956 N N . VAL B 1 139 ? -5.125 -3.621 -18.656 1 97.94 139 VAL B N 1
ATOM 2957 C CA . VAL B 1 139 ? -6.113 -4.676 -18.844 1 97.94 139 VAL B CA 1
ATOM 2958 C C . VAL B 1 139 ? -5.438 -5.926 -19.391 1 97.94 139 VAL B C 1
ATOM 2960 O O . VAL B 1 139 ? -5.746 -7.043 -18.969 1 97.94 139 VAL B O 1
ATOM 2963 N N . GLY B 1 140 ? -4.527 -5.727 -20.391 1 97.38 140 GLY B N 1
ATOM 2964 C CA . GLY B 1 140 ? -3.779 -6.855 -20.922 1 97.38 140 GLY B CA 1
ATOM 2965 C C . GLY B 1 140 ? -2.992 -7.605 -19.859 1 97.38 140 GLY B C 1
ATOM 2966 O O . GLY B 1 140 ? -2.977 -8.836 -19.859 1 97.38 140 GLY B O 1
ATOM 2967 N N . VAL B 1 141 ? -2.344 -6.906 -18.984 1 97.06 141 VAL B N 1
ATOM 2968 C CA . VAL B 1 141 ? -1.572 -7.52 -17.922 1 97.06 141 VAL B CA 1
ATOM 2969 C C . VAL B 1 141 ? -2.512 -8.258 -16.969 1 97.06 141 VAL B C 1
ATOM 2971 O O . VAL B 1 141 ? -2.207 -9.367 -16.516 1 97.06 141 VAL B O 1
ATOM 2974 N N . ALA B 1 142 ? -3.68 -7.652 -16.672 1 98.06 142 ALA B N 1
ATOM 2975 C CA . ALA B 1 142 ? -4.66 -8.297 -15.797 1 98.06 142 ALA B CA 1
ATOM 2976 C C . ALA B 1 142 ? -5.078 -9.656 -16.359 1 98.06 142 ALA B C 1
ATOM 2978 O O . ALA B 1 142 ? -5.105 -10.648 -15.625 1 98.06 142 ALA B O 1
ATOM 2979 N N . VAL B 1 143 ? -5.367 -9.68 -17.641 1 98.12 143 VAL B N 1
ATOM 2980 C CA . VAL B 1 143 ? -5.785 -10.906 -18.297 1 98.12 143 VAL B CA 1
ATOM 2981 C C . VAL B 1 143 ? -4.66 -11.93 -18.25 1 98.12 143 VAL B C 1
ATOM 2983 O O . VAL B 1 143 ? -4.891 -13.102 -17.938 1 98.12 143 VAL B O 1
ATOM 2986 N N . GLN B 1 144 ? -3.467 -11.531 -18.531 1 96.56 144 GLN B N 1
ATOM 2987 C CA . GLN B 1 144 ? -2.307 -12.414 -18.516 1 96.56 144 GLN B CA 1
ATOM 2988 C C . GLN B 1 144 ? -2.074 -12.992 -17.125 1 96.56 144 GLN B C 1
ATOM 2990 O O . GLN B 1 144 ? -1.855 -14.195 -16.969 1 96.56 144 GLN B O 1
ATOM 2995 N N . GLU B 1 145 ? -2.113 -12.125 -16.062 1 96.62 145 GLU B N 1
ATOM 2996 C CA . GLU B 1 145 ? -1.877 -12.562 -14.695 1 96.62 145 GLU B CA 1
ATOM 2997 C C . GLU B 1 145 ? -2.939 -13.562 -14.25 1 96.62 145 GLU B C 1
ATOM 2999 O O . GLU B 1 145 ? -2.635 -14.531 -13.547 1 96.62 145 GLU B O 1
ATOM 3004 N N . MET B 1 146 ? -4.176 -13.336 -14.641 1 97.62 146 MET B N 1
ATOM 3005 C CA . MET B 1 146 ? -5.258 -14.25 -14.297 1 97.62 146 MET B CA 1
ATOM 3006 C C . MET B 1 146 ? -4.98 -15.648 -14.852 1 97.62 146 MET B C 1
ATOM 3008 O O . MET B 1 146 ? -5.129 -16.641 -14.141 1 97.62 146 MET B O 1
ATOM 3012 N N . ALA B 1 147 ? -4.602 -15.695 -16.094 1 97.25 147 ALA B N 1
ATOM 3013 C CA . ALA B 1 147 ? -4.305 -16.984 -16.719 1 97.25 147 ALA B CA 1
ATOM 3014 C C . ALA B 1 147 ? -3.113 -17.656 -16.047 1 97.25 147 ALA B C 1
ATOM 3016 O O . ALA B 1 147 ? -3.168 -18.844 -15.719 1 97.25 147 ALA B O 1
ATOM 3017 N N . GLU B 1 148 ? -2.055 -16.969 -15.773 1 96.5 148 GLU B N 1
ATOM 3018 C CA . GLU B 1 148 ? -0.817 -17.5 -15.219 1 96.5 148 GLU B CA 1
ATOM 3019 C C . GLU B 1 148 ? -1.01 -17.953 -13.766 1 96.5 148 GLU B C 1
ATOM 3021 O O . GLU B 1 148 ? -0.503 -19 -13.367 1 96.5 148 GLU B O 1
ATOM 3026 N N . GLU B 1 149 ? -1.787 -17.125 -12.992 1 97 149 GLU B N 1
ATOM 3027 C CA . GLU B 1 149 ? -1.838 -17.375 -11.555 1 97 149 GLU B CA 1
ATOM 3028 C C . GLU B 1 149 ? -3.016 -18.266 -11.188 1 97 149 GLU B C 1
ATOM 3030 O O . GLU B 1 149 ? -3.027 -18.875 -10.109 1 97 149 GLU B O 1
ATOM 3035 N N . THR B 1 150 ? -4.059 -18.375 -12.023 1 97.06 150 THR B N 1
ATOM 3036 C CA . THR B 1 150 ? -5.254 -19.094 -11.609 1 97.06 150 THR B CA 1
ATOM 3037 C C . THR B 1 150 ? -5.641 -20.141 -12.648 1 97.06 150 THR B C 1
ATOM 3039 O O . THR B 1 150 ? -6.461 -21.031 -12.375 1 97.06 150 THR B O 1
ATOM 3042 N N . GLY B 1 151 ? -5.098 -20.047 -13.859 1 95.5 151 GLY B N 1
ATOM 3043 C CA . GLY B 1 151 ? -5.496 -20.922 -14.945 1 95.5 151 GLY B CA 1
ATOM 3044 C C . GLY B 1 151 ? -6.797 -20.5 -15.602 1 95.5 151 GLY B C 1
ATOM 3045 O O . GLY B 1 151 ? -7.277 -21.156 -16.516 1 95.5 151 GLY B O 1
ATOM 3046 N N . ILE B 1 152 ? -7.371 -19.391 -15.188 1 96.81 152 ILE B N 1
ATOM 3047 C CA . ILE B 1 152 ? -8.633 -18.906 -15.75 1 96.81 152 ILE B CA 1
ATOM 3048 C C . ILE B 1 152 ? -8.352 -17.969 -16.906 1 96.81 152 ILE B C 1
ATOM 3050 O O . ILE B 1 152 ? -7.68 -16.938 -16.734 1 96.81 152 ILE B O 1
ATOM 3054 N N . SER B 1 153 ? -8.844 -18.266 -18.016 1 96.5 153 SER B N 1
ATOM 3055 C CA . SER B 1 153 ? -8.719 -17.422 -19.188 1 96.5 153 SER B CA 1
ATOM 3056 C C . SER B 1 153 ? -9.859 -16.406 -19.266 1 96.5 153 SER B C 1
ATOM 3058 O O . SER B 1 153 ? -11.023 -16.781 -19.156 1 96.5 153 SER B O 1
ATOM 3060 N N . LEU B 1 154 ? -9.516 -15.141 -19.469 1 97.19 154 LEU B N 1
ATOM 3061 C CA . LEU B 1 154 ? -10.477 -14.055 -19.578 1 97.19 154 LEU B CA 1
ATOM 3062 C C . LEU B 1 154 ? -10.258 -13.266 -20.875 1 97.19 154 LEU B C 1
ATOM 3064 O O . LEU B 1 154 ? -9.133 -13.227 -21.391 1 97.19 154 LEU B O 1
ATOM 3068 N N . LYS B 1 155 ? -11.305 -12.75 -21.406 1 97.69 155 LYS B N 1
ATOM 3069 C CA . LYS B 1 155 ? -11.211 -11.688 -22.406 1 97.69 155 LYS B CA 1
ATOM 3070 C C . LYS B 1 155 ? -11.102 -10.32 -21.734 1 97.69 155 LYS B C 1
ATOM 3072 O O . LYS B 1 155 ? -11.539 -10.133 -20.594 1 97.69 155 LYS B O 1
ATOM 3077 N N . ARG B 1 156 ? -10.523 -9.406 -22.469 1 97.94 156 ARG B N 1
ATOM 3078 C CA . ARG B 1 156 ? -10.406 -8.039 -21.969 1 97.94 156 ARG B CA 1
ATOM 3079 C C . ARG B 1 156 ? -11.766 -7.492 -21.562 1 97.94 156 ARG B C 1
ATOM 3081 O O . ARG B 1 156 ? -11.875 -6.801 -20.547 1 97.94 156 ARG B O 1
ATOM 3088 N N . SER B 1 157 ? -12.828 -7.875 -22.266 1 97.88 157 SER B N 1
ATOM 3089 C CA . SER B 1 157 ? -14.172 -7.352 -22.047 1 97.88 157 SER B CA 1
ATOM 3090 C C . SER B 1 157 ? -14.797 -7.926 -20.781 1 97.88 157 SER B C 1
ATOM 3092 O O . SER B 1 157 ? -15.82 -7.43 -20.312 1 97.88 157 SER B O 1
ATOM 3094 N N . ASP B 1 158 ? -14.203 -8.938 -20.234 1 98.12 158 ASP B N 1
ATOM 3095 C CA . ASP B 1 158 ? -14.742 -9.562 -19.031 1 98.12 158 ASP B CA 1
ATOM 3096 C C . ASP B 1 158 ? -14.422 -8.734 -17.797 1 98.12 158 ASP B C 1
ATOM 3098 O O . ASP B 1 158 ? -15 -8.953 -16.734 1 98.12 158 ASP B O 1
ATOM 3102 N N . LEU B 1 159 ? -13.484 -7.805 -17.938 1 98.62 159 LEU B N 1
ATOM 3103 C CA . LEU B 1 159 ? -12.992 -7.074 -16.781 1 98.62 159 LEU B CA 1
ATOM 3104 C C . LEU B 1 159 ? -13.758 -5.77 -16.594 1 98.62 159 LEU B C 1
ATOM 3106 O O . LEU B 1 159 ? -13.945 -5.016 -17.547 1 98.62 159 LEU B O 1
ATOM 3110 N N . CYS B 1 160 ? -14.203 -5.551 -15.375 1 98.56 160 CYS B N 1
ATOM 3111 C CA . CYS B 1 160 ? -14.844 -4.301 -14.984 1 98.56 160 CYS B CA 1
ATOM 3112 C C . CYS B 1 160 ? -13.992 -3.549 -13.969 1 98.56 160 CYS B C 1
ATOM 3114 O O . CYS B 1 160 ? -13.562 -4.121 -12.969 1 98.56 160 CYS B O 1
ATOM 3116 N N . SER B 1 161 ? -13.836 -2.297 -14.172 1 98.56 161 SER B N 1
ATOM 3117 C CA . SER B 1 161 ? -12.93 -1.506 -13.344 1 98.56 161 SER B CA 1
ATOM 3118 C C . SER B 1 161 ? -13.547 -1.197 -11.984 1 98.56 161 SER B C 1
ATOM 3120 O O . SER B 1 161 ? -14.734 -0.889 -11.898 1 98.56 161 SER B O 1
ATOM 3122 N N . LEU B 1 162 ? -12.766 -1.287 -10.953 1 98.19 162 LEU B N 1
ATOM 3123 C CA . LEU B 1 162 ? -13.133 -0.847 -9.617 1 98.19 162 LEU B CA 1
ATOM 3124 C C . LEU B 1 162 ? -12.391 0.425 -9.234 1 98.19 162 LEU B C 1
ATOM 3126 O O . LEU B 1 162 ? -12.508 0.907 -8.102 1 98.19 162 LEU B O 1
ATOM 3130 N N . GLY B 1 163 ? -11.562 0.971 -10.203 1 97.75 163 GLY B N 1
ATOM 3131 C CA . GLY B 1 163 ? -10.789 2.172 -9.945 1 97.75 163 GLY B CA 1
ATOM 3132 C C . GLY B 1 163 ? -9.328 1.885 -9.641 1 97.75 163 GLY B C 1
ATOM 3133 O O . GLY B 1 163 ? -8.906 0.729 -9.656 1 97.75 163 GLY B O 1
ATOM 3134 N N . SER B 1 164 ? -8.547 2.918 -9.445 1 98.19 164 SER B N 1
ATOM 3135 C CA . SER B 1 164 ? -7.129 2.838 -9.125 1 98.19 164 SER B CA 1
ATOM 3136 C C . SER B 1 164 ? -6.793 3.654 -7.883 1 98.19 164 SER B C 1
ATOM 3138 O O . SER B 1 164 ? -7.41 4.691 -7.633 1 98.19 164 SER B O 1
ATOM 3140 N N . TYR B 1 165 ? -5.867 3.17 -7.105 1 98 165 TYR B N 1
ATOM 3141 C CA . TYR B 1 165 ? -5.488 3.896 -5.898 1 98 165 TYR B CA 1
ATOM 3142 C C . TYR B 1 165 ? -4.012 3.699 -5.586 1 98 165 TYR B C 1
ATOM 3144 O O . TYR B 1 165 ? -3.424 2.678 -5.949 1 98 165 TYR B O 1
ATOM 3152 N N . TYR B 1 166 ? -3.428 4.641 -4.922 1 98.56 166 TYR B N 1
ATOM 3153 C CA . TYR B 1 166 ? -2.057 4.531 -4.441 1 98.56 166 TYR B CA 1
ATOM 3154 C C . TYR B 1 166 ? -1.99 3.689 -3.172 1 98.56 166 TYR B C 1
ATOM 3156 O O . TYR B 1 166 ? -2.766 3.902 -2.236 1 98.56 166 TYR B O 1
ATOM 3164 N N . THR B 1 167 ? -1.059 2.74 -3.061 1 97.88 167 THR B N 1
ATOM 3165 C CA . THR B 1 167 ? -1.004 1.789 -1.956 1 97.88 167 THR B CA 1
ATOM 3166 C C . THR B 1 167 ? -0.369 2.426 -0.724 1 97.88 167 THR B C 1
ATOM 3168 O O . THR B 1 167 ? -0.826 2.207 0.4 1 97.88 167 THR B O 1
ATOM 3171 N N . SER B 1 168 ? 0.647 3.168 -0.927 1 97.38 168 SER B N 1
ATOM 3172 C CA . SER B 1 168 ? 1.399 3.824 0.136 1 97.38 168 SER B CA 1
ATOM 3173 C C . SER B 1 168 ? 2.08 5.094 -0.37 1 97.38 168 SER B C 1
ATOM 3175 O O . SER B 1 168 ? 3.307 5.137 -0.498 1 97.38 168 SER B O 1
ATOM 3177 N N . PRO B 1 169 ? 1.306 6.152 -0.548 1 97.56 169 PRO B N 1
ATOM 3178 C CA . PRO B 1 169 ? 1.813 7.336 -1.247 1 97.56 169 PRO B CA 1
ATOM 3179 C C . PRO B 1 169 ? 2.953 8.023 -0.498 1 97.56 169 PRO B C 1
ATOM 3181 O O . PRO B 1 169 ? 3.676 8.836 -1.076 1 97.56 169 PRO B O 1
ATOM 3184 N N . GLY B 1 170 ? 3.143 7.77 0.731 1 95.88 170 GLY B N 1
ATOM 3185 C CA . GLY B 1 170 ? 4.219 8.367 1.499 1 95.88 170 GLY B CA 1
ATOM 3186 C C . GLY B 1 170 ? 5.574 7.754 1.211 1 95.88 170 GLY B C 1
ATOM 3187 O O . GLY B 1 170 ? 6.609 8.328 1.553 1 95.88 170 GLY B O 1
ATOM 3188 N N . GLY B 1 171 ? 5.562 6.578 0.546 1 96.81 171 GLY B N 1
ATOM 3189 C CA . GLY B 1 171 ? 6.844 5.914 0.374 1 96.81 171 GLY B CA 1
ATOM 3190 C C . GLY B 1 171 ? 6.992 5.238 -0.977 1 96.81 171 GLY B C 1
ATOM 3191 O O . GLY B 1 171 ? 8.102 4.875 -1.379 1 96.81 171 GLY B O 1
ATOM 3192 N N . SER B 1 172 ? 5.922 5.039 -1.646 1 97.88 172 SER B N 1
ATOM 3193 C CA . SER B 1 172 ? 5.938 4.262 -2.881 1 97.88 172 SER B CA 1
ATOM 3194 C C . SER B 1 172 ? 5.098 4.93 -3.965 1 97.88 172 SER B C 1
ATOM 3196 O O . SER B 1 172 ? 4.094 5.578 -3.67 1 97.88 172 SER B O 1
ATOM 3198 N N . ASP B 1 173 ? 5.516 4.68 -5.195 1 98.06 173 ASP B N 1
ATOM 3199 C CA . ASP B 1 173 ? 4.809 5.25 -6.34 1 98.06 173 ASP B CA 1
ATOM 3200 C C . ASP B 1 173 ? 3.668 4.344 -6.789 1 98.06 173 ASP B C 1
ATOM 3202 O O . ASP B 1 173 ? 2.918 4.688 -7.703 1 98.06 173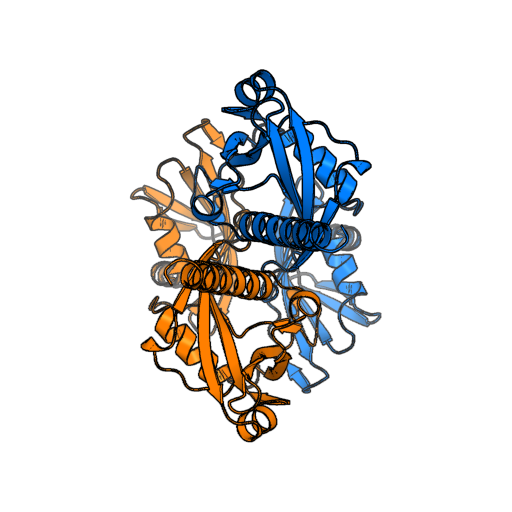 ASP B O 1
ATOM 3206 N N . GLU B 1 174 ? 3.51 3.238 -6.211 1 97.69 174 GLU B N 1
ATOM 3207 C CA . GLU B 1 174 ? 2.676 2.156 -6.727 1 97.69 174 GLU B CA 1
ATOM 3208 C C . GLU B 1 174 ? 1.215 2.586 -6.824 1 97.69 174 GLU B C 1
ATOM 3210 O O . GLU B 1 174 ? 0.545 2.768 -5.809 1 97.69 174 GLU B O 1
ATOM 3215 N N . LEU B 1 175 ? 0.771 2.752 -8.055 1 97.81 175 LEU B N 1
ATOM 3216 C CA . LEU B 1 175 ? -0.645 2.9 -8.375 1 97.81 175 LEU B CA 1
ATOM 3217 C C . LEU B 1 175 ? -1.261 1.557 -8.75 1 97.81 175 LEU B C 1
ATOM 3219 O O . LEU B 1 175 ? -0.894 0.96 -9.758 1 97.81 175 LEU B O 1
ATOM 3223 N N . LEU B 1 176 ? -2.133 1.055 -7.969 1 98.31 176 LEU B N 1
ATOM 3224 C CA . LEU B 1 176 ? -2.783 -0.236 -8.164 1 98.31 176 LEU B CA 1
ATOM 3225 C C . LEU B 1 176 ? -4.145 -0.063 -8.828 1 98.31 176 LEU B C 1
ATOM 3227 O O . LEU B 1 176 ? -5.012 0.638 -8.305 1 98.31 176 LEU B O 1
ATOM 3231 N N . SER B 1 177 ? -4.305 -0.642 -9.945 1 98.56 177 SER B N 1
ATOM 3232 C CA . SER B 1 177 ? -5.598 -0.692 -10.617 1 98.56 177 SER B CA 1
ATOM 3233 C C . SER B 1 177 ? -6.348 -1.976 -10.281 1 98.56 177 SER B C 1
ATOM 3235 O O . SER B 1 177 ? -5.793 -3.07 -10.383 1 98.56 177 SER B O 1
ATOM 3237 N N . LEU B 1 178 ? -7.613 -1.82 -9.906 1 98.81 178 LEU B N 1
ATOM 3238 C CA . LEU B 1 178 ? -8.414 -2.969 -9.484 1 98.81 178 LEU B CA 1
ATOM 3239 C C . LEU B 1 178 ? -9.531 -3.238 -10.484 1 98.81 178 LEU B C 1
ATOM 3241 O O . LEU B 1 178 ? -10.18 -2.305 -10.969 1 98.81 178 LEU B O 1
ATOM 3245 N N . TYR B 1 179 ? -9.727 -4.508 -10.742 1 98.88 179 TYR B N 1
ATOM 3246 C CA . TYR B 1 179 ? -10.828 -4.98 -11.578 1 98.88 179 TYR B CA 1
ATOM 3247 C C . TYR B 1 179 ? -11.562 -6.133 -10.914 1 98.88 179 TYR B C 1
ATOM 3249 O O . TYR B 1 179 ? -11.039 -6.762 -9.984 1 98.88 179 TYR B O 1
ATOM 3257 N N . TYR B 1 180 ? -12.75 -6.359 -11.328 1 98.88 180 TYR B N 1
ATOM 3258 C CA . TYR B 1 180 ? -13.445 -7.598 -11.008 1 98.88 180 TYR B CA 1
ATOM 3259 C C . TYR B 1 180 ? -14.023 -8.242 -12.266 1 98.88 180 TYR B C 1
ATOM 3261 O O . TYR B 1 180 ? -14.125 -7.602 -13.312 1 98.88 180 TYR B O 1
ATOM 3269 N N . THR B 1 181 ? -14.242 -9.492 -12.203 1 98.75 181 THR B N 1
ATOM 3270 C CA . THR B 1 181 ? -14.977 -10.234 -13.219 1 98.75 181 THR B CA 1
ATOM 3271 C C . THR B 1 181 ? -15.953 -11.219 -12.57 1 98.75 181 THR B C 1
ATOM 3273 O O . THR B 1 181 ? -15.695 -11.719 -11.477 1 98.75 181 THR B O 1
ATOM 3276 N N . GLU B 1 182 ? -17.062 -11.461 -13.234 1 98.38 182 GLU B N 1
ATOM 3277 C CA . GLU B 1 182 ? -18.047 -12.469 -12.828 1 98.38 182 GLU B CA 1
ATOM 3278 C C . GLU B 1 182 ? -18.172 -13.57 -13.875 1 98.38 182 GLU B C 1
ATOM 3280 O O . GLU B 1 182 ? -18.203 -13.289 -15.078 1 98.38 182 GLU B O 1
ATOM 3285 N N . LYS B 1 183 ? -18.219 -14.727 -13.359 1 97.56 183 LYS B N 1
ATOM 3286 C CA . LYS B 1 183 ? -18.406 -15.859 -14.258 1 97.56 183 LYS B CA 1
ATOM 3287 C C . LYS B 1 183 ? -19.281 -16.938 -13.617 1 97.56 183 LYS B C 1
ATOM 3289 O O . LYS B 1 183 ? -19.047 -17.344 -12.484 1 97.56 183 LYS B O 1
ATOM 3294 N N . SER B 1 184 ? -20.312 -17.359 -14.32 1 98.19 184 SER B N 1
ATOM 3295 C CA . SER B 1 184 ? -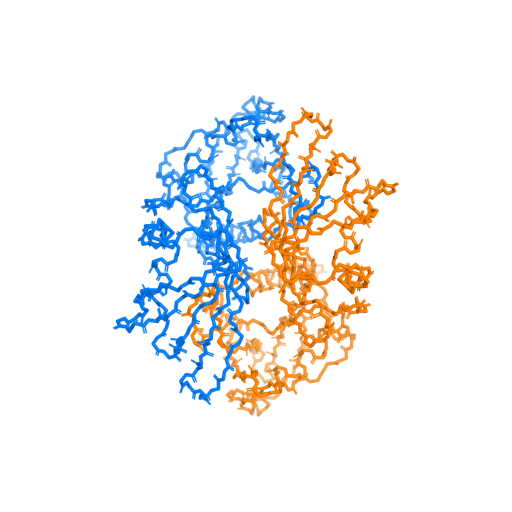21.078 -18.516 -13.914 1 98.19 184 SER B CA 1
ATOM 3296 C C . SER B 1 184 ? -20.344 -19.812 -14.266 1 98.19 184 SER B C 1
ATOM 3298 O O . SER B 1 184 ? -19.875 -19.984 -15.391 1 98.19 184 SER B O 1
ATOM 3300 N N . VAL B 1 185 ? -20.281 -20.688 -13.242 1 98.12 185 VAL B N 1
ATOM 3301 C CA . VAL B 1 185 ? -19.484 -21.891 -13.461 1 98.12 185 VAL B CA 1
ATOM 3302 C C . VAL B 1 185 ? -20.188 -23.094 -12.82 1 98.12 185 VAL B C 1
ATOM 3304 O O . VAL B 1 185 ? -21.062 -22.922 -11.953 1 98.12 185 VAL B O 1
ATOM 3307 N N . SER B 1 186 ? -19.812 -24.312 -13.203 1 97.94 186 SER B N 1
ATOM 3308 C CA . SER B 1 186 ? -20.344 -25.547 -12.609 1 97.94 186 SER B CA 1
ATOM 3309 C C . SER B 1 186 ? -19.625 -25.875 -11.305 1 97.94 186 SER B C 1
ATOM 3311 O O . SER B 1 186 ? -18.531 -25.391 -11.047 1 97.94 186 SER B O 1
ATOM 3313 N N . LYS B 1 187 ? -20.234 -26.672 -10.555 1 97.12 187 LYS B N 1
ATOM 3314 C CA . LYS B 1 187 ? -19.609 -27.172 -9.336 1 97.12 187 LYS B CA 1
ATOM 3315 C C . LYS B 1 187 ? -18.297 -27.891 -9.656 1 97.12 187 LYS B C 1
ATOM 3317 O O . LYS B 1 187 ? -17.328 -27.781 -8.914 1 97.12 187 LYS B O 1
ATOM 3322 N N . ASP B 1 188 ? -18.312 -28.625 -10.781 1 97.06 188 ASP B N 1
ATOM 3323 C CA . ASP B 1 188 ? -17.109 -29.344 -11.211 1 97.06 188 ASP B CA 1
ATOM 3324 C C . ASP B 1 188 ? -15.953 -28.375 -11.484 1 97.06 188 ASP B C 1
ATOM 3326 O O . ASP B 1 188 ? -14.805 -28.672 -11.141 1 97.06 188 ASP B O 1
ATOM 3330 N N . PHE B 1 189 ? -16.234 -27.328 -12.117 1 96.88 189 PHE B N 1
ATOM 3331 C CA . PHE B 1 189 ? -15.219 -26.328 -12.391 1 96.88 189 PHE B CA 1
ATOM 3332 C C . PHE B 1 189 ? -14.594 -25.812 -11.094 1 96.88 189 PHE B C 1
ATOM 3334 O O . PHE B 1 189 ? -13.375 -25.719 -10.984 1 96.88 189 PHE B O 1
ATOM 3341 N N . LEU B 1 190 ? -15.422 -25.5 -10.125 1 97.19 190 LEU B N 1
ATOM 3342 C CA . LEU B 1 190 ? -14.961 -25.016 -8.828 1 97.19 190 LEU B CA 1
ATOM 3343 C C . LEU B 1 190 ? -14.047 -26.047 -8.164 1 97.19 190 LEU B C 1
ATOM 3345 O O . LEU B 1 190 ? -12.969 -25.703 -7.684 1 97.19 190 LEU B O 1
ATOM 3349 N N . GLU B 1 191 ? -14.477 -27.25 -8.156 1 96.06 191 GLU B N 1
ATOM 3350 C CA . GLU B 1 191 ? -13.734 -28.328 -7.504 1 96.06 191 GLU B CA 1
ATOM 3351 C C . GLU B 1 191 ? -12.391 -28.562 -8.188 1 96.06 191 GLU B C 1
ATOM 3353 O O . GLU B 1 191 ? -11.406 -28.891 -7.523 1 96.06 191 GLU B O 1
ATOM 3358 N N . ASN B 1 192 ? -12.352 -28.406 -9.492 1 95.94 192 ASN B N 1
ATOM 3359 C CA . ASN B 1 192 ? -11.133 -28.656 -10.25 1 95.94 192 ASN B CA 1
ATOM 3360 C C . ASN B 1 192 ? -10.156 -27.484 -10.125 1 95.94 192 ASN B C 1
ATOM 3362 O O . ASN B 1 192 ? -8.953 -27.656 -10.336 1 95.94 192 ASN B O 1
ATOM 3366 N N . LEU B 1 193 ? -10.664 -26.375 -9.852 1 96.12 193 LEU B N 1
ATOM 3367 C CA . LEU B 1 193 ? -9.844 -25.172 -9.734 1 96.12 193 LEU B CA 1
ATOM 3368 C C . LEU B 1 193 ? -9.125 -25.141 -8.391 1 96.12 193 LEU B C 1
ATOM 3370 O O . LEU B 1 193 ? -7.938 -24.812 -8.32 1 96.12 193 LEU B O 1
ATOM 3374 N N . ALA B 1 194 ? -9.82 -25.484 -7.309 1 93.81 194 ALA B N 1
ATOM 3375 C CA . ALA B 1 194 ? -9.32 -25.375 -5.941 1 93.81 194 ALA B CA 1
ATOM 3376 C C . ALA B 1 194 ? -8.102 -26.266 -5.727 1 93.81 194 ALA B C 1
ATOM 3378 O O . ALA B 1 194 ? -8.133 -27.453 -6.047 1 93.81 194 ALA B O 1
ATOM 3379 N N . GLY B 1 195 ? -7.008 -25.625 -5.301 1 93.38 195 GLY B N 1
ATOM 3380 C CA . GLY B 1 195 ? -5.836 -26.406 -4.93 1 93.38 195 GLY B CA 1
ATOM 3381 C C . GLY B 1 195 ? -4.836 -26.562 -6.062 1 93.38 195 GLY B C 1
ATOM 3382 O O . GLY B 1 195 ? -3.738 -27.078 -5.863 1 93.38 195 GLY B O 1
ATOM 3383 N N . ARG B 1 196 ? -5.164 -26.062 -7.203 1 92.94 196 ARG B N 1
ATOM 3384 C CA . ARG B 1 196 ? -4.246 -26.141 -8.336 1 92.94 196 ARG B CA 1
ATOM 3385 C C . ARG B 1 196 ? -2.955 -25.375 -8.047 1 92.94 196 ARG B C 1
ATOM 3387 O O . ARG B 1 196 ? -2.98 -24.328 -7.418 1 92.94 196 ARG B O 1
ATOM 3394 N N . LEU B 1 197 ? -1.911 -25.984 -8.445 1 90.94 197 LEU B N 1
ATOM 3395 C CA . LEU B 1 197 ? -0.616 -25.312 -8.422 1 90.94 197 LEU B CA 1
ATOM 3396 C C . LEU B 1 197 ? -0.338 -24.625 -9.758 1 90.94 197 LEU B C 1
ATOM 3398 O O . LEU B 1 197 ? -0.421 -25.25 -10.812 1 90.94 197 LEU B O 1
ATOM 3402 N N . THR B 1 198 ? -0.108 -23.359 -9.664 1 91.88 198 THR B N 1
ATOM 3403 C CA . THR B 1 198 ? 0.134 -22.562 -10.859 1 91.88 198 THR B CA 1
ATOM 3404 C C . THR B 1 198 ? 1.369 -21.672 -10.672 1 91.88 198 THR B C 1
ATOM 3406 O O . THR B 1 198 ? 2.154 -21.891 -9.75 1 91.88 198 THR B O 1
ATOM 3409 N N . GLY B 1 199 ? 1.558 -20.719 -11.648 1 86.56 199 GLY B N 1
ATOM 3410 C CA . GLY B 1 199 ? 2.715 -19.844 -11.609 1 86.56 199 GLY B CA 1
ATOM 3411 C C . GLY B 1 199 ? 3.654 -20.047 -12.781 1 86.56 199 GLY B C 1
ATOM 3412 O O . GLY B 1 199 ? 3.58 -21.062 -13.477 1 86.56 199 GLY B O 1
ATOM 3413 N N . VAL B 1 200 ? 4.387 -18.922 -12.961 1 80 200 VAL B N 1
ATOM 3414 C CA . VAL B 1 200 ? 5.324 -18.953 -14.078 1 80 200 VAL B CA 1
ATOM 3415 C C . VAL B 1 200 ? 6.754 -19.016 -13.555 1 80 200 VAL B C 1
ATOM 3417 O O . VAL B 1 200 ? 7.125 -18.281 -12.641 1 80 200 VAL B O 1
ATOM 3420 N N . GLY B 1 201 ? 7.539 -19.906 -14.086 1 75.44 201 GLY B N 1
ATOM 3421 C CA . GLY B 1 201 ? 8.961 -19.969 -13.781 1 75.44 201 GLY B CA 1
ATOM 3422 C C . GLY B 1 201 ? 9.258 -20.719 -12.492 1 75.44 201 GLY B C 1
ATOM 3423 O O . GLY B 1 201 ? 8.344 -21.125 -11.781 1 75.44 201 GLY B O 1
ATOM 3424 N N . PRO B 1 202 ? 10.484 -20.859 -12.25 1 75.38 202 PRO B N 1
ATOM 3425 C CA . PRO B 1 202 ? 10.906 -21.688 -11.109 1 75.38 202 PRO B CA 1
ATOM 3426 C C . PRO B 1 202 ? 10.711 -20.969 -9.766 1 75.38 202 PRO B C 1
ATOM 3428 O O . PRO B 1 202 ? 10.727 -21.625 -8.719 1 75.38 202 PRO B O 1
ATOM 3431 N N . HIS B 1 203 ? 10.398 -19.672 -9.875 1 75.88 203 HIS B N 1
ATOM 3432 C CA . HIS B 1 203 ? 10.391 -18.922 -8.617 1 75.88 203 HIS B CA 1
ATOM 3433 C C . HIS B 1 203 ? 8.977 -18.531 -8.219 1 75.88 203 HIS B C 1
ATOM 3435 O O . HIS B 1 203 ? 8.781 -17.844 -7.207 1 75.88 203 HIS B O 1
ATOM 3441 N N . GLU B 1 204 ? 8.062 -18.922 -9.031 1 83.69 204 GLU B N 1
ATOM 3442 C CA . GLU B 1 204 ? 6.688 -18.547 -8.719 1 83.69 204 GLU B CA 1
ATOM 3443 C C . GLU B 1 204 ? 5.805 -19.797 -8.578 1 83.69 204 GLU B C 1
ATOM 3445 O O . GLU B 1 204 ? 5.52 -20.469 -9.57 1 83.69 204 GLU B O 1
ATOM 3450 N N . ARG B 1 205 ? 5.492 -20.141 -7.344 1 89.31 205 ARG B N 1
ATOM 3451 C CA . ARG B 1 205 ? 4.527 -21.203 -7.043 1 89.31 205 ARG B CA 1
ATOM 3452 C C . ARG B 1 205 ? 3.303 -20.625 -6.332 1 89.31 205 ARG B C 1
ATOM 3454 O O . ARG B 1 205 ? 3.416 -20.047 -5.25 1 89.31 205 ARG B O 1
ATOM 3461 N N . ILE B 1 206 ? 2.234 -20.828 -6.984 1 95.12 206 ILE B N 1
ATOM 3462 C CA . ILE B 1 206 ? 0.981 -20.266 -6.5 1 95.12 206 ILE B CA 1
ATOM 3463 C C . ILE B 1 206 ? -0.056 -21.375 -6.328 1 95.12 206 ILE B C 1
ATOM 3465 O O . ILE B 1 206 ? -0.262 -22.172 -7.234 1 95.12 206 ILE B O 1
ATOM 3469 N N . ILE B 1 207 ? -0.601 -21.484 -5.211 1 96.31 207 ILE B N 1
ATOM 3470 C CA . ILE B 1 207 ? -1.734 -22.375 -4.992 1 96.31 207 ILE B CA 1
ATOM 3471 C C . ILE B 1 207 ? -3.041 -21.594 -5.148 1 96.31 207 ILE B C 1
ATOM 3473 O O . ILE B 1 207 ? -3.227 -20.547 -4.527 1 96.31 207 ILE B O 1
ATOM 3477 N N . VAL B 1 208 ? -3.891 -22.094 -5.973 1 98.19 208 VAL B N 1
ATOM 3478 C CA . VAL B 1 208 ? -5.195 -21.469 -6.172 1 98.19 208 VAL B CA 1
ATOM 3479 C C . VAL B 1 208 ? -6.145 -21.891 -5.051 1 98.19 208 VAL B C 1
ATOM 3481 O O . VAL B 1 208 ? -6.258 -23.078 -4.734 1 98.19 208 VAL B O 1
ATOM 3484 N N . ARG B 1 209 ? -6.809 -20.922 -4.465 1 98.25 209 ARG B N 1
ATOM 3485 C CA . ARG B 1 209 ? -7.766 -21.156 -3.389 1 98.25 209 ARG B CA 1
ATOM 3486 C C . ARG B 1 209 ? -9.125 -20.562 -3.732 1 98.25 209 ARG B C 1
ATOM 3488 O O . ARG B 1 209 ? -9.211 -19.562 -4.438 1 98.25 209 ARG B O 1
ATOM 3495 N N . LEU B 1 210 ? -10.086 -21.219 -3.254 1 98.19 210 LEU B N 1
ATOM 3496 C CA . LEU B 1 210 ? -11.453 -20.719 -3.361 1 98.19 210 LEU B CA 1
ATOM 3497 C C . LEU B 1 210 ? -12.062 -20.484 -1.979 1 98.19 210 LEU B C 1
ATOM 3499 O O . LEU B 1 210 ? -11.828 -21.281 -1.057 1 98.19 210 LEU B O 1
ATOM 3503 N N . THR B 1 211 ? -12.75 -19.453 -1.868 1 98.06 211 THR B N 1
ATOM 3504 C CA . THR B 1 211 ? -13.547 -19.203 -0.669 1 98.06 211 THR B CA 1
ATOM 3505 C C . THR B 1 211 ? -14.852 -18.5 -1.023 1 98.06 211 THR B C 1
ATOM 3507 O O . THR B 1 211 ? -14.93 -17.812 -2.041 1 98.06 211 THR B O 1
ATOM 3510 N N . LYS B 1 212 ? -15.852 -18.75 -0.276 1 98.31 212 LYS B N 1
ATOM 3511 C CA . LYS B 1 212 ? -17.094 -18 -0.466 1 98.31 212 LYS B CA 1
ATOM 3512 C C . LYS B 1 212 ? -16.859 -16.5 -0.332 1 98.31 212 LYS B C 1
ATOM 3514 O O . LYS B 1 212 ? -16.078 -16.062 0.523 1 98.31 212 LYS B O 1
ATOM 3519 N N . LEU B 1 213 ? -17.516 -15.719 -1.224 1 98.31 213 LEU B N 1
ATOM 3520 C CA . LEU B 1 213 ? -17.438 -14.266 -1.104 1 98.31 213 LEU B CA 1
ATOM 3521 C C . LEU B 1 213 ? -17.922 -13.812 0.271 1 98.31 213 LEU B C 1
ATOM 3523 O O . LEU B 1 213 ? -17.281 -12.977 0.912 1 98.31 213 LEU B O 1
ATOM 3527 N N . ALA B 1 214 ? -19.047 -14.391 0.633 1 96.25 214 ALA B N 1
ATOM 3528 C CA . ALA B 1 214 ? -19.562 -14.094 1.97 1 96.25 214 ALA B CA 1
ATOM 3529 C C . ALA B 1 214 ? -18.562 -14.5 3.043 1 96.25 214 ALA B C 1
ATOM 3531 O O . ALA B 1 214 ? -18.062 -15.633 3.043 1 96.25 214 ALA B O 1
ATOM 3532 N N . GLY B 1 215 ? -18.156 -13.555 3.867 1 95.5 215 GLY B N 1
ATOM 3533 C CA . GLY B 1 215 ? -17.25 -13.859 4.957 1 95.5 215 GLY B CA 1
ATOM 3534 C C . GLY B 1 215 ? -15.789 -13.789 4.551 1 95.5 215 GLY B C 1
ATOM 3535 O O . GLY B 1 215 ? -14.898 -14.062 5.363 1 95.5 215 GLY B O 1
ATOM 3536 N N . SER B 1 216 ? -15.477 -13.445 3.326 1 97.56 216 SER B N 1
ATOM 3537 C CA . SER B 1 216 ? -14.109 -13.477 2.818 1 97.56 216 SER B CA 1
ATOM 3538 C C . SER B 1 216 ? -13.266 -12.367 3.439 1 97.56 216 SER B C 1
ATOM 3540 O O . SER B 1 216 ? -12.047 -12.508 3.576 1 97.56 216 SER B O 1
ATOM 3542 N N . LEU B 1 217 ? -13.867 -11.258 3.834 1 97 217 LEU B N 1
ATOM 3543 C CA . LEU B 1 217 ? -13.141 -10.117 4.387 1 97 217 LEU B CA 1
ATOM 3544 C C . LEU B 1 217 ? -12.352 -10.531 5.625 1 97 217 LEU B C 1
ATOM 3546 O O . LEU B 1 217 ? -11.242 -10.039 5.852 1 97 217 LEU B O 1
ATOM 3550 N N . GLU B 1 218 ? -12.836 -11.445 6.371 1 95.81 218 GLU B N 1
ATOM 3551 C CA . GLU B 1 218 ? -12.219 -11.852 7.629 1 95.81 218 GLU B CA 1
ATOM 3552 C C . GLU B 1 218 ? -11.016 -12.758 7.383 1 95.81 218 GLU B C 1
ATOM 3554 O O . GLU B 1 218 ? -10.219 -13 8.289 1 95.81 218 GLU B O 1
ATOM 3559 N N . LYS B 1 219 ? -10.875 -13.227 6.18 1 96.25 219 LYS B N 1
ATOM 3560 C CA . LYS B 1 219 ? -9.828 -14.203 5.863 1 96.25 219 LYS B CA 1
ATOM 3561 C C . LYS B 1 219 ? -8.625 -13.516 5.227 1 96.25 219 LYS B C 1
ATOM 3563 O O . LYS B 1 219 ? -7.578 -14.148 5.035 1 96.25 219 LYS B O 1
ATOM 3568 N N . LEU B 1 220 ? -8.805 -12.281 4.871 1 98.19 220 LEU B N 1
ATOM 3569 C CA . LEU B 1 220 ? -7.777 -11.586 4.098 1 98.19 220 LEU B CA 1
ATOM 3570 C C . LEU B 1 220 ? -7.164 -10.445 4.902 1 98.19 220 LEU B C 1
ATOM 3572 O O . LEU B 1 220 ? -7.848 -9.82 5.719 1 98.19 220 LEU B O 1
ATOM 3576 N N . THR B 1 221 ? -5.914 -10.18 4.633 1 97.94 221 THR B N 1
ATOM 3577 C CA . THR B 1 221 ? -5.211 -9.188 5.445 1 97.94 221 THR B CA 1
ATOM 3578 C C . THR B 1 221 ? -4.445 -8.211 4.562 1 97.94 221 THR B C 1
ATOM 3580 O O . THR B 1 221 ? -3.564 -7.492 5.039 1 97.94 221 THR B O 1
ATOM 3583 N N . ASP B 1 222 ? -4.668 -8.203 3.303 1 98.5 222 ASP B N 1
ATOM 3584 C CA . ASP B 1 222 ? -3.996 -7.258 2.416 1 98.5 222 ASP B CA 1
ATOM 3585 C C . ASP B 1 222 ? -4.98 -6.227 1.871 1 98.5 222 ASP B C 1
ATOM 3587 O O . ASP B 1 222 ? -6.141 -6.543 1.609 1 98.5 222 ASP B O 1
ATOM 3591 N N . GLY B 1 223 ? -4.469 -5.055 1.748 1 98.44 223 GLY B N 1
ATOM 3592 C CA . GLY B 1 223 ? -5.305 -3.932 1.353 1 98.44 223 GLY B CA 1
ATOM 3593 C C . GLY B 1 223 ? -5.953 -4.121 -0.004 1 98.44 223 GLY B C 1
ATOM 3594 O O . GLY B 1 223 ? -7.129 -3.801 -0.184 1 98.44 223 GLY B O 1
ATOM 3595 N N . LYS B 1 224 ? -5.254 -4.617 -0.977 1 98.5 224 LYS B N 1
ATOM 3596 C CA . LYS B 1 224 ? -5.762 -4.758 -2.34 1 98.5 224 LYS B CA 1
ATOM 3597 C C . LYS B 1 224 ? -6.988 -5.66 -2.381 1 98.5 224 LYS B C 1
ATOM 3599 O O . LYS B 1 224 ? -7.992 -5.324 -3.014 1 98.5 224 LYS B O 1
ATOM 3604 N N . SER B 1 225 ? -6.926 -6.828 -1.703 1 98.88 225 SER B N 1
ATOM 3605 C CA . SER B 1 225 ? -8.047 -7.766 -1.69 1 98.88 225 SER B CA 1
ATOM 3606 C C . SER B 1 225 ? -9.25 -7.18 -0.962 1 98.88 225 SER B C 1
ATOM 3608 O O . SER B 1 225 ? -10.383 -7.281 -1.443 1 98.88 225 SER B O 1
ATOM 3610 N N . LEU B 1 226 ? -8.992 -6.57 0.164 1 98.81 226 LEU B N 1
ATOM 3611 C CA . LEU B 1 226 ? -10.07 -5.984 0.953 1 98.81 226 LEU B CA 1
ATOM 3612 C C . LEU B 1 226 ? -10.773 -4.883 0.173 1 98.81 226 LEU B C 1
ATOM 3614 O O . LEU B 1 226 ? -12.008 -4.836 0.133 1 98.81 226 LEU B O 1
ATOM 3618 N N . LEU B 1 227 ? -9.984 -4.043 -0.441 1 98.75 227 LEU B N 1
ATOM 3619 C CA . LEU B 1 227 ? -10.555 -2.953 -1.224 1 98.75 227 LEU B CA 1
ATOM 3620 C C . LEU B 1 227 ? -11.375 -3.494 -2.389 1 98.75 227 LEU B C 1
ATOM 3622 O O . LEU B 1 227 ? -12.484 -3.012 -2.652 1 98.75 227 LEU B O 1
ATOM 3626 N N . ALA B 1 228 ? -10.844 -4.469 -3.086 1 98.88 228 ALA B N 1
ATOM 3627 C CA . ALA B 1 228 ? -11.547 -5.043 -4.227 1 98.88 228 ALA B CA 1
ATOM 3628 C C . ALA B 1 228 ? -12.914 -5.59 -3.811 1 98.88 228 ALA B C 1
ATOM 3630 O O . ALA B 1 228 ? -13.922 -5.316 -4.465 1 98.88 228 ALA B O 1
ATOM 3631 N N . ILE B 1 229 ? -12.953 -6.316 -2.719 1 98.75 229 ILE B N 1
ATOM 3632 C CA . ILE B 1 229 ? -14.188 -6.938 -2.25 1 98.75 229 ILE B CA 1
ATOM 3633 C C . ILE B 1 229 ? -15.172 -5.855 -1.808 1 98.75 229 ILE B C 1
ATOM 3635 O O . ILE B 1 229 ? -16.359 -5.902 -2.158 1 98.75 229 ILE B O 1
ATOM 3639 N N . LEU B 1 230 ? -14.711 -4.887 -1.076 1 98.25 230 LEU B N 1
ATOM 3640 C CA . LEU B 1 230 ? -15.57 -3.836 -0.551 1 98.25 230 LEU B CA 1
ATOM 3641 C C . LEU B 1 230 ? -16.141 -2.984 -1.682 1 98.25 230 LEU B C 1
ATOM 3643 O O . LEU B 1 230 ? -17.312 -2.613 -1.655 1 98.25 230 LEU B O 1
ATOM 3647 N N . LEU B 1 231 ? -15.289 -2.643 -2.633 1 98.06 231 LEU B N 1
ATOM 3648 C CA . LEU B 1 231 ? -15.758 -1.857 -3.771 1 98.06 231 LEU B CA 1
ATOM 3649 C C . LEU B 1 231 ? -16.734 -2.656 -4.617 1 98.06 231 LEU B C 1
ATOM 3651 O O . LEU B 1 231 ? -17.734 -2.111 -5.098 1 98.06 231 LEU B O 1
ATOM 3655 N N . TYR B 1 232 ? -16.438 -3.945 -4.824 1 98.25 232 TYR B N 1
ATOM 3656 C CA . TYR B 1 232 ? -17.359 -4.828 -5.535 1 98.25 232 TYR B CA 1
ATOM 3657 C C . TYR B 1 232 ? -18.719 -4.875 -4.848 1 98.25 232 TYR B C 1
ATOM 3659 O O . TYR B 1 232 ? -19.75 -4.727 -5.496 1 98.25 232 TYR B O 1
ATOM 3667 N N . ASP B 1 233 ? -18.688 -5.059 -3.516 1 96.12 233 ASP B N 1
ATOM 3668 C CA . ASP B 1 233 ? -19.922 -5.121 -2.742 1 96.12 233 ASP B CA 1
ATOM 3669 C C . ASP B 1 233 ? -20.703 -3.818 -2.859 1 96.12 233 ASP B C 1
ATOM 3671 O O . ASP B 1 233 ? -21.922 -3.836 -2.994 1 96.12 233 ASP B O 1
ATOM 3675 N N . ARG B 1 234 ? -20 -2.768 -2.752 1 93.81 234 ARG B N 1
ATOM 3676 C CA . ARG B 1 234 ? -20.656 -1.467 -2.871 1 93.81 234 ARG B CA 1
ATOM 3677 C C . ARG B 1 234 ? -21.312 -1.308 -4.234 1 93.81 234 ARG B C 1
ATOM 3679 O O . ARG B 1 234 ? -22.453 -0.835 -4.328 1 93.81 234 ARG B O 1
ATOM 3686 N N . LEU B 1 235 ? -20.609 -1.666 -5.277 1 94.25 235 LEU B N 1
ATOM 3687 C CA . LEU B 1 235 ? -21.109 -1.56 -6.641 1 94.25 235 LEU B CA 1
ATOM 3688 C C . LEU B 1 235 ? -22.359 -2.422 -6.836 1 94.25 235 LEU B C 1
ATOM 3690 O O . LEU B 1 235 ? -23.328 -1.982 -7.445 1 94.25 235 LEU B O 1
ATOM 3694 N N . LYS B 1 236 ? -22.359 -3.637 -6.285 1 93 236 LYS B N 1
ATOM 3695 C CA . LYS B 1 236 ? -23.469 -4.582 -6.469 1 93 236 LYS B CA 1
ATOM 3696 C C . LYS B 1 236 ? -24.641 -4.227 -5.57 1 93 236 LYS B C 1
ATOM 3698 O O . LYS B 1 236 ? -25.797 -4.527 -5.898 1 93 236 LYS B O 1
ATOM 3703 N N . GLY B 1 237 ? -24.359 -3.727 -4.293 1 83.5 237 GLY B N 1
ATOM 3704 C CA . GLY B 1 237 ? -25.422 -3.258 -3.43 1 83.5 237 GLY B CA 1
ATOM 3705 C C . GLY B 1 237 ? -26.172 -2.061 -3.996 1 83.5 237 GLY B C 1
ATOM 3706 O O . GLY B 1 237 ? -27.375 -1.909 -3.781 1 83.5 237 GLY B O 1
ATOM 3707 N N . SER B 1 238 ? -25.5 -1.112 -4.535 1 70.19 238 SER B N 1
ATOM 3708 C CA . SER B 1 238 ? -26.109 0.059 -5.152 1 70.19 238 SER B CA 1
ATOM 3709 C C . SER B 1 238 ? -26.953 -0.331 -6.363 1 70.19 238 SER B C 1
ATOM 3711 O O . SER B 1 238 ? -27.938 0.336 -6.68 1 70.19 238 SER B O 1
ATOM 3713 N N . GLN B 1 239 ? -26.531 -1.351 -7.078 1 56.59 239 GLN B N 1
ATOM 3714 C CA . GLN B 1 239 ? -27.281 -1.812 -8.242 1 56.59 239 GLN B CA 1
ATOM 3715 C C . GLN B 1 239 ? -28.547 -2.561 -7.828 1 56.59 239 GLN B C 1
ATOM 3717 O O . GLN B 1 239 ? -29.547 -2.531 -8.539 1 56.59 239 GLN B O 1
ATOM 3722 N N . GLY B 1 240 ? -28.547 -3.328 -6.738 1 46.53 240 GLY B N 1
ATOM 3723 C CA . GLY B 1 240 ? -29.734 -4.008 -6.258 1 46.53 240 GLY B CA 1
ATOM 3724 C C . GLY B 1 240 ? -30.781 -3.057 -5.691 1 46.53 240 GLY B C 1
ATOM 3725 O O . GLY B 1 240 ? -31.969 -3.328 -5.77 1 46.53 240 GLY B O 1
ATOM 3726 N N . GLY B 1 241 ? -30.531 -1.963 -4.922 1 38.97 241 GLY B N 1
ATOM 3727 C CA . GLY B 1 241 ? -31.562 -1.056 -4.473 1 38.97 241 GLY B CA 1
ATOM 3728 C C . GLY B 1 241 ? -32.281 -0.365 -5.613 1 38.97 241 GLY B C 1
ATOM 3729 O O . GLY B 1 241 ? -33.312 0.309 -5.395 1 38.97 241 GLY B O 1
ATOM 3730 N N . ALA B 1 242 ? -31.797 -0.197 -6.676 1 36.53 242 ALA B N 1
ATOM 3731 C CA . ALA B 1 242 ? -32.5 0.502 -7.746 1 36.53 242 ALA B CA 1
ATOM 3732 C C . ALA B 1 242 ? -33.625 -0.359 -8.312 1 36.53 242 ALA B C 1
ATOM 3734 O O . ALA B 1 242 ? -34.469 0.137 -9.047 1 36.53 242 ALA B O 1
ATOM 3735 N N . PHE B 1 243 ? -33.531 -1.636 -8.273 1 33.44 243 PHE B N 1
ATOM 3736 C CA . PHE B 1 243 ? -34.625 -2.334 -8.914 1 33.44 243 PHE B CA 1
ATOM 3737 C C . PHE B 1 243 ? -35.875 -2.355 -8.008 1 33.44 243 PHE B C 1
ATOM 3739 O O . PHE B 1 243 ? -36.906 -2.893 -8.375 1 33.44 243 PHE B O 1
ATOM 3746 N N . ALA B 1 244 ? -35.75 -1.973 -6.742 1 35.47 244 ALA B N 1
ATOM 3747 C CA . ALA B 1 244 ? -37.031 -2.127 -6.027 1 35.47 244 ALA B CA 1
ATOM 3748 C C . ALA B 1 244 ? -38.062 -1.116 -6.512 1 35.47 244 ALA B C 1
ATOM 3750 O O . ALA B 1 244 ? -39.25 -1.276 -6.262 1 35.47 244 ALA B O 1
ATOM 3751 N N . SER B 1 245 ? -37.656 0.118 -6.734 1 29.81 245 SER B N 1
ATOM 3752 C CA . SER B 1 245 ? -38.812 1.01 -6.777 1 29.81 245 SER B CA 1
ATOM 3753 C C . SER B 1 245 ? -39.562 0.859 -8.086 1 29.81 245 SER B C 1
ATOM 3755 O O . SER B 1 245 ? -40.719 1.285 -8.188 1 29.81 245 SER B O 1
ATOM 3757 N N . HIS B 1 246 ? -38.844 0.762 -9.211 1 27.38 246 HIS B N 1
ATOM 3758 C CA . HIS B 1 246 ? -39.781 1.147 -10.266 1 27.38 246 HIS B CA 1
ATOM 3759 C C . HIS B 1 246 ? -40.719 0 -10.625 1 27.38 246 HIS B C 1
ATOM 3761 O O . HIS B 1 246 ? -41.469 0.089 -11.594 1 27.38 246 HIS B O 1
ATOM 3767 N N . SER B 1 247 ? -40.75 -1.068 -9.773 1 22.8 247 SER B N 1
ATOM 3768 C CA . SER B 1 247 ? -42.031 -1.674 -10.133 1 22.8 247 SER B CA 1
ATOM 3769 C C . SER B 1 247 ? -43.188 -1.008 -9.398 1 22.8 247 SER B C 1
ATOM 3771 O O . SER B 1 247 ? -43.031 -0.604 -8.242 1 22.8 247 SER B O 1
#

InterPro domains:
  IPR000086 NUDIX hydrolase domain [PF00293] (92-184)
  IPR000086 NUDIX hydrolase domain [PS51462] (88-233)
  IPR015797 NUDIX hydrolase-like domain superfamily [SSF55811] (81-218)

Sequence (494 aa):
MSEVTVVIRGKNVSVTLPADVEPVMFSSMLKVYKPFREWCEEIDENLDVRGLTVQSVDYFGARIGFLKFSAEAYSKIHGQRVPGIVFMRGGSVGVLPVLIDEKTAEKYIVLTEQARVPVGKASFLEIPAGMLDENGDVVGVAVQEMAEETGISLKRSDLCSLGSYYTSPGGSDELLSLYYTEKSVSKDFLENLAGRLTGVGPHERIIVRLTKLAGSLEKLTDGKSLLAILLYDRLKGSQGGAFASHSMSEVTVVIRGKNVSVTLPADVEPVMFSSMLKVYKPFREWCEEIDENLDVRGLTVQSVDYFGARIGFLKFSAEAYSKIHGQRVPGIVFMRGGSVGVLPVLIDEKTAEKYIVLTEQARVPVGKASFLEIPAGMLDENGDVVGVAVQEMAEETGISLKRSDLCSLGSYYTSPGGSDELLSLYYTEKSVSKDFLENLAGRLTGVGPHERIIVRLTKLAGSLEKLTDGKSLLAILLYDRLKGSQGGAFASHS